Protein 2JLP (pdb70)

InterPro domains:
  IPR001424 Superoxide dismutase, copper/zinc binding domain [PF00080] (78-210)
  IPR001424 Superoxide dismutase, copper/zinc binding domain [PR00068] (112-134)
  IPR001424 Superoxide dismutase, copper/zinc binding domain [PR00068] (142-151)
  IPR001424 Superoxide dismutase, copper/zinc binding domain [PR00068] (160-182)
  IPR001424 Superoxide dismutase, copper/zinc binding domain [PR00068] (185-211)
  IPR001424 Superoxide dismutase, copper/zinc binding domain [cd00305] (69-207)
  IPR018152 Superoxide dismutase, copper/zinc, binding site [PS00087] (112-122)
  IPR018152 Superoxide dismutase, copper/zinc, binding site [PS00332] (199-210)
  IPR024134 Superoxide dismutase (Cu/Zn) / superoxide dismutase copper chaperone [PTHR10003] (59-230)
  IPR036423 Superoxide dismutase-like, copper/zinc binding domain superfamily [G3DSA:2.60.40.200] (57-222)
  IPR036423 Superoxide dismutase-like, copper/zinc binding domain superfamily [SSF49329] (57-235)

GO terms:
  GO:0004784 superoxide dismutase activity (F, IDA)
  GO:0005576 extracellular region (C, IDA)
  GO:0046209 nitric oxide metabolic process (P, IMP)
  GO:0005515 protein binding (F, IPI)
  GO:0004784 superoxide dismutase activity (F, TAS)
  GO:0005576 extracellular region (C, TAS)
  GO:0005796 Golgi lumen (C, TAS)
  GO:0005576 extracellular region (C, HDA)
  GO:0060090 molecular adaptor activity (F, EXP)
  GO:0070062 extracellular exosome (C, HDA)

Structure (mmCIF, N/CA/C/O backbone):
data_2JLP
#
_entry.id   2JLP
#
_cell.length_a   56.738
_cell.length_b   93.588
_cell.length_c   75.600
_cell.angle_alpha   90.00
_cell.angle_beta   106.23
_cell.angle_gamma   90.00
#
_symmetry.space_group_name_H-M   'P 1 21 1'
#
loop_
_entity.id
_entity.type
_entity.pdbx_description
1 polymer 'EXTRACELLULAR SUPEROXIDE DISMUTASE (CU-ZN)'
2 non-polymer 'COPPER (II) ION'
3 non-polymer 'ZINC ION'
4 non-polymer 'THIOCYANATE ION'
5 water water
#
loop_
_atom_site.group_PDB
_atom_site.id
_atom_site.type_symbol
_atom_site.label_atom_id
_atom_site.label_alt_id
_atom_site.label_comp_id
_atom_site.label_asym_id
_atom_site.label_entity_id
_atom_site.label_seq_id
_atom_site.pdbx_PDB_ins_code
_atom_site.Cartn_x
_atom_site.Cartn_y
_atom_site.Cartn_z
_atom_site.occupancy
_atom_site.B_iso_or_equiv
_atom_site.auth_seq_id
_atom_site.auth_comp_id
_atom_site.auth_asym_id
_atom_site.auth_atom_id
_atom_site.pdbx_PDB_model_num
ATOM 1 N N . ASP A 1 38 ? 42.089 6.311 4.941 0.50 38.91 38 ASP A N 1
ATOM 2 C CA . ASP A 1 38 ? 43.217 7.280 5.160 0.50 39.66 38 ASP A CA 1
ATOM 3 C C . ASP A 1 38 ? 42.842 8.103 6.370 0.50 38.90 38 ASP A C 1
ATOM 4 O O . ASP A 1 38 ? 43.326 7.860 7.474 0.50 39.82 38 ASP A O 1
ATOM 9 N N . GLY A 1 39 ? 41.985 9.093 6.156 1.00 37.84 39 GLY A N 1
ATOM 10 C CA . GLY A 1 39 ? 41.228 9.692 7.255 1.00 36.37 39 GLY A CA 1
ATOM 11 C C . GLY A 1 39 ? 39.958 8.886 7.541 1.00 34.03 39 GLY A C 1
ATOM 12 O O . GLY A 1 39 ? 39.136 9.322 8.338 1.00 34.51 39 GLY A O 1
ATOM 13 N N . THR A 1 40 ? 39.774 7.744 6.871 1.00 32.15 40 THR A N 1
ATOM 14 C CA . THR A 1 40 ? 38.522 6.974 7.018 1.00 31.12 40 THR A CA 1
ATOM 15 C C . THR A 1 40 ? 38.575 6.336 8.395 1.00 29.91 40 THR A C 1
ATOM 16 O O . THR A 1 40 ? 39.646 5.939 8.846 1.00 29.62 40 THR A O 1
ATOM 20 N N . LEU A 1 41 ? 37.422 6.311 9.063 1.00 28.25 41 LEU A N 1
ATOM 21 C CA . LEU A 1 41 ? 37.236 5.690 10.378 1.00 28.43 41 LEU A CA 1
ATOM 22 C C . LEU A 1 41 ? 36.358 4.479 10.220 1.00 28.09 41 LEU A C 1
ATOM 23 O O . LEU A 1 41 ? 35.363 4.492 9.467 1.00 27.75 41 LEU A O 1
ATOM 28 N N . HIS A 1 42 ? 36.690 3.431 10.962 1.00 26.35 42 HIS A N 1
ATOM 29 C CA . HIS A 1 42 ? 35.913 2.194 10.986 1.00 26.23 42 HIS A CA 1
ATOM 30 C C . HIS A 1 42 ? 35.668 1.769 12.446 1.00 25.97 42 HIS A C 1
ATOM 31 O O . HIS A 1 42 ? 36.530 1.915 13.308 1.00 25.20 42 HIS A O 1
ATOM 38 N N . ALA A 1 43 ? 34.475 1.248 12.694 1.00 25.79 43 ALA A N 1
ATOM 39 C CA . ALA A 1 43 ? 34.128 0.707 13.993 1.00 24.69 43 ALA A CA 1
ATOM 40 C C . ALA A 1 43 ? 33.289 -0.561 13.808 1.00 25.43 43 ALA A C 1
ATOM 41 O O . ALA A 1 43 ? 32.742 -0.804 12.715 1.00 25.80 43 ALA A O 1
ATOM 43 N N . ALA A 1 44 ? 33.233 -1.339 14.869 1.00 26.10 44 ALA A N 1
ATOM 44 C CA . ALA A 1 44 ? 32.458 -2.598 14.881 1.00 25.92 44 ALA A CA 1
ATOM 45 C C . ALA A 1 44 ? 31.828 -2.833 16.228 1.00 27.05 44 ALA A C 1
ATOM 46 O O . ALA A 1 44 ? 32.312 -2.359 17.252 1.00 27.52 44 ALA A O 1
ATOM 48 N N . CYS A 1 45 ? 30.803 -3.687 16.229 1.00 27.27 45 CYS A N 1
ATOM 49 C CA . CYS A 1 45 ? 29.978 -3.909 17.429 1.00 26.80 45 CYS A CA 1
ATOM 50 C C . CYS A 1 45 ? 29.448 -5.348 17.316 1.00 26.93 45 CYS A C 1
ATOM 51 O O . CYS A 1 45 ? 28.759 -5.651 16.351 1.00 27.07 45 CYS A O 1
ATOM 54 N N . GLN A 1 46 ? 29.866 -6.229 18.241 1.00 25.90 46 GLN A N 1
ATOM 55 C CA . GLN A 1 46 ? 29.465 -7.665 18.222 1.00 27.08 46 GLN A CA 1
ATOM 56 C C . GLN A 1 46 ? 28.219 -7.790 19.090 1.00 25.81 46 GLN A C 1
ATOM 57 O O . GLN A 1 46 ? 28.263 -7.942 20.312 1.00 26.45 46 GLN A O 1
ATOM 63 N N . VAL A 1 47 ? 27.084 -7.707 18.409 1.00 26.59 47 VAL A N 1
ATOM 64 C CA . VAL A 1 47 ? 25.771 -7.770 19.094 1.00 25.01 47 VAL A CA 1
ATOM 65 C C . VAL A 1 47 ? 25.591 -9.144 19.738 1.00 26.41 47 VAL A C 1
ATOM 66 O O . VAL A 1 47 ? 25.737 -10.181 19.078 1.00 27.29 47 VAL A O 1
ATOM 70 N N . GLN A 1 48 ? 25.313 -9.147 21.032 1.00 24.84 48 GLN A N 1
ATOM 71 C CA . GLN A 1 48 ? 25.110 -10.407 21.805 1.00 25.36 48 GLN A CA 1
ATOM 72 C C . GLN A 1 48 ? 23.894 -10.242 22.707 1.00 24.48 48 GLN A C 1
ATOM 73 O O . GLN A 1 48 ? 23.589 -9.111 23.190 1.00 26.23 48 GLN A O 1
ATOM 79 N N . PRO A 1 49 ? 23.212 -11.339 22.978 1.00 24.94 49 PRO A N 1
ATOM 80 C CA . PRO A 1 49 ? 22.007 -11.240 23.846 1.00 25.10 49 PRO A CA 1
ATOM 81 C C . PRO A 1 49 ? 22.290 -10.602 25.230 1.00 25.21 49 PRO A C 1
ATOM 82 O O . PRO A 1 49 ? 23.356 -10.792 25.878 1.00 25.48 49 PRO A O 1
ATOM 86 N N . SER A 1 50 ? 21.341 -9.823 25.711 1.00 25.10 50 SER A N 1
ATOM 87 C CA . SER A 1 50 ? 21.455 -9.225 27.011 1.00 26.40 50 SER A CA 1
ATOM 88 C C . SER A 1 50 ? 21.551 -10.291 28.115 1.00 26.97 50 SER A C 1
ATOM 89 O O . SER A 1 50 ? 20.797 -11.308 28.163 1.00 27.36 50 SER A O 1
ATOM 92 N N . ALA A 1 51 ? 22.425 -10.020 29.080 1.00 26.91 51 ALA A N 1
ATOM 93 C CA . ALA A 1 51 ? 22.559 -10.898 30.236 1.00 28.93 51 ALA A CA 1
ATOM 94 C C . ALA A 1 51 ? 21.285 -11.057 31.058 1.00 29.31 51 ALA A C 1
ATOM 95 O O . ALA A 1 51 ? 21.160 -12.051 31.799 1.00 30.11 51 ALA A O 1
ATOM 97 N N . THR A 1 52 ? 20.383 -10.070 30.970 1.00 30.49 52 THR A N 1
ATOM 98 C CA . THR A 1 52 ? 19.154 -10.044 31.774 1.00 31.38 52 THR A CA 1
ATOM 99 C C . THR A 1 52 ? 17.924 -10.677 31.118 1.00 31.32 52 THR A C 1
ATOM 100 O O . THR A 1 52 ? 16.817 -10.599 31.677 1.00 32.36 52 THR A O 1
ATOM 104 N N . LEU A 1 53 ? 18.068 -11.322 29.962 1.00 30.22 53 LEU A N 1
ATOM 105 C CA . LEU A 1 53 ? 16.875 -11.921 29.280 1.00 29.87 53 LEU A CA 1
ATOM 106 C C . LEU A 1 53 ? 16.252 -13.055 30.007 1.00 30.57 53 LEU A C 1
ATOM 107 O O . LEU A 1 53 ? 16.984 -13.815 30.650 1.00 28.20 53 LEU A O 1
ATOM 112 N N . ASP A 1 54 ? 14.912 -13.183 29.877 1.00 30.35 54 ASP A N 1
ATOM 113 C CA . ASP A 1 54 ? 14.125 -14.375 30.249 1.00 29.96 54 ASP A CA 1
ATOM 114 C C . ASP A 1 54 ? 14.289 -15.459 29.220 1.00 27.56 54 ASP A C 1
ATOM 115 O O . ASP A 1 54 ? 14.544 -15.171 28.086 1.00 26.90 54 ASP A O 1
ATOM 120 N N . ALA A 1 55 ? 14.001 -16.708 29.608 1.00 28.77 55 ALA A N 1
ATOM 121 C CA . ALA A 1 55 ? 14.081 -17.836 28.667 1.00 28.34 55 ALA A CA 1
ATOM 122 C C . ALA A 1 55 ? 13.144 -17.657 27.462 1.00 27.88 55 ALA A C 1
ATOM 123 O O . ALA A 1 55 ? 13.437 -18.135 26.359 1.00 27.81 55 ALA A O 1
ATOM 125 N N . ALA A 1 56 ? 12.037 -16.939 27.657 1.00 26.22 56 ALA A N 1
ATOM 126 C CA . ALA A 1 56 ? 11.038 -16.779 26.623 1.00 26.53 56 ALA A CA 1
ATOM 127 C C . ALA A 1 56 ? 11.476 -15.839 25.512 1.00 26.42 56 ALA A C 1
ATOM 128 O O . ALA A 1 56 ? 10.906 -15.866 24.415 1.00 27.85 56 ALA A O 1
ATOM 130 N N . GLN A 1 57 ? 12.472 -14.975 25.755 1.00 28.17 57 GLN A N 1
ATOM 131 C CA . GLN A 1 57 ? 12.898 -13.950 24.811 1.00 27.02 57 GLN A CA 1
ATOM 132 C C . GLN A 1 57 ? 13.824 -14.524 23.739 1.00 27.25 57 GLN A C 1
ATOM 133 O O . GLN A 1 57 ? 14.549 -15.487 24.037 1.00 25.76 57 GLN A O 1
ATOM 139 N N . PRO A 1 58 ? 13.794 -13.960 22.527 1.00 27.70 58 PRO A N 1
ATOM 140 C CA . PRO A 1 58 ? 14.746 -14.459 21.551 1.00 26.66 58 PRO A CA 1
ATOM 141 C C . PRO A 1 58 ? 16.154 -14.028 21.896 1.00 25.42 58 PRO A C 1
ATOM 142 O O . PRO A 1 58 ? 16.346 -12.985 22.535 1.00 26.23 58 PRO A O 1
ATOM 146 N N . ARG A 1 59 ? 17.115 -14.801 21.399 1.00 24.83 59 ARG A N 1
ATOM 147 C CA . ARG A 1 59 ? 18.543 -14.529 21.618 1.00 24.05 59 ARG A CA 1
ATOM 148 C C . ARG A 1 59 ? 19.209 -14.171 20.288 1.00 24.41 59 ARG A C 1
ATOM 149 O O . ARG A 1 59 ? 19.441 -15.018 19.389 1.00 24.30 59 ARG A O 1
ATOM 157 N N . VAL A 1 60 ? 19.384 -12.887 20.160 1.00 23.85 60 VAL A N 1
ATOM 158 C CA . VAL A 1 60 ? 19.829 -12.229 18.936 1.00 25.01 60 VAL A CA 1
ATOM 159 C C . VAL A 1 60 ? 21.379 -11.985 19.002 1.00 25.14 60 VAL A C 1
ATOM 160 O O . VAL A 1 60 ? 21.905 -11.416 19.949 1.00 25.30 60 VAL A O 1
ATOM 164 N N . THR A 1 61 ? 22.023 -12.366 17.885 1.00 26.44 61 THR A N 1
ATOM 165 C CA . THR A 1 61 ? 23.461 -12.257 17.735 1.00 25.81 61 THR A CA 1
ATOM 166 C C . THR A 1 61 ? 23.755 -11.653 16.367 1.00 27.36 61 THR A C 1
ATOM 167 O O . THR A 1 61 ? 23.012 -11.819 15.393 1.00 27.18 61 THR A O 1
ATOM 171 N N . GLY A 1 62 ? 24.898 -10.989 16.244 1.00 25.70 62 GLY A N 1
ATOM 172 C CA . GLY A 1 62 ? 25.396 -10.623 14.915 1.00 26.81 62 GLY A CA 1
ATOM 173 C C . GLY A 1 62 ? 26.405 -9.492 15.038 1.00 27.18 62 GLY A C 1
ATOM 174 O O . GLY A 1 62 ? 27.062 -9.388 16.075 1.00 27.79 62 GLY A O 1
ATOM 175 N N . VAL A 1 63 ? 26.437 -8.648 14.021 1.00 27.55 63 VAL A N 1
ATOM 176 C CA . VAL A 1 63 ? 27.433 -7.605 13.850 1.00 27.73 63 VAL A CA 1
ATOM 177 C C . VAL A 1 63 ? 26.798 -6.334 13.326 1.00 28.25 63 VAL A C 1
ATOM 178 O O . VAL A 1 63 ? 25.868 -6.379 12.489 1.00 27.81 63 VAL A O 1
ATOM 182 N N . VAL A 1 64 ? 27.307 -5.206 13.810 1.00 27.44 64 VAL A N 1
ATOM 183 C CA . VAL A 1 64 ? 27.068 -3.922 13.219 1.00 26.36 64 VAL A CA 1
ATOM 184 C C . VAL A 1 64 ? 28.466 -3.362 12.888 1.00 25.98 64 VAL A C 1
ATOM 185 O O . VAL A 1 64 ? 29.328 -3.366 13.793 1.00 27.15 64 VAL A O 1
ATOM 189 N N . LEU A 1 65 ? 28.656 -2.927 11.651 1.00 26.38 65 LEU A N 1
ATOM 190 C CA . LEU A 1 65 ? 29.920 -2.311 11.164 1.00 26.41 65 LEU A CA 1
ATOM 191 C C . LEU A 1 65 ? 29.595 -0.851 10.881 1.00 27.30 65 LEU A C 1
ATOM 192 O O . LEU A 1 65 ? 28.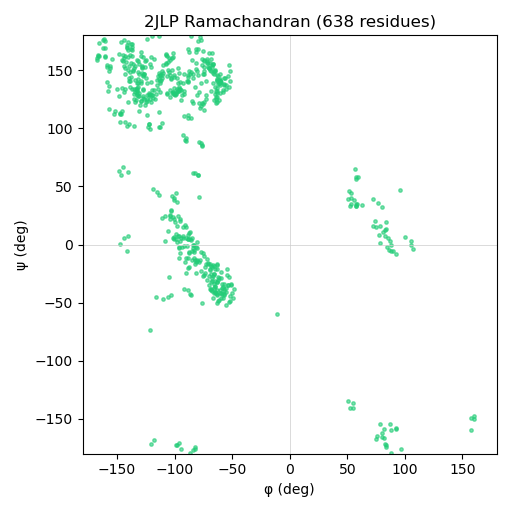480 -0.531 10.440 1.00 28.08 65 LEU A O 1
ATOM 197 N N . PHE A 1 66 ? 30.551 0.028 11.117 1.00 25.55 66 PHE A N 1
ATOM 198 C CA . PHE A 1 66 ? 30.432 1.435 10.810 1.00 25.90 66 PHE A CA 1
ATOM 199 C C . PHE A 1 66 ? 31.617 1.885 9.956 1.00 26.90 66 PHE A C 1
ATOM 200 O O . PHE A 1 66 ? 32.728 1.399 10.174 1.00 26.19 66 PHE A O 1
ATOM 208 N N . ARG A 1 67 ? 31.405 2.828 9.052 1.00 27.23 67 ARG A N 1
ATOM 209 C CA . ARG A 1 67 ? 32.466 3.362 8.217 1.00 27.03 67 ARG A CA 1
ATOM 210 C C . ARG A 1 67 ? 32.103 4.797 7.950 1.00 27.29 67 ARG A C 1
ATOM 211 O O . ARG A 1 67 ? 30.955 5.120 7.588 1.00 27.85 67 ARG A O 1
ATOM 219 N N . GLN A 1 68 ? 33.049 5.670 8.219 1.00 27.28 68 GLN A N 1
ATOM 220 C CA . GLN A 1 68 ? 32.878 7.115 8.023 1.00 27.76 68 GLN A CA 1
ATOM 221 C C . GLN A 1 68 ? 34.090 7.619 7.240 1.00 29.07 68 GLN A C 1
ATOM 222 O O . GLN A 1 68 ? 35.225 7.548 7.703 1.00 28.95 68 GLN A O 1
ATOM 228 N N . LEU A 1 69 ? 33.826 8.075 6.030 1.00 29.06 69 LEU A N 1
ATOM 229 C CA . LEU A 1 69 ? 34.870 8.477 5.107 1.00 30.68 69 LEU A CA 1
ATOM 230 C C . LEU A 1 69 ? 35.708 9.649 5.590 1.00 30.97 69 LEU A C 1
ATOM 231 O O . LEU A 1 69 ? 36.880 9.748 5.239 1.00 32.44 69 LEU A O 1
ATOM 236 N N . ALA A 1 70 ? 35.112 10.534 6.370 1.00 32.02 70 ALA A N 1
ATOM 237 C CA . ALA A 1 70 ? 35.825 11.671 6.982 1.00 33.46 70 ALA A CA 1
ATOM 238 C C . ALA A 1 70 ? 34.990 12.156 8.164 1.00 35.66 70 ALA A C 1
ATOM 239 O O . ALA A 1 70 ? 33.801 11.856 8.241 1.00 34.49 70 ALA A O 1
ATOM 241 N N . PRO A 1 71 ? 35.594 12.913 9.087 1.00 38.93 71 PRO A N 1
ATOM 242 C CA . PRO A 1 71 ? 34.854 13.430 10.257 1.00 40.22 71 PRO A CA 1
ATOM 243 C C . PRO A 1 71 ? 33.546 14.131 9.948 1.00 41.57 71 PRO A C 1
ATOM 244 O O . PRO A 1 71 ? 32.547 13.874 10.626 1.00 42.00 71 PRO A O 1
ATOM 248 N N . ARG A 1 72 ? 33.506 14.953 8.905 1.00 42.04 72 ARG A N 1
ATOM 249 C CA A ARG A 1 72 ? 32.250 15.626 8.572 0.50 42.31 72 ARG A CA 1
ATOM 250 C CA B ARG A 1 72 ? 32.260 15.637 8.522 0.50 42.46 72 ARG A CA 1
ATOM 251 C C . ARG A 1 72 ? 31.272 14.732 7.778 1.00 42.07 72 ARG A C 1
ATOM 252 O O . ARG A 1 72 ? 30.123 15.123 7.551 1.00 42.93 72 ARG A O 1
ATOM 267 N N . ALA A 1 73 ? 31.712 13.534 7.367 1.00 40.31 73 ALA A N 1
ATOM 268 C CA . ALA A 1 73 ? 30.899 12.693 6.470 1.00 38.08 73 ALA A CA 1
ATOM 269 C C . ALA A 1 73 ? 29.770 12.099 7.237 1.00 35.93 73 ALA A C 1
ATOM 270 O O . ALA A 1 73 ? 29.887 11.916 8.447 1.00 35.34 73 ALA A O 1
ATOM 272 N N . LYS A 1 74 ? 28.673 11.795 6.546 1.00 34.16 74 LYS A N 1
ATOM 273 C CA . LYS A 1 74 ? 27.614 11.018 7.177 1.00 33.23 74 LYS A CA 1
ATOM 274 C C . LYS A 1 74 ? 28.126 9.580 7.340 1.00 32.39 74 LYS A C 1
ATOM 275 O O . LYS A 1 74 ? 28.931 9.089 6.544 1.00 32.28 74 LYS A O 1
ATOM 281 N N . LEU A 1 75 ? 27.586 8.894 8.338 1.00 29.80 75 LEU A N 1
ATOM 282 C CA . LEU A 1 75 ? 27.994 7.556 8.680 1.00 29.00 75 LEU A CA 1
ATOM 283 C C . LEU A 1 75 ? 27.308 6.497 7.785 1.00 27.82 75 LEU A C 1
ATOM 284 O O . LEU A 1 75 ? 26.092 6.532 7.553 1.00 30.45 75 LEU A O 1
ATOM 289 N N . ASP A 1 76 ? 28.100 5.535 7.327 1.00 26.53 76 ASP A N 1
ATOM 290 C CA . ASP A 1 76 ? 27.614 4.312 6.701 1.00 25.47 76 ASP A CA 1
ATOM 291 C C . ASP A 1 76 ? 27.657 3.167 7.707 1.00 26.00 76 ASP A C 1
ATOM 292 O O . ASP A 1 76 ? 28.535 3.151 8.579 1.00 25.92 76 ASP A O 1
ATOM 297 N N . ALA A 1 77 ? 26.699 2.239 7.620 1.00 26.05 77 ALA A N 1
ATOM 298 C CA . ALA A 1 77 ? 26.630 1.130 8.535 1.00 26.18 77 ALA A CA 1
ATOM 299 C C . ALA A 1 77 ? 26.131 -0.140 7.836 1.00 26.08 77 ALA A C 1
ATOM 300 O O . ALA A 1 77 ? 25.472 -0.111 6.786 1.00 26.10 77 ALA A O 1
ATOM 302 N N . PHE A 1 78 ? 26.474 -1.253 8.443 1.00 26.54 78 PHE A N 1
ATOM 303 C CA . PHE A 1 78 ? 26.050 -2.543 8.034 1.00 25.78 78 PHE A CA 1
ATOM 304 C C . PHE A 1 78 ? 25.553 -3.314 9.278 1.00 26.98 78 PHE A C 1
ATOM 305 O O . PHE A 1 78 ? 26.195 -3.333 10.317 1.00 26.85 78 PHE A O 1
ATOM 313 N N . PHE A 1 79 ? 24.381 -3.938 9.114 1.00 27.02 79 PHE A N 1
ATOM 314 C CA . PHE A 1 79 ? 23.713 -4.678 10.170 1.00 27.70 79 PHE A CA 1
ATOM 315 C C . PHE A 1 79 ? 23.386 -6.082 9.711 1.00 28.52 79 PHE A C 1
ATOM 316 O O . PHE A 1 79 ? 22.733 -6.257 8.673 1.00 27.63 79 PHE A O 1
ATOM 324 N N . ALA A 1 80 ? 23.817 -7.103 10.443 1.00 28.53 80 ALA A N 1
ATOM 325 C CA . ALA A 1 80 ? 23.524 -8.494 10.061 1.00 28.44 80 ALA A CA 1
ATOM 326 C C . ALA A 1 80 ? 23.287 -9.240 11.357 1.00 28.89 80 ALA A C 1
ATOM 327 O O . ALA A 1 80 ? 24.213 -9.449 12.120 1.00 29.19 80 ALA A O 1
ATOM 329 N N . LEU A 1 81 ? 22.032 -9.549 11.653 1.00 27.29 81 LEU A N 1
ATOM 330 C CA . LEU A 1 81 ? 21.657 -10.215 12.901 1.00 27.61 81 LEU A CA 1
ATOM 331 C C . LEU A 1 81 ? 20.841 -11.478 12.623 1.00 27.21 81 LEU A C 1
ATOM 332 O O . LEU A 1 81 ? 20.182 -11.611 11.614 1.00 27.28 81 LEU A O 1
ATOM 337 N N . GLU A 1 82 ? 20.951 -12.403 13.557 1.00 27.71 82 GLU A N 1
ATOM 338 C CA A GLU A 1 82 ? 20.147 -13.603 13.513 0.50 29.09 82 GLU A CA 1
ATOM 339 C CA B GLU A 1 82 ? 20.278 -13.691 13.540 0.50 28.18 82 GLU A CA 1
ATOM 340 C C . GLU A 1 82 ? 19.618 -13.953 14.908 1.00 27.75 82 GLU A C 1
ATOM 341 O O . GLU A 1 82 ? 19.975 -13.320 15.907 1.00 28.24 82 GLU A O 1
ATOM 352 N N . GLY A 1 83 ? 18.660 -14.878 14.936 1.00 27.32 83 GLY A N 1
ATOM 353 C CA . GLY A 1 83 ? 18.108 -15.347 16.195 1.00 27.80 83 GLY A CA 1
ATOM 354 C C . GLY A 1 83 ? 16.728 -14.824 16.519 1.00 27.32 83 GLY A C 1
ATOM 355 O O . GLY A 1 83 ? 16.165 -15.184 17.526 1.00 28.42 83 GLY A O 1
ATOM 356 N N . PHE A 1 84 ? 16.158 -14.004 15.657 1.00 27.39 84 PHE A N 1
ATOM 357 C CA . PHE A 1 84 ? 14.736 -13.670 15.786 1.00 28.81 84 PHE A CA 1
ATOM 358 C C . PHE A 1 84 ? 13.835 -14.878 15.533 1.00 29.26 84 PHE A C 1
ATOM 359 O O . PHE A 1 84 ? 14.206 -15.818 14.828 1.00 30.12 84 PHE A O 1
ATOM 367 N N . PRO A 1 85 ? 12.614 -14.844 16.101 1.00 32.45 85 PRO A N 1
ATOM 368 C CA . PRO A 1 85 ? 11.615 -15.867 15.806 1.00 34.27 85 PRO A CA 1
ATOM 369 C C . PRO A 1 85 ? 11.394 -15.934 14.293 1.00 36.17 85 PRO A C 1
ATOM 370 O O . PRO A 1 85 ? 11.351 -14.870 13.648 1.00 35.60 85 PRO A O 1
ATOM 374 N N . THR A 1 86 ? 11.308 -17.156 13.740 1.00 38.78 86 THR A N 1
ATOM 375 C CA . THR A 1 86 ? 11.003 -17.393 12.323 1.00 40.80 86 THR A CA 1
ATOM 376 C C . THR A 1 86 ? 9.484 -17.454 12.079 1.00 43.03 86 THR A C 1
ATOM 377 O O . THR A 1 86 ? 9.047 -17.329 10.948 1.00 44.51 86 THR A O 1
ATOM 381 N N . GLU A 1 87 ? 8.698 -17.683 13.134 1.00 44.35 87 GLU A N 1
ATOM 382 C CA . GLU A 1 87 ? 7.242 -17.532 13.123 1.00 45.74 87 GLU A CA 1
ATOM 383 C C . GLU A 1 87 ? 6.865 -16.489 14.185 1.00 46.66 87 GLU A C 1
ATOM 384 O O . GLU A 1 87 ? 7.244 -16.653 15.346 1.00 47.43 87 GLU A O 1
ATOM 390 N N . PRO A 1 88 ? 6.167 -15.393 13.808 1.00 47.40 88 PRO A N 1
ATOM 391 C CA . PRO A 1 88 ? 5.787 -14.923 12.464 1.00 47.64 88 PRO A CA 1
ATOM 392 C C . PRO A 1 88 ? 6.994 -14.834 11.546 1.00 47.63 88 PRO A C 1
ATOM 393 O O . PRO A 1 88 ? 8.112 -14.685 12.035 1.00 47.94 88 PRO A O 1
ATOM 397 N N . ASN A 1 89 ? 6.783 -14.944 10.237 1.00 47.06 89 ASN A N 1
ATOM 398 C CA . ASN A 1 89 ? 7.905 -14.946 9.294 1.00 47.08 89 ASN A CA 1
ATOM 399 C C . ASN A 1 89 ? 8.554 -13.566 9.134 1.00 46.38 89 ASN A C 1
ATOM 400 O O . ASN A 1 89 ? 9.655 -13.471 8.602 1.00 46.51 89 ASN A O 1
ATOM 405 N N . SER A 1 90 ? 7.882 -12.494 9.554 1.00 45.36 90 SER A N 1
ATOM 406 C CA . SER A 1 90 ? 8.565 -11.191 9.514 1.00 44.75 90 SER A CA 1
ATOM 407 C C . SER A 1 90 ? 8.162 -10.199 10.611 1.00 43.41 90 SER A C 1
ATOM 408 O O . SER A 1 90 ? 7.133 -10.324 11.291 1.00 42.83 90 SER A O 1
ATOM 411 N N . SER A 1 91 ? 8.999 -9.185 10.765 1.00 40.86 91 SER A N 1
ATOM 412 C CA . SER A 1 91 ? 8.799 -8.247 11.836 1.00 39.18 91 SER A CA 1
ATOM 413 C C . SER A 1 91 ? 9.601 -6.979 11.519 1.00 38.19 91 SER A C 1
ATOM 414 O O . SER A 1 91 ? 10.410 -6.988 10.583 1.00 38.83 91 SER A O 1
ATOM 417 N N . SER A 1 92 ? 9.357 -5.922 12.279 1.00 35.05 92 SER A N 1
ATOM 418 C CA . SER A 1 92 ? 10.144 -4.706 12.198 1.00 34.09 92 SER A CA 1
ATOM 419 C C . SER A 1 92 ? 10.796 -4.454 13.562 1.00 31.69 92 SER A C 1
ATOM 420 O O . SER A 1 92 ? 10.101 -4.494 14.583 1.00 31.05 92 SER A O 1
ATOM 423 N N . ARG A 1 93 ? 12.114 -4.237 13.614 1.00 28.86 93 ARG A N 1
ATOM 424 C CA . ARG A 1 93 ? 12.789 -4.063 14.906 1.00 28.75 93 ARG A CA 1
ATOM 425 C C . ARG A 1 93 ? 13.672 -2.787 14.902 1.00 28.33 93 ARG A C 1
ATOM 426 O O . ARG A 1 93 ? 14.384 -2.558 13.943 1.00 28.60 93 ARG A O 1
ATOM 434 N N . ALA A 1 94 ? 13.668 -2.079 16.023 1.00 27.09 94 ALA A N 1
ATOM 435 C CA . ALA A 1 94 ? 14.425 -0.832 16.216 1.00 26.30 94 ALA A CA 1
ATOM 436 C C . ALA A 1 94 ? 15.894 -1.120 16.632 1.00 27.33 94 ALA A C 1
ATOM 437 O O . ALA A 1 94 ? 16.139 -1.988 17.459 1.00 26.73 94 ALA A O 1
ATOM 439 N N . ILE A 1 95 ? 16.838 -0.316 16.142 1.00 26.67 95 ILE A N 1
ATOM 440 C CA . ILE A 1 95 ? 18.212 -0.341 16.602 1.00 24.83 95 ILE A CA 1
ATOM 441 C C . ILE A 1 95 ? 18.663 1.095 16.860 1.00 25.09 95 ILE A C 1
ATOM 442 O O . ILE A 1 95 ? 18.426 1.983 16.006 1.00 27.31 95 ILE A O 1
ATOM 447 N N . HIS A 1 96 ? 19.282 1.320 18.016 1.00 26.26 96 HIS A N 1
ATOM 448 C CA . HIS A 1 96 ? 19.739 2.658 18.351 1.00 28.04 96 HIS A CA 1
ATOM 449 C C . HIS A 1 96 ? 21.094 2.639 19.059 1.00 27.84 96 HIS A C 1
ATOM 450 O O . HIS A 1 96 ? 21.438 1.626 19.660 1.00 27.97 96 HIS A O 1
ATOM 457 N N . VAL A 1 97 ? 21.654 3.834 19.233 1.00 27.02 97 VAL A N 1
ATOM 458 C CA . VAL A 1 97 ? 22.816 4.015 20.087 1.00 26.88 97 VAL A CA 1
ATOM 459 C C . VAL A 1 97 ? 22.327 4.537 21.453 1.00 27.47 97 VAL A C 1
ATOM 460 O O . VAL A 1 97 ? 21.600 5.541 21.505 1.00 27.21 97 VAL A O 1
ATOM 464 N N . HIS A 1 98 ? 22.769 3.886 22.518 1.00 25.88 98 HIS A N 1
ATOM 465 C CA . HIS A 1 98 ? 22.517 4.245 23.900 1.00 25.60 98 HIS A CA 1
ATOM 466 C C . HIS A 1 98 ? 23.801 4.805 24.516 1.00 26.74 98 HIS A C 1
ATOM 467 O O . HIS A 1 98 ? 24.959 4.561 24.017 1.00 26.48 98 HIS A O 1
ATOM 474 N N . GLN A 1 99 ? 23.606 5.593 25.552 1.00 25.86 99 GLN A N 1
ATOM 475 C CA . GLN A 1 99 ? 24.643 6.471 26.085 1.00 27.21 99 GLN A CA 1
ATOM 476 C C . GLN A 1 99 ? 25.943 5.777 26.523 1.00 27.11 99 GLN A C 1
ATOM 477 O O . GLN A 1 99 ? 27.059 6.299 26.251 1.00 28.08 99 GLN A O 1
ATOM 483 N N . PHE A 1 100 ? 25.815 4.644 27.209 1.00 26.14 100 PHE A N 1
ATOM 484 C CA . PHE A 1 100 ? 26.964 4.068 27.905 1.00 26.47 100 PHE A CA 1
ATOM 485 C C . PHE A 1 100 ? 27.275 2.708 27.383 1.00 25.40 100 PHE A C 1
ATOM 486 O O . PHE A 1 100 ? 26.356 1.896 27.197 1.00 27.52 100 PHE A O 1
ATOM 494 N N . GLY A 1 101 ? 28.570 2.455 27.099 1.00 26.56 101 GLY A N 1
ATOM 495 C CA . GLY A 1 101 ? 29.043 1.084 26.820 1.00 28.09 101 GLY A CA 1
ATOM 496 C C . GLY A 1 101 ? 29.241 0.314 28.084 1.00 28.29 101 GLY A C 1
ATOM 497 O O . GLY A 1 101 ? 30.366 -0.121 28.373 1.00 28.75 101 GLY A O 1
ATOM 498 N N . ASP A 1 102 ? 28.166 0.152 28.866 1.00 27.61 102 ASP A N 1
ATOM 499 C CA . ASP A 1 102 ? 28.196 -0.419 30.188 1.00 29.01 102 ASP A CA 1
ATOM 500 C C . ASP A 1 102 ? 27.263 -1.607 30.157 1.00 31.18 102 ASP A C 1
ATOM 501 O O . ASP A 1 102 ? 26.052 -1.419 30.115 1.00 29.89 102 ASP A O 1
ATOM 506 N N . LEU A 1 103 ? 27.851 -2.811 30.110 1.00 32.68 103 LEU A N 1
ATOM 507 C CA . LEU A 1 103 ? 27.052 -4.055 29.997 1.00 33.90 103 LEU A CA 1
ATOM 508 C C . LEU A 1 103 ? 26.976 -4.798 31.319 1.00 34.00 103 LEU A C 1
ATOM 509 O O . LEU A 1 103 ? 26.673 -6.000 31.352 1.00 32.97 103 LEU A O 1
ATOM 514 N N . SER A 1 104 ? 27.202 -4.093 32.427 1.00 31.76 104 SER A N 1
ATOM 515 C CA . SER A 1 104 ? 27.196 -4.713 33.765 1.00 34.02 104 SER A CA 1
ATOM 516 C C . SER A 1 104 ? 25.845 -5.302 34.153 1.00 34.00 104 SER A C 1
ATOM 517 O O . SER A 1 104 ? 25.822 -6.352 34.851 1.00 35.99 104 SER A O 1
ATOM 520 N N . GLN A 1 105 ? 24.738 -4.710 33.688 1.00 33.58 105 GLN A N 1
ATOM 521 C CA . GLN A 1 105 ? 23.379 -5.271 33.864 1.00 34.74 105 GLN A CA 1
ATOM 522 C C . GLN A 1 105 ? 22.822 -5.619 32.479 1.00 33.32 105 GLN A C 1
ATOM 523 O O . GLN A 1 105 ? 21.704 -5.227 32.134 1.00 33.94 105 GLN A O 1
ATOM 529 N N . GLY A 1 106 ? 23.634 -6.255 31.647 1.00 32.83 106 GLY A N 1
ATOM 530 C CA . GLY A 1 106 ? 23.270 -6.479 30.233 1.00 32.65 106 GLY A CA 1
ATOM 531 C C . GLY A 1 106 ? 22.915 -5.183 29.536 1.00 31.93 106 GLY A C 1
ATOM 532 O O . GLY A 1 106 ? 23.518 -4.141 29.824 1.00 31.23 106 GLY A O 1
ATOM 533 N N . CYS A 1 107 ? 21.836 -5.170 28.727 1.00 31.28 107 CYS A N 1
ATOM 534 C CA . CYS A 1 107 ? 21.536 -3.985 27.921 1.00 31.10 107 CYS A CA 1
ATOM 535 C C . CYS A 1 107 ? 20.893 -2.884 28.746 1.00 30.06 107 CYS A C 1
ATOM 536 O O . CYS A 1 107 ? 20.808 -1.737 28.305 1.00 30.71 107 CYS A O 1
ATOM 539 N N . GLU A 1 108 ? 20.456 -3.245 29.957 1.00 30.28 108 GLU A N 1
ATOM 540 C CA . GLU A 1 108 ? 19.742 -2.317 30.840 1.00 33.01 108 GLU A CA 1
ATOM 541 C C . GLU A 1 108 ? 20.675 -1.177 31.290 1.00 33.00 108 GLU A C 1
ATOM 542 O O . GLU A 1 108 ? 20.263 -0.027 31.339 1.00 36.03 108 GLU A O 1
ATOM 548 N N . SER A 1 109 ? 21.943 -1.477 31.460 1.00 29.78 109 SER A N 1
ATOM 549 C CA . SER A 1 109 ? 22.909 -0.543 32.045 1.00 29.24 109 SER A CA 1
ATOM 550 C C . SER A 1 109 ? 23.469 0.420 30.987 1.00 28.44 109 SER A C 1
ATOM 551 O O . SER A 1 109 ? 24.302 1.283 31.335 1.00 27.59 109 SER A O 1
ATOM 554 N N . THR A 1 110 ? 23.037 0.287 29.734 1.00 27.87 110 THR A N 1
ATOM 555 C CA . THR A 1 110 ? 23.528 1.177 28.673 1.00 27.07 110 THR A CA 1
ATOM 556 C C . THR A 1 110 ? 22.880 2.551 28.716 1.00 27.41 110 THR A C 1
ATOM 557 O O . THR A 1 110 ? 23.291 3.424 27.983 1.00 27.84 110 THR A O 1
ATOM 561 N N . GLY A 1 111 ? 21.878 2.749 29.580 1.00 25.60 111 GLY A N 1
ATOM 562 C CA . GLY A 1 111 ? 21.323 4.058 29.719 1.00 27.07 111 GLY A CA 1
ATOM 563 C C . GLY A 1 111 ? 20.316 4.413 28.609 1.00 26.89 111 GLY A C 1
ATOM 564 O O . GLY A 1 111 ? 19.845 3.552 27.873 1.00 28.07 111 GLY A O 1
ATOM 565 N N . PRO A 1 112 ? 19.977 5.696 28.501 1.00 28.62 112 PRO A N 1
ATOM 566 C CA . PRO A 1 112 ? 19.012 6.113 27.498 1.00 28.20 112 PRO A CA 1
ATOM 567 C C . PRO A 1 112 ? 19.654 6.338 26.151 1.00 27.96 112 PRO A C 1
ATOM 568 O O . PRO A 1 112 ? 20.881 6.124 26.062 1.00 27.60 112 PRO A O 1
ATOM 572 N N . HIS A 1 113 ? 18.873 6.792 25.147 1.00 26.94 113 HIS A N 1
ATOM 573 C CA . HIS A 1 113 ? 19.440 7.030 23.809 1.00 27.49 113 HIS A CA 1
ATOM 574 C C . HIS A 1 113 ? 20.524 8.096 23.995 1.00 26.29 113 HIS A C 1
ATOM 575 O O . HIS A 1 113 ? 20.334 9.051 24.776 1.00 27.77 113 HIS A O 1
ATOM 582 N N . TYR A 1 114 ? 21.652 7.958 23.297 1.00 27.15 114 TYR A N 1
ATOM 583 C CA . TYR A 1 114 ? 22.710 8.929 23.416 1.00 25.11 114 TYR A CA 1
ATOM 584 C C . TYR A 1 114 ? 22.189 10.261 22.859 1.00 25.44 114 TYR A C 1
ATOM 585 O O . TYR A 1 114 ? 21.711 10.328 21.737 1.00 26.37 114 TYR A O 1
ATOM 594 N N . ASN A 1 115 ? 22.338 11.337 23.614 1.00 25.84 115 ASN A N 1
ATOM 595 C CA . ASN A 1 115 ? 21.600 12.541 23.328 1.00 25.42 115 ASN A CA 1
ATOM 596 C C . ASN A 1 115 ? 22.420 13.801 23.675 1.00 26.19 115 ASN A C 1
ATOM 597 O O . ASN A 1 115 ? 22.037 14.619 24.530 1.00 27.15 115 ASN A O 1
ATOM 602 N N . PRO A 1 116 ? 23.578 13.942 23.034 1.00 27.35 116 PRO A N 1
ATOM 603 C CA . PRO A 1 116 ? 24.493 15.011 23.466 1.00 27.98 116 PRO A CA 1
ATOM 604 C C . PRO A 1 116 ? 23.937 16.420 23.237 1.00 28.44 116 PRO A C 1
ATOM 605 O O . PRO A 1 116 ? 24.400 17.376 23.882 1.00 27.96 116 PRO A O 1
ATOM 609 N N . LEU A 1 117 ? 22.964 16.563 22.338 1.00 29.18 117 LEU A N 1
ATOM 610 C CA . LEU A 1 117 ? 22.357 17.884 22.048 1.00 29.83 117 LEU A CA 1
ATOM 611 C C . LEU A 1 117 ? 21.001 18.126 22.734 1.00 29.97 117 LEU A C 1
ATOM 612 O O . LEU A 1 117 ? 20.383 19.136 22.515 1.00 29.53 117 LEU A O 1
ATOM 617 N N . ALA A 1 118 ? 20.567 17.187 23.571 1.00 29.71 118 ALA A N 1
ATOM 618 C CA . ALA A 1 118 ? 19.381 17.337 24.428 1.00 28.69 118 ALA A CA 1
ATOM 619 C C . ALA A 1 118 ? 18.120 17.630 23.605 1.00 27.78 118 ALA A C 1
ATOM 620 O O . ALA A 1 118 ? 17.421 18.643 23.819 1.00 27.15 118 ALA A O 1
ATOM 622 N N . VAL A 1 119 ? 17.841 16.735 22.665 1.00 27.04 119 VAL A N 1
ATOM 623 C CA . VAL A 1 119 ? 16.691 16.833 21.744 1.00 26.35 119 VAL A CA 1
ATOM 624 C C . VAL A 1 119 ? 15.771 15.596 21.914 1.00 27.19 119 VAL A C 1
ATOM 625 O O . VAL A 1 119 ? 16.226 14.575 22.449 1.00 26.06 119 VAL A O 1
ATOM 629 N N . PRO A 1 120 ? 14.517 15.697 21.455 1.00 26.73 120 PRO A N 1
ATOM 630 C CA . PRO A 1 120 ? 13.646 14.528 21.546 1.00 27.31 120 PRO A CA 1
ATOM 631 C C . PRO A 1 120 ? 13.945 13.472 20.517 1.00 27.57 120 PRO A C 1
ATOM 632 O O . PRO A 1 120 ? 14.524 13.741 19.445 1.00 27.81 120 PRO A O 1
ATOM 636 N N . HIS A 1 121 ? 13.591 12.234 20.852 1.00 26.69 121 HIS A N 1
ATOM 637 C CA . HIS A 1 121 ? 13.507 11.200 19.863 1.00 27.08 121 HIS A CA 1
ATOM 638 C C . HIS A 1 121 ? 12.495 11.573 18.790 1.00 26.51 121 HIS A C 1
ATOM 639 O O . HIS A 1 121 ? 11.394 12.094 19.117 1.00 26.89 121 HIS A O 1
ATOM 646 N N . PRO A 1 122 ? 12.801 11.286 17.493 1.00 27.54 122 PRO A N 1
ATOM 647 C CA . PRO A 1 122 ? 13.916 10.547 16.908 1.00 27.55 122 PRO A CA 1
ATOM 648 C C . PRO A 1 122 ? 15.012 11.410 16.333 1.00 27.61 122 PRO A C 1
ATOM 649 O O . PRO A 1 122 ? 15.538 11.104 15.225 1.00 29.87 122 PRO A O 1
ATOM 653 N N . GLN A 1 123 ? 15.348 12.507 17.033 1.00 27.73 123 GLN A N 1
ATOM 654 C CA . GLN A 1 123 ? 16.431 13.396 16.607 1.00 27.66 123 GLN A CA 1
ATOM 655 C C . GLN A 1 123 ? 17.812 13.042 17.168 1.00 29.03 123 GLN A C 1
ATOM 656 O O . GLN A 1 123 ? 18.777 13.743 16.934 1.00 27.67 123 GLN A O 1
ATOM 662 N N . HIS A 1 124 ? 17.916 11.918 17.880 1.00 27.47 124 HIS A N 1
ATOM 663 C CA . HIS A 1 124 ? 19.177 11.543 18.519 1.00 26.37 124 HIS A CA 1
ATOM 664 C C . HIS A 1 124 ? 20.113 11.039 17.379 1.00 28.12 124 HIS A C 1
ATOM 665 O O . HIS A 1 124 ? 19.635 10.468 16.407 1.00 28.49 124 HIS A O 1
ATOM 672 N N . PRO A 1 125 ? 21.427 11.219 17.530 1.00 28.02 125 PRO A N 1
ATOM 673 C CA . PRO A 1 125 ? 22.295 10.927 16.409 1.00 29.70 125 PRO A CA 1
ATOM 674 C C . PRO A 1 125 ? 22.341 9.456 16.054 1.00 29.45 125 PRO A C 1
ATOM 675 O O . PRO A 1 125 ? 22.517 9.140 14.878 1.00 30.89 125 PRO A O 1
ATOM 679 N N . GLY A 1 126 ? 22.092 8.606 17.049 1.00 29.35 126 GLY A N 1
ATOM 680 C CA . GLY A 1 126 ? 22.087 7.140 16.901 1.00 29.22 126 GLY A CA 1
ATOM 681 C C . GLY A 1 126 ? 20.715 6.533 16.713 1.00 29.00 126 GLY A C 1
ATOM 682 O O . GLY A 1 126 ? 20.547 5.292 16.843 1.00 28.42 126 GLY A O 1
ATOM 683 N N . ASP A 1 127 ? 19.717 7.355 16.376 1.00 28.68 127 ASP A N 1
ATOM 684 C CA . ASP A 1 127 ? 18.397 6.857 16.044 1.00 28.48 127 ASP A CA 1
ATOM 685 C C . ASP A 1 127 ? 18.385 6.251 14.634 1.00 28.93 127 ASP A C 1
ATOM 686 O O . ASP A 1 127 ? 17.999 6.928 13.688 1.00 28.52 127 ASP A O 1
ATOM 691 N N . PHE A 1 128 ? 18.758 4.970 14.528 1.00 28.72 128 PHE A N 1
ATOM 692 C CA . PHE A 1 128 ? 18.911 4.324 13.223 1.00 29.91 128 PHE A CA 1
ATOM 693 C C . PHE A 1 128 ? 17.638 3.848 12.577 1.00 29.91 128 PHE A C 1
ATOM 694 O O . PHE A 1 128 ? 17.655 3.536 11.388 1.00 31.58 128 PHE A O 1
ATOM 702 N N . GLY A 1 129 ? 16.549 3.775 13.340 1.00 30.20 129 GLY A N 1
ATOM 703 C CA . GLY A 1 129 ? 15.251 3.461 12.831 1.00 28.70 129 GLY A CA 1
ATOM 704 C C . GLY A 1 129 ? 14.942 1.964 12.888 1.00 28.60 129 GLY A C 1
ATOM 705 O O . GLY A 1 129 ? 15.511 1.227 13.694 1.00 28.57 129 GLY A O 1
ATOM 706 N N . ASN A 1 130 ? 13.998 1.555 12.044 1.00 27.93 130 ASN A N 1
ATOM 707 C CA . ASN A 1 130 ? 13.539 0.184 11.979 1.00 28.54 130 ASN A CA 1
ATOM 708 C C . ASN A 1 130 ? 14.196 -0.636 10.893 1.00 28.11 130 ASN A C 1
ATOM 709 O O . ASN A 1 130 ? 14.482 -0.110 9.807 1.00 28.41 130 ASN A O 1
ATOM 714 N N . PHE A 1 131 ? 14.275 -1.940 11.136 1.00 27.45 131 PHE A N 1
ATOM 715 C CA . PHE A 1 131 ? 14.903 -2.886 10.251 1.00 28.43 131 PHE A CA 1
ATOM 716 C C . PHE A 1 131 ? 13.982 -4.066 10.051 1.00 28.78 131 PHE A C 1
ATOM 717 O O . PHE A 1 131 ? 13.377 -4.529 11.022 1.00 29.35 131 PHE A O 1
ATOM 725 N N . ALA A 1 132 ? 13.912 -4.540 8.819 1.00 29.21 132 ALA A N 1
ATOM 726 C CA . ALA A 1 132 ? 13.000 -5.609 8.458 1.00 29.47 132 ALA A CA 1
ATOM 727 C C . ALA A 1 132 ? 13.624 -6.943 8.778 1.00 30.65 132 ALA A C 1
ATOM 728 O O . ALA A 1 132 ? 14.741 -7.231 8.374 1.00 33.43 132 ALA A O 1
ATOM 730 N N . VAL A 1 133 ? 12.963 -7.719 9.609 1.00 30.67 133 VAL A N 1
ATOM 731 C CA . VAL A 1 133 ? 13.409 -9.088 9.883 1.00 29.92 133 VAL A CA 1
ATOM 732 C C . VAL A 1 133 ? 12.557 -10.062 9.085 1.00 30.47 133 VAL A C 1
ATOM 733 O O . VAL A 1 133 ? 11.331 -9.941 9.056 1.00 30.87 133 VAL A O 1
ATOM 737 N N . ARG A 1 134 ? 13.211 -10.985 8.390 1.00 29.21 134 ARG A N 1
ATOM 738 C CA . ARG A 1 134 ? 12.556 -11.969 7.555 1.00 29.83 134 ARG A CA 1
ATOM 739 C C . ARG A 1 134 ? 13.184 -13.330 7.852 1.00 29.76 134 ARG A C 1
ATOM 740 O O . ARG A 1 134 ? 14.413 -13.488 7.871 1.00 28.71 134 ARG A O 1
ATOM 748 N N . ASP A 1 135 ? 12.333 -14.275 8.219 1.00 30.81 135 ASP A N 1
ATOM 749 C CA . ASP A 1 135 ? 12.756 -15.633 8.536 1.00 32.33 135 ASP A CA 1
ATOM 750 C C . ASP A 1 135 ? 13.887 -15.667 9.590 1.00 31.27 135 ASP A C 1
ATOM 751 O O . ASP A 1 135 ? 14.876 -16.417 9.471 1.00 29.84 135 ASP A O 1
ATOM 756 N N . GLY A 1 136 ? 13.762 -14.788 10.574 1.00 29.79 136 GLY A N 1
ATOM 757 C CA . GLY A 1 136 ? 14.628 -14.793 11.715 1.00 29.94 136 GLY A CA 1
ATOM 758 C C . GLY A 1 136 ? 15.886 -13.946 11.566 1.00 29.46 136 GLY A C 1
ATOM 759 O O . GLY A 1 136 ? 16.624 -13.807 12.534 1.00 28.19 136 GLY A O 1
ATOM 760 N N . SER A 1 137 ? 16.123 -13.385 10.374 1.00 29.63 137 SER A N 1
ATOM 761 C CA A SER A 1 137 ? 17.362 -12.666 10.073 0.70 30.59 137 SER A CA 1
ATOM 762 C CA B SER A 1 137 ? 17.347 -12.627 10.187 0.30 29.29 137 SER A CA 1
ATOM 763 C C . SER A 1 137 ? 17.133 -11.236 9.608 1.00 29.72 137 SER A C 1
ATOM 764 O O . SER A 1 137 ? 16.087 -10.894 9.036 1.00 27.85 137 SER A O 1
ATOM 769 N N . LEU A 1 138 ? 18.169 -10.438 9.794 1.00 31.36 138 LEU A N 1
ATOM 770 C CA . LEU A 1 138 ? 18.200 -9.028 9.481 1.00 32.58 138 LEU A CA 1
ATOM 771 C C . LEU A 1 138 ? 19.520 -8.820 8.721 1.00 31.86 138 LEU A C 1
ATOM 772 O O . LEU A 1 138 ? 20.592 -9.286 9.144 1.00 30.97 138 LEU A O 1
ATOM 777 N N . TRP A 1 139 ? 19.454 -8.153 7.567 1.00 31.57 139 TRP A N 1
ATOM 778 C CA . TRP A 1 139 ? 20.671 -7.931 6.778 1.00 30.36 139 TRP A CA 1
ATOM 779 C C . TRP A 1 139 ? 20.437 -6.661 5.975 1.00 30.80 139 TRP A C 1
ATOM 780 O O . TRP A 1 139 ? 19.496 -6.598 5.155 1.00 30.34 139 TRP A O 1
ATOM 791 N N . ARG A 1 140 ? 21.190 -5.620 6.314 1.00 29.36 140 ARG A N 1
ATOM 792 C CA . ARG A 1 140 ? 20.921 -4.282 5.766 1.00 28.30 140 ARG A CA 1
ATOM 793 C C . ARG A 1 140 ? 22.170 -3.384 5.843 1.00 26.24 140 ARG A C 1
ATOM 794 O O . ARG A 1 140 ? 22.763 -3.260 6.906 1.00 27.57 140 ARG A O 1
ATOM 802 N N . TYR A 1 141 ? 22.471 -2.714 4.706 1.00 26.60 141 TYR A N 1
ATOM 803 C CA . TYR A 1 141 ? 23.336 -1.547 4.747 1.00 26.92 141 TYR A CA 1
ATOM 804 C C . TYR A 1 141 ? 22.507 -0.305 4.907 1.00 27.28 141 TYR A C 1
ATOM 805 O O . TYR A 1 141 ? 21.359 -0.261 4.362 1.00 27.26 141 TYR A O 1
ATOM 814 N N . ARG A 1 142 ? 23.032 0.704 5.611 1.00 27.98 142 ARG A N 1
ATOM 815 C CA A ARG A 1 142 ? 22.404 2.020 5.701 0.50 27.74 142 ARG A CA 1
ATOM 816 C CA B ARG A 1 142 ? 22.382 2.013 5.714 0.50 28.18 142 ARG A CA 1
ATOM 817 C C . ARG A 1 142 ? 23.435 3.114 5.518 1.00 28.73 142 ARG A C 1
ATOM 818 O O . ARG A 1 142 ? 24.603 2.946 5.886 1.00 30.18 142 ARG A O 1
ATOM 833 N N . ALA A 1 143 ? 23.025 4.223 4.938 1.00 26.82 143 ALA A N 1
ATOM 834 C CA . ALA A 1 143 ? 23.890 5.372 4.675 1.00 27.02 143 ALA A CA 1
ATOM 835 C C . ALA A 1 143 ? 23.208 6.624 5.208 1.00 29.12 143 ALA A C 1
ATOM 836 O O . ALA A 1 143 ? 21.997 6.594 5.513 1.00 30.97 143 ALA A O 1
ATOM 838 N N . GLY A 1 144 ? 23.963 7.713 5.323 1.00 29.19 144 GLY A N 1
ATOM 839 C CA . GLY A 1 144 ? 23.364 9.022 5.650 1.00 30.84 144 GLY A CA 1
ATOM 840 C C . GLY A 1 144 ? 22.966 9.079 7.117 1.00 31.58 144 GLY A C 1
ATOM 841 O O . GLY A 1 144 ? 22.150 9.900 7.519 1.00 32.20 144 GLY A O 1
ATOM 842 N N . LEU A 1 145 ? 23.546 8.210 7.932 1.00 30.87 145 LEU A N 1
ATOM 843 C CA . LEU A 1 145 ? 23.278 8.248 9.376 1.00 30.72 145 LEU A CA 1
ATOM 844 C C . LEU A 1 145 ? 23.880 9.523 10.014 1.00 30.97 145 LEU A C 1
ATOM 845 O O . LEU A 1 145 ? 24.933 10.026 9.625 1.00 31.61 145 LEU A O 1
ATOM 850 N N . ALA A 1 146 ? 23.214 9.982 11.060 1.00 31.59 146 ALA A N 1
ATOM 851 C CA . ALA A 1 146 ? 23.565 11.217 11.732 1.00 31.83 146 ALA A CA 1
ATOM 852 C C . ALA A 1 146 ? 24.711 11.035 12.713 1.00 31.71 146 ALA A C 1
ATOM 853 O O . ALA A 1 146 ? 25.294 12.025 13.122 1.00 33.37 146 ALA A O 1
ATOM 855 N N . ALA A 1 147 ? 25.052 9.801 13.091 1.00 28.56 147 ALA A N 1
ATOM 856 C CA . ALA A 1 147 ? 26.036 9.592 14.165 1.00 27.32 147 ALA A CA 1
ATOM 857 C C . ALA A 1 147 ? 27.459 9.767 13.602 1.00 27.00 147 ALA A C 1
ATOM 858 O O . ALA A 1 147 ? 27.642 9.848 12.369 1.00 28.23 147 ALA A O 1
ATOM 860 N N . SER A 1 148 ? 28.451 9.857 14.497 1.00 27.62 148 SER A N 1
ATOM 861 C CA . SER A 1 148 ? 29.839 10.035 14.105 1.00 28.10 148 SER A CA 1
ATOM 862 C C . SER A 1 148 ? 30.752 9.114 14.893 1.00 28.11 148 SER A C 1
ATOM 863 O O . SER A 1 148 ? 30.444 8.754 16.025 1.00 28.29 148 SER A O 1
ATOM 866 N N . LEU A 1 149 ? 31.884 8.756 14.274 1.00 28.49 149 LEU A N 1
ATOM 867 C CA . LEU A 1 149 ? 32.957 7.990 14.962 1.00 28.36 149 LEU A CA 1
ATOM 868 C C . LEU A 1 149 ? 34.041 8.931 15.489 1.00 30.10 149 LEU A C 1
ATOM 869 O O . LEU A 1 149 ? 35.070 8.510 15.979 1.00 31.56 149 LEU A O 1
ATOM 874 N N . ALA A 1 150 ? 33.893 10.226 15.232 1.00 30.68 150 ALA A N 1
ATOM 875 C CA . ALA A 1 150 ? 34.921 11.198 15.551 1.00 32.08 150 ALA A CA 1
ATOM 876 C C . ALA A 1 150 ? 34.283 12.331 16.323 1.00 31.88 150 ALA A C 1
ATOM 877 O O . ALA A 1 150 ? 33.078 12.502 16.282 1.00 33.05 150 ALA A O 1
ATOM 879 N N . GLY A 1 151 ? 35.109 13.117 17.013 1.00 32.84 151 GLY A N 1
ATOM 880 C CA . GLY A 1 151 ? 34.658 14.399 17.554 1.00 33.06 151 GLY A CA 1
ATOM 881 C C . GLY A 1 151 ? 33.961 14.228 18.895 1.00 32.67 151 GLY A C 1
ATOM 882 O O . GLY A 1 151 ? 33.908 13.134 19.496 1.00 32.80 151 GLY A O 1
ATOM 883 N N . PRO A 1 152 ? 33.419 15.327 19.405 1.00 32.57 152 PRO A N 1
ATOM 884 C CA . PRO A 1 152 ? 32.849 15.309 20.739 1.00 31.81 152 PRO A CA 1
ATOM 885 C C . PRO A 1 152 ? 31.688 14.380 20.889 1.00 31.05 152 PRO A C 1
ATOM 886 O O . PRO A 1 152 ? 31.457 13.913 22.008 1.00 32.15 152 PRO A O 1
ATOM 890 N N . HIS A 1 153 ? 30.953 14.130 19.800 1.00 28.87 153 HIS A N 1
ATOM 891 C CA . HIS A 1 153 ? 29.763 13.286 19.843 1.00 28.72 153 HIS A CA 1
ATOM 892 C C . HIS A 1 153 ? 30.002 11.913 19.296 1.00 27.44 153 HIS A C 1
ATOM 893 O O . HIS A 1 153 ? 29.057 11.231 18.915 1.00 28.03 153 HIS A O 1
ATOM 900 N N . SER A 1 154 ? 31.225 11.441 19.418 1.00 27.85 154 SER A N 1
ATOM 901 C CA . SER A 1 154 ? 31.570 10.112 18.896 1.00 27.23 154 SER A CA 1
ATOM 902 C C . SER A 1 154 ? 30.786 9.061 19.618 1.00 27.04 154 SER A C 1
ATOM 903 O O . SER A 1 154 ? 30.579 9.173 20.825 1.00 28.85 154 SER A O 1
ATOM 906 N N . ILE A 1 155 ? 30.353 8.031 18.887 1.00 27.52 155 ILE A N 1
ATOM 907 C CA . ILE A 1 155 ? 29.644 6.879 19.476 1.00 27.73 155 ILE A CA 1
ATOM 908 C C . ILE A 1 155 ? 30.622 5.758 19.818 1.00 26.69 155 ILE A C 1
ATOM 909 O O . ILE A 1 155 ? 30.224 4.701 20.311 1.00 26.53 155 ILE A O 1
ATOM 914 N N . VAL A 1 156 ? 31.890 5.960 19.507 1.00 26.83 156 VAL A N 1
ATOM 915 C CA . VAL A 1 156 ? 32.899 4.949 19.909 1.00 26.83 156 VAL A CA 1
ATOM 916 C C . VAL A 1 156 ? 32.855 4.783 21.425 1.00 25.55 156 VAL A C 1
ATOM 917 O O . VAL A 1 156 ? 32.889 5.783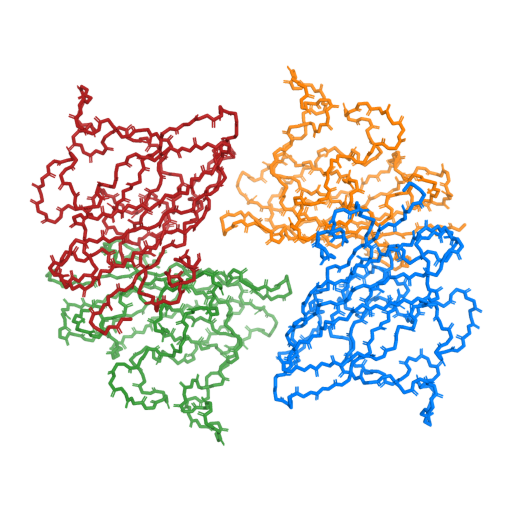 22.187 1.00 25.23 156 VAL A O 1
ATOM 921 N N . GLY A 1 157 ? 32.804 3.531 21.913 1.00 25.68 157 GLY A N 1
ATOM 922 C CA . GLY A 1 157 ? 32.743 3.328 23.339 1.00 25.28 157 GLY A CA 1
ATOM 923 C C . GLY A 1 157 ? 31.329 3.374 23.920 1.00 24.10 157 GLY A C 1
ATOM 924 O O . GLY A 1 157 ? 31.121 3.107 25.118 1.00 26.53 157 GLY A O 1
ATOM 925 N N . ARG A 1 158 ? 30.352 3.697 23.064 1.00 24.11 158 ARG A N 1
ATOM 926 C CA . ARG A 1 158 ? 28.920 3.660 23.464 1.00 25.73 158 ARG A CA 1
ATOM 927 C C . ARG A 1 158 ? 28.291 2.372 23.054 1.00 27.59 158 ARG A C 1
ATOM 928 O O . ARG A 1 158 ? 28.992 1.462 22.641 1.00 28.73 158 ARG A O 1
ATOM 936 N N . ALA A 1 159 ? 26.976 2.243 23.174 1.00 28.60 159 ALA A N 1
ATOM 937 C CA . ALA A 1 159 ? 26.305 0.933 22.981 1.00 25.93 159 ALA A CA 1
ATOM 938 C C . ALA A 1 159 ? 25.384 0.970 21.784 1.00 27.26 159 ALA A C 1
ATOM 939 O O . ALA A 1 159 ? 24.709 1.973 21.544 1.00 27.80 159 ALA A O 1
ATOM 941 N N . VAL A 1 160 ? 25.325 -0.116 21.017 1.00 26.61 160 VAL A N 1
ATOM 942 C CA . VAL A 1 160 ? 24.261 -0.299 20.043 1.00 26.71 160 VAL A CA 1
ATOM 943 C C . VAL A 1 160 ? 23.309 -1.258 20.734 1.00 27.59 160 VAL A C 1
ATOM 944 O O . VAL A 1 160 ? 23.738 -2.271 21.314 1.00 26.92 160 VAL A O 1
ATOM 948 N N . VAL A 1 161 ? 22.032 -0.923 20.721 1.00 25.67 161 VAL A N 1
ATOM 949 C CA . VAL A 1 161 ? 20.991 -1.744 21.304 1.00 26.55 161 VAL A CA 1
ATOM 950 C C . VAL A 1 161 ? 19.918 -2.129 20.275 1.00 24.95 161 VAL A C 1
ATOM 951 O O . VAL A 1 161 ? 19.407 -1.266 19.526 1.00 26.53 161 VAL A O 1
ATOM 955 N N . VAL A 1 162 ? 19.614 -3.427 20.222 1.00 26.47 162 VAL A N 1
ATOM 956 C CA . VAL A 1 162 ? 18.590 -3.978 19.343 1.00 26.83 162 VAL A CA 1
ATOM 957 C C . VAL A 1 162 ? 17.343 -4.290 20.192 1.00 26.78 162 VAL A C 1
ATOM 958 O O . VAL A 1 162 ? 17.442 -4.909 21.269 1.00 26.15 162 VAL A O 1
ATOM 962 N N . HIS A 1 163 ? 16.180 -3.766 19.758 1.00 26.63 163 HIS A N 1
ATOM 963 C CA . HIS A 1 163 ? 14.904 -3.877 20.509 1.00 27.18 163 HIS A CA 1
ATOM 964 C C . HIS A 1 163 ? 13.968 -4.917 19.985 1.00 26.14 163 HIS A C 1
ATOM 965 O O . HIS A 1 163 ? 14.105 -5.403 18.877 1.00 27.76 163 HIS A O 1
ATOM 972 N N . ALA A 1 164 ? 13.029 -5.306 20.835 1.00 26.86 164 ALA A N 1
ATOM 973 C CA . ALA A 1 164 ? 11.992 -6.278 20.502 1.00 26.28 164 ALA A CA 1
ATOM 974 C C . ALA A 1 164 ? 10.920 -5.721 19.589 1.00 27.25 164 ALA A C 1
ATOM 975 O O . ALA A 1 164 ? 10.210 -6.483 18.915 1.00 27.98 164 ALA A O 1
ATOM 977 N N . GLY A 1 165 ? 10.761 -4.420 19.631 1.00 27.05 165 GLY A N 1
ATOM 978 C CA . GLY A 1 165 ? 9.686 -3.758 18.915 1.00 27.60 165 GLY A CA 1
ATOM 979 C C . GLY A 1 165 ? 10.102 -2.739 17.881 1.00 26.90 165 GLY A C 1
ATOM 980 O O . GLY A 1 165 ? 11.299 -2.461 17.670 1.00 27.78 165 GLY A O 1
ATOM 981 N N . GLU A 1 166 ? 9.045 -2.198 17.260 1.00 28.64 166 GLU A N 1
ATOM 982 C CA . GLU A 1 166 ? 9.170 -1.201 16.217 1.00 29.53 166 GLU A CA 1
ATOM 983 C C . GLU A 1 166 ? 9.214 0.204 16.872 1.00 28.23 166 GLU A C 1
ATOM 984 O O . GLU A 1 166 ? 8.479 0.514 17.824 1.00 30.95 166 GLU A O 1
ATOM 990 N N . ASP A 1 167 ? 9.998 1.069 16.270 1.00 28.48 167 ASP A N 1
ATOM 991 C CA . ASP A 1 167 ? 10.189 2.438 16.676 1.00 27.79 167 ASP A CA 1
ATOM 992 C C . ASP A 1 167 ? 9.053 3.254 16.037 1.00 28.01 167 ASP A C 1
ATOM 993 O O . ASP A 1 167 ? 8.858 3.255 14.810 1.00 29.54 167 ASP A O 1
ATOM 998 N N . ASP A 1 168 ? 8.287 3.951 16.853 1.00 27.71 168 ASP A N 1
ATOM 999 C CA . ASP A 1 168 ? 7.172 4.721 16.330 1.00 26.73 168 ASP A CA 1
ATOM 1000 C C . ASP A 1 168 ? 7.609 6.131 15.869 1.00 26.80 168 ASP A C 1
ATOM 1001 O O . ASP A 1 168 ? 6.799 6.946 15.420 1.00 26.51 168 ASP A O 1
ATOM 1006 N N . LEU A 1 169 ? 8.900 6.383 15.949 1.00 26.68 169 LEU A N 1
ATOM 1007 C CA . LEU A 1 169 ? 9.491 7.586 15.407 1.00 27.49 169 LEU A CA 1
ATOM 1008 C C . LEU A 1 169 ? 8.910 8.859 15.963 1.00 27.62 169 LEU A C 1
ATOM 1009 O O . LEU A 1 169 ? 8.839 9.868 15.244 1.00 28.21 169 LEU A O 1
ATOM 1014 N N . GLY A 1 170 ? 8.497 8.832 17.232 1.00 27.29 170 GLY A N 1
ATOM 1015 C CA . GLY A 1 170 ? 7.981 10.019 17.904 1.00 28.60 170 GLY A CA 1
ATOM 1016 C C . GLY A 1 170 ? 6.514 10.308 17.631 1.00 28.69 170 GLY A C 1
ATOM 1017 O O . GLY A 1 170 ? 6.015 11.367 18.010 1.00 29.63 170 GLY A O 1
ATOM 1018 N N . ARG A 1 171 ? 5.788 9.342 17.037 1.00 29.48 171 ARG A N 1
ATOM 1019 C CA A ARG A 1 171 ? 4.382 9.533 16.614 0.50 30.14 171 ARG A CA 1
ATOM 1020 C CA B ARG A 1 171 ? 4.379 9.580 16.637 0.50 30.16 171 ARG A CA 1
ATOM 1021 C C . ARG A 1 171 ? 3.353 8.844 17.513 1.00 30.00 171 ARG A C 1
ATOM 1022 O O . ARG A 1 171 ? 2.151 8.849 17.210 1.00 29.07 171 ARG A O 1
ATOM 1037 N N . GLY A 1 172 ? 3.800 8.258 18.615 1.00 29.71 172 GLY A N 1
ATOM 1038 C CA . GLY A 1 172 ? 2.903 7.558 19.558 1.00 29.39 172 GLY A CA 1
ATOM 1039 C C . GLY A 1 172 ? 2.343 8.533 20.567 1.00 30.37 172 GLY A C 1
ATOM 1040 O O . GLY A 1 172 ? 2.858 9.649 20.704 1.00 32.52 172 GLY A O 1
ATOM 1041 N N . GLY A 1 173 ? 1.308 8.134 21.294 1.00 28.72 173 GLY A N 1
ATOM 1042 C CA . GLY A 1 173 ? 0.610 9.069 22.180 1.00 28.79 173 GLY A CA 1
ATOM 1043 C C . GLY A 1 173 ? 1.041 8.993 23.629 1.00 29.41 173 GLY A C 1
ATOM 1044 O O . GLY A 1 173 ? 0.222 9.170 24.522 1.00 31.92 173 GLY A O 1
ATOM 1045 N N . ASN A 1 174 ? 2.320 8.770 23.880 1.00 28.02 174 ASN A N 1
ATOM 1046 C CA . ASN A 1 174 ? 2.837 8.815 25.244 1.00 27.52 174 ASN A CA 1
ATOM 1047 C C . ASN A 1 174 ? 4.199 9.445 25.254 1.00 27.16 174 ASN A C 1
ATOM 1048 O O . ASN A 1 174 ? 4.795 9.653 24.198 1.00 25.85 174 ASN A O 1
ATOM 1053 N N . GLN A 1 175 ? 4.689 9.729 26.455 1.00 27.40 175 GLN A N 1
ATOM 1054 C CA . GLN A 1 175 ? 6.047 10.297 26.602 1.00 28.52 175 GLN A CA 1
ATOM 1055 C C . GLN A 1 175 ? 7.146 9.392 26.052 1.00 27.77 175 GLN A C 1
ATOM 1056 O O . GLN A 1 175 ? 8.094 9.840 25.430 1.00 28.38 175 GLN A O 1
ATOM 1062 N N . ALA A 1 176 ? 7.034 8.082 26.258 1.00 26.89 176 ALA A N 1
ATOM 1063 C CA . ALA A 1 176 ? 8.030 7.205 25.727 1.00 26.19 176 ALA A CA 1
ATOM 1064 C C . ALA A 1 176 ? 8.270 7.378 24.223 1.00 25.58 176 ALA A C 1
ATOM 1065 O O . ALA A 1 176 ? 9.367 7.200 23.740 1.00 26.22 176 ALA A O 1
ATOM 1067 N N . SER A 1 177 ? 7.224 7.682 23.468 1.00 25.15 177 SER A N 1
ATOM 1068 C CA . SER A 1 177 ? 7.388 7.853 22.039 1.00 25.31 177 SER A CA 1
ATOM 1069 C C . SER A 1 177 ? 8.534 8.852 21.716 1.00 26.08 177 SER A C 1
ATOM 1070 O O . SER A 1 177 ? 9.337 8.593 20.787 1.00 26.08 177 SER A O 1
ATOM 1073 N N . VAL A 1 178 ? 8.547 9.970 22.463 1.00 26.43 178 VAL A N 1
ATOM 1074 C CA . VAL A 1 178 ? 9.548 11.022 22.287 1.00 27.11 178 VAL A CA 1
ATOM 1075 C C . VAL A 1 178 ? 10.866 10.857 23.103 1.00 28.50 178 VAL A C 1
ATOM 1076 O O . VAL A 1 178 ? 11.754 11.773 23.121 1.00 27.77 178 VAL A O 1
ATOM 1080 N N . GLU A 1 179 ? 11.007 9.679 23.746 1.00 27.28 179 GLU A N 1
ATOM 1081 C CA . GLU A 1 179 ? 12.251 9.283 24.419 1.00 28.36 179 GLU A CA 1
ATOM 1082 C C . GLU A 1 179 ? 12.919 8.152 23.663 1.00 27.95 179 GLU A C 1
ATOM 1083 O O . GLU A 1 179 ? 14.115 8.192 23.450 1.00 28.71 179 GLU A O 1
ATOM 1089 N N . ASN A 1 180 ? 12.143 7.120 23.290 1.00 29.25 180 ASN A N 1
ATOM 1090 C CA . ASN A 1 180 ? 12.686 5.901 22.700 1.00 30.21 180 ASN A CA 1
ATOM 1091 C C . ASN A 1 180 ? 11.819 5.274 21.638 1.00 29.98 180 ASN A C 1
ATOM 1092 O O . ASN A 1 180 ? 12.119 4.189 21.185 1.00 30.95 180 ASN A O 1
ATOM 1097 N N . GLY A 1 181 ? 10.719 5.931 21.252 1.00 26.83 181 GLY A N 1
ATOM 1098 C CA . GLY A 1 181 ? 9.923 5.461 20.139 1.00 26.19 181 GLY A CA 1
ATOM 1099 C C . GLY A 1 181 ? 9.085 4.250 20.467 1.00 25.69 181 GLY A C 1
ATOM 1100 O O . GLY A 1 181 ? 8.544 3.619 19.534 1.00 27.12 181 GLY A O 1
ATOM 1101 N N . ASN A 1 182 ? 8.900 3.925 21.754 1.00 24.96 182 ASN A N 1
ATOM 1102 C CA . ASN A 1 182 ? 8.132 2.733 22.148 1.00 25.54 182 ASN A CA 1
ATOM 1103 C C . ASN A 1 182 ? 8.669 1.463 21.578 1.00 26.40 182 ASN A C 1
ATOM 1104 O O . ASN A 1 182 ? 7.903 0.523 21.320 1.00 28.59 182 ASN A O 1
ATOM 1109 N N . ALA A 1 183 ? 9.997 1.418 21.430 1.00 26.37 183 ALA A N 1
ATOM 1110 C CA . ALA A 1 183 ? 10.650 0.307 20.776 1.00 27.42 183 ALA A CA 1
ATOM 1111 C C . ALA A 1 183 ? 10.683 -0.942 21.645 1.00 28.05 183 ALA A C 1
ATOM 1112 O O . ALA A 1 183 ? 11.017 -2.025 21.161 1.00 29.03 183 ALA A O 1
ATOM 1114 N N . GLY A 1 184 ? 10.314 -0.815 22.907 1.00 27.51 184 GLY A N 1
ATOM 1115 C CA . GLY A 1 184 ? 10.190 -1.985 23.788 1.00 28.87 184 GLY A CA 1
ATOM 1116 C C . GLY A 1 184 ? 11.507 -2.534 24.331 1.00 27.85 184 GLY A C 1
ATOM 1117 O O . GLY A 1 184 ? 12.509 -1.832 24.479 1.00 27.08 184 GLY A O 1
ATOM 1118 N N . ARG A 1 185 ? 11.460 -3.818 24.648 1.00 27.54 185 ARG A N 1
ATOM 1119 C CA . ARG A 1 185 ? 12.481 -4.431 25.463 1.00 26.71 185 ARG A CA 1
ATOM 1120 C C . ARG A 1 185 ? 13.814 -4.513 24.704 1.00 26.15 185 ARG A C 1
ATOM 1121 O O . ARG A 1 185 ? 13.833 -4.526 23.488 1.00 27.46 185 ARG A O 1
ATOM 1129 N N . ARG A 1 186 ? 14.918 -4.461 25.447 1.00 26.10 186 ARG A N 1
ATOM 1130 C CA . ARG A 1 186 ? 16.293 -4.437 24.909 1.00 25.62 186 ARG A CA 1
ATOM 1131 C C . ARG A 1 186 ? 16.747 -5.918 24.838 1.00 25.82 186 ARG A C 1
ATOM 1132 O O . ARG A 1 186 ? 16.813 -6.590 25.852 1.00 28.44 186 ARG A O 1
ATOM 1140 N N . LEU A 1 187 ? 16.869 -6.403 23.606 1.00 25.46 187 LEU A N 1
ATOM 1141 C CA . LEU A 1 187 ? 17.158 -7.801 23.348 1.00 24.78 187 LEU A CA 1
ATOM 1142 C C . LEU A 1 187 ? 18.654 -8.077 23.374 1.00 25.25 187 LEU A C 1
ATOM 1143 O O . LEU A 1 187 ? 19.087 -9.057 23.943 1.00 25.46 187 LEU A O 1
ATOM 1148 N N . ALA A 1 188 ? 19.427 -7.182 22.748 1.00 26.54 188 ALA A N 1
ATOM 1149 C CA . ALA A 1 188 ? 20.850 -7.522 22.502 1.00 25.07 188 ALA A CA 1
ATOM 1150 C C . ALA A 1 188 ? 21.607 -6.249 22.286 1.00 27.10 188 ALA A C 1
ATOM 1151 O O . ALA A 1 188 ? 21.010 -5.200 21.970 1.00 26.08 188 ALA A O 1
ATOM 1153 N N . CYS A 1 189 ? 22.894 -6.270 22.601 1.00 25.72 189 CYS A N 1
ATOM 1154 C CA . CYS A 1 189 ? 23.661 -5.029 22.536 1.00 26.64 189 CYS A CA 1
ATOM 1155 C C . CYS A 1 189 ? 25.159 -5.369 22.481 1.00 26.90 189 CYS A C 1
ATOM 1156 O O . CYS A 1 189 ? 25.566 -6.521 22.577 1.00 26.92 189 CYS A O 1
ATOM 1159 N N . CYS A 1 190 ? 25.918 -4.321 22.351 1.00 26.11 190 CYS A N 1
ATOM 1160 C CA . CYS A 1 190 ? 27.385 -4.382 22.245 1.00 26.81 190 CYS A CA 1
ATOM 1161 C C . CYS A 1 190 ? 27.955 -3.010 22.444 1.00 26.45 190 CYS A C 1
ATOM 1162 O O . CYS A 1 190 ? 27.264 -1.988 22.246 1.00 28.51 190 CYS A O 1
ATOM 1165 N N . VAL A 1 191 ? 29.264 -2.998 22.724 1.00 25.84 191 VAL A N 1
ATOM 1166 C CA . VAL A 1 191 ? 30.053 -1.746 22.810 1.00 25.89 191 VAL A CA 1
ATOM 1167 C C . VAL A 1 191 ? 30.750 -1.472 21.486 1.00 25.81 191 VAL A C 1
ATOM 1168 O O . VAL A 1 191 ? 31.370 -2.346 20.914 1.00 26.12 191 VAL A O 1
ATOM 1172 N N . VAL A 1 192 ? 30.633 -0.238 20.997 1.00 25.54 192 VAL A N 1
ATOM 1173 C CA . VAL A 1 192 ? 31.180 0.130 19.694 1.00 24.78 192 VAL A CA 1
ATOM 1174 C C . VAL A 1 192 ? 32.701 0.298 19.880 1.00 24.82 192 VAL A C 1
ATOM 1175 O O . VAL A 1 192 ? 33.207 1.159 20.680 1.00 25.25 192 VAL A O 1
ATOM 1179 N N . GLY A 1 193 ? 33.387 -0.543 19.136 1.00 24.87 193 GLY A N 1
ATOM 1180 C CA . GLY A 1 193 ? 34.842 -0.625 19.111 1.00 25.38 193 GLY A CA 1
ATOM 1181 C C . GLY A 1 193 ? 35.525 -0.068 17.869 1.00 25.02 193 GLY A C 1
ATOM 1182 O O . GLY A 1 193 ? 35.019 -0.170 16.776 1.00 26.26 193 GLY A O 1
ATOM 1183 N N . VAL A 1 194 ? 36.707 0.534 18.044 1.00 25.01 194 VAL A N 1
ATOM 1184 C CA . VAL A 1 194 ? 37.598 0.932 16.938 1.00 26.23 194 VAL A CA 1
ATOM 1185 C C . VAL A 1 194 ? 38.038 -0.320 16.209 1.00 27.10 194 VAL A C 1
ATOM 1186 O O . VAL A 1 194 ? 38.392 -1.327 16.856 1.00 27.37 194 VAL A O 1
ATOM 1190 N N . CYS A 1 195 ? 37.997 -0.299 14.877 1.00 26.75 195 CYS A N 1
ATOM 1191 C CA . CYS A 1 195 ? 38.500 -1.438 14.133 1.00 27.95 195 CYS A CA 1
ATOM 1192 C C . CYS A 1 195 ? 39.242 -0.996 12.880 1.00 27.81 195 CYS A C 1
ATOM 1193 O O . CYS A 1 195 ? 39.272 0.168 12.533 1.00 26.99 195 CYS A O 1
ATOM 1196 N N . GLY A 1 196 ? 39.919 -1.966 12.263 1.00 29.34 196 GLY A N 1
ATOM 1197 C CA . GLY A 1 196 ? 40.582 -1.750 10.976 1.00 29.33 196 GLY A CA 1
ATOM 1198 C C . GLY A 1 196 ? 39.587 -1.751 9.818 1.00 29.40 196 GLY A C 1
ATOM 1199 O O . GLY A 1 196 ? 38.390 -2.027 10.023 1.00 27.82 196 GLY A O 1
ATOM 1200 N N . PRO A 1 197 ? 40.076 -1.482 8.591 1.00 30.72 197 PRO A N 1
ATOM 1201 C CA . PRO A 1 197 ? 39.236 -1.531 7.382 1.00 30.25 197 PRO A CA 1
ATOM 1202 C C . PRO A 1 197 ? 38.804 -2.911 6.928 1.00 30.79 197 PRO A C 1
ATOM 1203 O O . PRO A 1 197 ? 37.854 -3.027 6.112 1.00 30.20 197 PRO A O 1
ATOM 1207 N N . GLY A 1 198 ? 39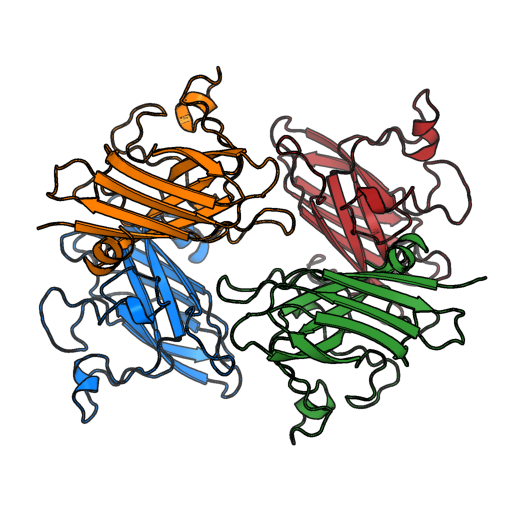.479 -3.952 7.422 1.00 29.84 198 GLY A N 1
ATOM 1208 C CA . GLY A 1 198 ? 39.223 -5.346 6.978 1.00 30.55 198 GLY A CA 1
ATOM 1209 C C . GLY A 1 198 ? 37.790 -5.852 7.001 1.00 29.59 198 GLY A C 1
ATOM 1210 O O . GLY A 1 198 ? 37.320 -6.460 6.015 1.00 31.16 198 GLY A O 1
ATOM 1211 N N . LEU A 1 199 ? 37.104 -5.636 8.111 1.00 29.16 199 LEU A N 1
ATOM 1212 C CA . LEU A 1 199 ? 35.766 -6.179 8.313 1.00 29.22 199 LEU A CA 1
ATOM 1213 C C . LEU A 1 199 ? 34.852 -5.615 7.246 1.00 28.79 199 LEU A C 1
ATOM 1214 O O . LEU A 1 199 ? 34.112 -6.367 6.623 1.00 28.61 199 LEU A O 1
ATOM 1219 N N . TRP A 1 200 ? 34.915 -4.297 7.047 1.00 27.49 200 TRP A N 1
ATOM 1220 C CA . TRP A 1 200 ? 34.031 -3.657 6.059 1.00 28.20 200 TRP A CA 1
ATOM 1221 C C . TRP A 1 200 ? 34.372 -4.110 4.659 1.00 28.84 200 TRP A C 1
ATOM 1222 O O . TRP A 1 200 ? 33.478 -4.412 3.856 1.00 28.14 200 TRP A O 1
ATOM 1233 N N . GLU A 1 201 ? 35.683 -4.128 4.327 1.00 28.72 201 GLU A N 1
ATOM 1234 C CA . GLU A 1 201 ? 36.140 -4.573 3.000 1.00 30.90 201 GLU A CA 1
ATOM 1235 C C . GLU A 1 201 ? 35.693 -5.997 2.720 1.00 30.96 201 GLU A C 1
ATOM 1236 O O . GLU A 1 201 ? 35.205 -6.267 1.611 1.00 32.08 201 GLU A O 1
ATOM 1242 N N . ARG A 1 202 ? 35.862 -6.906 3.693 1.00 31.30 202 ARG A N 1
ATOM 1243 C CA . ARG A 1 202 ? 35.554 -8.321 3.471 1.00 32.54 202 ARG A CA 1
ATOM 1244 C C . ARG A 1 202 ? 34.040 -8.528 3.291 1.00 32.80 202 ARG A C 1
ATOM 1245 O O . ARG A 1 202 ? 33.585 -9.284 2.405 1.00 32.96 202 ARG A O 1
ATOM 1253 N N . GLN A 1 203 ? 33.284 -7.805 4.083 1.00 31.64 203 GLN A N 1
ATOM 1254 C CA . GLN A 1 203 ? 31.814 -7.908 4.008 1.00 32.21 203 GLN A CA 1
ATOM 1255 C C . GLN A 1 203 ? 31.332 -7.413 2.660 1.00 33.11 203 GLN A C 1
ATOM 1256 O O . GLN A 1 203 ? 30.434 -8.027 2.090 1.00 34.10 203 GLN A O 1
ATOM 1262 N N . ALA A 1 204 ? 31.909 -6.316 2.156 1.00 34.09 204 ALA A N 1
ATOM 1263 C CA . ALA A 1 204 ? 31.503 -5.714 0.859 1.00 35.80 204 ALA A CA 1
ATOM 1264 C C . ALA A 1 204 ? 31.920 -6.601 -0.323 1.00 38.02 204 ALA A C 1
ATOM 1265 O O . ALA A 1 204 ? 31.234 -6.674 -1.340 1.00 38.69 204 ALA A O 1
ATOM 1267 N N . ARG A 1 205 ? 33.071 -7.252 -0.159 1.00 40.32 205 ARG A N 1
ATOM 1268 C CA . ARG A 1 205 ? 33.597 -8.424 -0.930 1.00 43.22 205 ARG A CA 1
ATOM 1269 C C . ARG A 1 205 ? 34.745 -8.012 -1.792 1.00 43.87 205 ARG A C 1
ATOM 1270 O O . ARG A 1 205 ? 35.896 -8.113 -1.366 1.00 46.34 205 ARG A O 1
ATOM 1278 N N . GLY B 1 39 ? 36.072 17.562 33.986 1.00 37.54 39 GLY B N 1
ATOM 1279 C CA . GLY B 1 39 ? 35.106 16.519 34.422 1.00 36.45 39 GLY B CA 1
ATOM 1280 C C . GLY B 1 39 ? 35.767 15.139 34.382 1.00 36.03 39 GLY B C 1
ATOM 1281 O O . GLY B 1 39 ? 36.464 14.804 33.414 1.00 36.78 39 GLY B O 1
ATOM 1282 N N . THR B 1 40 ? 35.540 14.342 35.427 1.00 34.30 40 THR B N 1
ATOM 1283 C CA . THR B 1 40 ? 36.068 12.982 35.494 1.00 32.94 40 THR B CA 1
ATOM 1284 C C . THR B 1 40 ? 35.497 12.106 34.394 1.00 31.90 40 THR B C 1
ATOM 1285 O O . THR B 1 40 ? 34.312 12.224 34.037 1.00 31.50 40 THR B O 1
ATOM 1289 N N . LEU B 1 41 ? 36.345 11.239 33.846 1.00 28.89 41 LEU B N 1
ATOM 1290 C CA . LEU B 1 41 ? 35.886 10.285 32.845 1.00 29.33 41 LEU B CA 1
ATOM 1291 C C . LEU B 1 41 ? 35.954 8.927 33.515 1.00 26.47 41 LEU B C 1
ATOM 1292 O O . LEU B 1 41 ? 36.851 8.660 34.305 1.00 25.75 41 LEU B O 1
ATOM 1297 N N . HIS B 1 42 ? 34.978 8.087 33.189 1.00 25.79 42 HIS B N 1
ATOM 1298 C CA . HIS B 1 42 ? 34.954 6.715 33.652 1.00 24.95 42 HIS B CA 1
ATOM 1299 C C . HIS B 1 42 ? 34.765 5.804 32.449 1.00 25.08 42 HIS B C 1
ATOM 1300 O O . HIS B 1 42 ? 34.119 6.179 31.490 1.00 23.21 42 HIS B O 1
ATOM 1307 N N . ALA B 1 43 ? 35.271 4.577 32.524 1.00 24.13 43 ALA B N 1
ATOM 1308 C CA . ALA B 1 43 ? 35.063 3.612 31.475 1.00 23.97 43 ALA B CA 1
ATOM 1309 C C . ALA B 1 43 ? 34.966 2.234 32.149 1.00 23.67 43 ALA B C 1
ATOM 1310 O O . ALA B 1 43 ? 35.393 2.076 33.296 1.00 24.99 43 ALA B O 1
ATOM 1312 N N . ALA B 1 44 ? 34.364 1.305 31.442 1.00 24.65 44 ALA B N 1
ATOM 1313 C CA . ALA B 1 44 ? 34.198 -0.065 31.933 1.00 25.68 44 ALA B CA 1
ATOM 1314 C C . ALA B 1 44 ? 34.437 -1.044 30.833 1.00 25.87 44 ALA B C 1
ATOM 1315 O O . ALA B 1 44 ? 34.323 -0.751 29.652 1.00 26.48 44 ALA B O 1
ATOM 1317 N N . CYS B 1 45 ? 34.848 -2.255 31.219 1.00 26.65 45 CYS B N 1
ATOM 1318 C CA . CYS B 1 45 ? 35.176 -3.270 30.199 1.00 27.01 45 CYS B CA 1
ATOM 1319 C C . CYS B 1 45 ? 34.758 -4.602 30.824 1.00 27.01 45 CYS B C 1
ATOM 1320 O O . CYS B 1 45 ? 35.224 -4.984 31.916 1.00 27.22 45 CYS B O 1
ATOM 1323 N N . GLN B 1 46 ? 33.749 -5.231 30.212 1.00 27.08 46 GLN B N 1
ATOM 1324 C CA . GLN B 1 46 ? 33.099 -6.401 30.773 1.00 27.07 46 GLN B CA 1
ATOM 1325 C C . GLN B 1 46 ? 33.833 -7.636 30.230 1.00 26.89 46 GLN B C 1
ATOM 1326 O O . GLN B 1 46 ? 33.524 -8.146 29.165 1.00 26.88 46 GLN B O 1
ATOM 1332 N N . VAL B 1 47 ? 34.862 -8.058 30.962 1.00 26.96 47 VAL B N 1
ATOM 1333 C CA . VAL B 1 47 ? 35.718 -9.146 30.503 1.00 26.09 47 VAL B CA 1
ATOM 1334 C C . VAL B 1 47 ? 34.899 -10.432 30.385 1.00 26.32 47 VAL B C 1
ATOM 1335 O O . VAL B 1 47 ? 34.216 -10.862 31.335 1.00 27.04 47 VAL B O 1
ATOM 1339 N N . GLN B 1 48 ? 34.992 -11.017 29.208 1.00 26.15 48 GLN B N 1
ATOM 1340 C CA A GLN B 1 48 ? 34.346 -12.297 28.898 0.50 26.17 48 GLN B CA 1
ATOM 1341 C CA B GLN B 1 48 ? 34.366 -12.312 28.943 0.50 25.70 48 GLN B CA 1
ATOM 1342 C C . GLN B 1 48 ? 35.274 -13.237 28.146 1.00 25.80 48 GLN B C 1
ATOM 1343 O O . GLN B 1 48 ? 36.166 -12.785 27.418 1.00 25.38 48 GLN B O 1
ATOM 1354 N N . PRO B 1 49 ? 35.092 -14.563 28.313 1.00 25.83 49 PRO B N 1
ATOM 1355 C CA . PRO B 1 49 ? 35.929 -15.443 27.522 1.00 26.38 49 PRO B CA 1
ATOM 1356 C C . PRO B 1 49 ? 35.920 -15.153 26.029 1.00 25.66 49 PRO B C 1
ATOM 1357 O O . PRO B 1 49 ? 34.886 -14.776 25.439 1.00 27.30 49 PRO B O 1
ATOM 1361 N N . SER B 1 50 ? 37.022 -15.430 25.373 1.00 25.51 50 SER B N 1
ATOM 1362 C CA . SER B 1 50 ? 37.096 -15.228 23.932 1.00 25.67 50 SER B CA 1
ATOM 1363 C C . SER B 1 50 ? 36.062 -16.091 23.237 1.00 25.92 50 SER B C 1
ATOM 1364 O O . SER B 1 50 ? 35.929 -17.309 23.547 1.00 25.52 50 SER B O 1
ATOM 1367 N N . ALA B 1 51 ? 35.419 -15.518 22.233 1.00 26.14 51 ALA B N 1
ATOM 1368 C CA . ALA B 1 51 ? 34.505 -16.264 21.393 1.00 28.47 51 ALA B CA 1
ATOM 1369 C C . ALA B 1 51 ? 35.123 -17.509 20.763 1.00 28.93 51 ALA B C 1
ATOM 1370 O O . ALA B 1 51 ? 34.392 -18.448 20.446 1.00 29.53 51 ALA B O 1
ATOM 1372 N N . THR B 1 52 ? 36.440 -17.514 20.580 1.00 28.23 52 THR B N 1
ATOM 1373 C CA . THR B 1 52 ? 37.112 -18.518 19.774 1.00 30.17 52 THR B CA 1
ATOM 1374 C C . THR B 1 52 ? 37.860 -19.530 20.656 1.00 28.98 52 THR B C 1
ATOM 1375 O O . THR B 1 52 ? 38.670 -20.291 20.144 1.00 30.85 52 THR B O 1
ATOM 1379 N N . LEU B 1 53 ? 37.629 -19.534 21.973 1.00 27.04 53 LEU B N 1
ATOM 1380 C CA . LEU B 1 53 ? 38.259 -20.576 22.833 1.00 26.30 53 LEU B CA 1
ATOM 1381 C C . LEU B 1 53 ? 37.834 -21.960 22.443 1.00 26.00 53 LEU B C 1
ATOM 1382 O O . LEU B 1 53 ? 36.647 -22.199 21.991 1.00 25.61 53 LEU B O 1
ATOM 1387 N N . ASP B 1 54 ? 38.743 -22.932 22.606 1.00 25.91 54 ASP B N 1
ATOM 1388 C CA . ASP B 1 54 ? 38.333 -24.323 22.611 1.00 26.01 54 ASP B CA 1
ATOM 1389 C C . ASP B 1 54 ? 37.782 -24.759 23.953 1.00 25.47 54 ASP B C 1
ATOM 1390 O O . ASP B 1 54 ? 37.858 -24.046 24.945 1.00 28.33 54 ASP B O 1
ATOM 1395 N N . ALA B 1 55 ? 37.157 -25.948 23.968 1.00 29.14 55 ALA B N 1
ATOM 1396 C CA . ALA B 1 55 ? 36.457 -26.434 25.158 1.00 29.60 55 ALA B CA 1
ATOM 1397 C C . ALA B 1 55 ? 37.310 -26.689 26.395 1.00 31.02 55 ALA B C 1
ATOM 1398 O O . ALA B 1 55 ? 36.770 -26.744 27.511 1.00 32.06 55 ALA B O 1
ATOM 1400 N N . ALA B 1 56 ? 38.641 -26.810 26.212 1.00 28.51 56 ALA B N 1
ATOM 1401 C CA . ALA B 1 56 ? 39.527 -27.148 27.316 1.00 28.07 56 ALA B CA 1
ATOM 1402 C C . ALA B 1 56 ? 40.175 -25.926 27.976 1.00 26.99 56 ALA B C 1
ATOM 1403 O O . ALA B 1 56 ? 40.867 -26.068 28.966 1.00 29.11 56 ALA B O 1
ATOM 1405 N N . GLN B 1 57 ? 39.927 -24.728 27.463 1.00 25.88 57 GLN B N 1
ATOM 1406 C CA . GLN B 1 57 ? 40.508 -23.531 28.002 1.00 25.44 57 GLN B CA 1
ATOM 1407 C C . GLN B 1 57 ? 39.641 -22.964 29.136 1.00 27.15 57 GLN B C 1
ATOM 1408 O O . GLN B 1 57 ? 38.373 -23.176 29.120 1.00 27.54 57 GLN B O 1
ATOM 1414 N N . PRO B 1 58 ? 40.289 -22.302 30.118 1.00 28.49 58 PRO B N 1
ATOM 1415 C CA . PRO B 1 58 ? 39.515 -21.703 31.220 1.00 29.44 58 PRO B CA 1
ATOM 1416 C C . PRO B 1 58 ? 38.698 -20.534 30.765 1.00 30.60 58 PRO B C 1
ATOM 1417 O O . PRO B 1 58 ? 39.038 -19.879 29.763 1.00 31.42 58 PRO B O 1
ATOM 1421 N N . ARG B 1 59 ? 37.635 -20.288 31.542 1.00 29.78 59 ARG B N 1
ATOM 1422 C CA A ARG B 1 59 ? 36.627 -19.298 31.217 0.50 29.95 59 ARG B CA 1
ATOM 1423 C CA B ARG B 1 59 ? 36.641 -19.302 31.226 0.50 29.45 59 ARG B CA 1
ATOM 1424 C C . ARG B 1 59 ? 36.738 -18.170 32.240 1.00 29.17 59 ARG B C 1
ATOM 1425 O O . ARG B 1 59 ? 36.220 -18.296 33.359 1.00 28.82 59 ARG B O 1
ATOM 1440 N N . VAL B 1 60 ? 37.398 -17.093 31.849 1.00 28.07 60 VAL B N 1
ATOM 1441 C CA . VAL B 1 60 ? 37.701 -15.948 32.720 1.00 26.96 60 VAL B CA 1
ATOM 1442 C C . VAL B 1 60 ? 36.670 -14.845 32.421 1.00 26.52 60 VAL B C 1
ATOM 1443 O O . VAL B 1 60 ? 36.410 -14.495 31.251 1.00 26.93 60 VAL B O 1
ATOM 1447 N N . THR B 1 61 ? 36.055 -14.370 33.491 1.00 27.90 61 THR B N 1
ATOM 1448 C CA A THR B 1 61 ? 35.036 -13.311 33.396 0.70 27.86 61 THR B CA 1
ATOM 1449 C CA B THR B 1 61 ? 35.018 -13.341 33.416 0.30 27.52 61 THR B CA 1
ATOM 1450 C C . THR B 1 61 ? 35.276 -12.287 34.517 1.00 28.18 61 THR B C 1
ATOM 1451 O O . THR B 1 61 ? 35.847 -12.578 35.523 1.00 28.01 61 THR B O 1
ATOM 1458 N N . GLY B 1 62 ? 34.839 -11.054 34.317 1.00 25.80 62 GLY B N 1
ATOM 1459 C CA . GLY B 1 62 ? 34.874 -10.069 35.381 1.00 26.20 62 GLY B CA 1
ATOM 1460 C C . GLY B 1 62 ? 34.802 -8.680 34.790 1.00 26.65 62 GLY B C 1
ATOM 1461 O O . GLY B 1 62 ? 34.201 -8.485 33.743 1.00 26.41 62 GLY B O 1
ATOM 1462 N N . VAL B 1 63 ? 35.416 -7.720 35.475 1.00 27.78 63 VAL B N 1
ATOM 1463 C CA . VAL B 1 63 ? 35.292 -6.305 35.130 1.00 28.95 63 VAL B CA 1
ATOM 1464 C C . VAL B 1 63 ? 36.660 -5.621 35.267 1.00 28.45 63 VAL B C 1
ATOM 1465 O O . VAL B 1 63 ? 37.444 -5.942 36.167 1.00 28.48 63 VAL B O 1
ATOM 1469 N N . VAL B 1 64 ? 36.940 -4.727 34.334 1.00 27.14 64 VAL B N 1
ATOM 1470 C CA . VAL B 1 64 ? 37.983 -3.739 34.515 1.00 27.12 64 VAL B CA 1
ATOM 1471 C C . VAL B 1 64 ? 37.288 -2.379 34.430 1.00 26.73 64 VAL B C 1
ATOM 1472 O O . VAL B 1 64 ? 36.551 -2.119 33.452 1.00 28.10 64 VAL B O 1
ATOM 1476 N N . LEU B 1 65 ? 37.534 -1.557 35.427 1.00 27.23 65 LEU B N 1
ATOM 1477 C CA . LEU B 1 65 ? 37.009 -0.208 35.500 1.00 27.56 65 LEU B CA 1
ATOM 1478 C C . LEU B 1 65 ? 38.163 0.764 35.405 1.00 27.37 65 LEU B C 1
ATOM 1479 O O . LEU B 1 65 ? 39.261 0.488 35.938 1.00 27.14 65 LEU B O 1
ATOM 1484 N N . PHE B 1 66 ? 37.890 1.927 34.807 1.00 25.87 66 PHE B N 1
ATOM 1485 C CA . PHE B 1 66 ? 38.860 2.985 34.638 1.00 25.34 66 PHE B CA 1
ATOM 1486 C C . PHE B 1 66 ? 38.303 4.276 35.143 1.00 25.81 66 PHE B C 1
ATOM 1487 O O . PHE B 1 66 ? 37.129 4.548 34.957 1.00 25.35 66 PHE B O 1
ATOM 1495 N N . ARG B 1 67 ? 39.172 5.125 35.663 1.00 24.99 67 ARG B N 1
ATOM 1496 C CA . ARG B 1 67 ? 38.741 6.461 36.089 1.00 24.98 67 ARG B CA 1
ATOM 1497 C C . ARG B 1 67 ? 39.880 7.416 35.780 1.00 26.52 67 ARG B C 1
ATOM 1498 O O . ARG B 1 67 ? 41.011 7.152 36.190 1.00 27.65 67 ARG B O 1
ATOM 1506 N N . GLN B 1 68 ? 39.581 8.544 35.126 1.00 27.30 68 GLN B N 1
ATOM 1507 C CA . GLN B 1 68 ? 40.573 9.559 34.856 1.00 27.00 68 GLN B CA 1
ATOM 1508 C C . GLN B 1 68 ? 40.064 10.910 35.396 1.00 28.75 68 GLN B C 1
ATOM 1509 O O . GLN B 1 68 ? 39.017 11.346 34.996 1.00 28.01 68 GLN B O 1
ATOM 1515 N N . LEU B 1 69 ? 40.797 11.536 36.325 1.00 29.32 69 LEU B N 1
ATOM 1516 C CA . LEU B 1 69 ? 40.261 12.722 37.018 1.00 31.04 69 LEU B CA 1
ATOM 1517 C C . LEU B 1 69 ? 40.197 13.964 36.106 1.00 31.68 69 LEU B C 1
ATOM 1518 O O . LEU B 1 69 ? 39.326 14.825 36.275 1.00 32.64 69 LEU B O 1
ATOM 1523 N N . ALA B 1 70 ? 41.109 14.053 35.143 1.00 32.44 70 ALA B N 1
ATOM 1524 C CA . ALA B 1 70 ? 41.120 15.141 34.166 1.00 33.83 70 ALA B CA 1
ATOM 1525 C C . ALA B 1 70 ? 41.811 14.638 32.912 1.00 35.61 70 ALA B C 1
ATOM 1526 O O . ALA B 1 70 ? 42.503 13.628 32.974 1.00 35.67 70 ALA B O 1
ATOM 1528 N N . PRO B 1 71 ? 41.580 15.289 31.751 1.00 37.83 71 PRO B N 1
ATOM 1529 C CA . PRO B 1 71 ? 42.001 14.680 30.462 1.00 39.38 71 PRO B CA 1
ATOM 1530 C C . PRO B 1 71 ? 43.462 14.241 30.355 1.00 40.26 71 PRO B C 1
ATOM 1531 O O . PRO B 1 71 ? 43.777 13.273 29.624 1.00 42.53 71 PRO B O 1
ATOM 1535 N N . ARG B 1 72 ? 44.305 14.924 31.115 1.00 40.52 72 ARG B N 1
ATOM 1536 C CA A ARG B 1 72 ? 45.742 14.650 31.091 0.50 40.47 72 ARG B CA 1
ATOM 1537 C CA B ARG B 1 72 ? 45.755 14.747 31.149 0.50 40.57 72 ARG B CA 1
ATOM 1538 C C . ARG B 1 72 ? 46.266 14.047 32.412 1.00 40.22 72 ARG B C 1
ATOM 1539 O O . ARG B 1 72 ? 47.489 13.916 32.606 1.00 40.67 72 ARG B O 1
ATOM 1554 N N . ALA B 1 73 ? 45.356 13.662 33.309 1.00 38.35 73 ALA B N 1
ATOM 1555 C CA . ALA B 1 73 ? 45.756 12.930 34.503 1.00 36.46 73 ALA B CA 1
ATOM 1556 C C . ALA B 1 73 ? 46.158 11.518 34.087 1.00 35.41 73 ALA B C 1
ATOM 1557 O O . ALA B 1 73 ? 45.790 11.057 33.008 1.00 35.52 73 ALA B O 1
ATOM 1559 N N . LYS B 1 74 ? 46.928 10.838 34.928 1.00 34.06 74 LYS B N 1
ATOM 1560 C CA . LYS B 1 74 ? 47.179 9.409 34.761 1.00 33.48 74 LYS B CA 1
ATOM 1561 C C . LYS B 1 74 ? 45.897 8.655 35.115 1.00 32.84 74 LYS B C 1
ATOM 1562 O O . LYS B 1 74 ? 45.017 9.146 35.840 1.00 32.92 74 LYS B O 1
ATOM 1568 N N . LEU B 1 75 ? 45.799 7.461 34.570 1.00 31.81 75 LEU B N 1
ATOM 1569 C CA . LEU B 1 75 ? 44.613 6.688 34.647 1.00 31.25 75 LEU B CA 1
ATOM 1570 C C . LEU B 1 75 ? 44.654 5.760 35.861 1.00 30.61 75 LEU B C 1
ATOM 1571 O O . LEU B 1 75 ? 45.715 5.244 36.222 1.00 31.18 75 LEU B O 1
ATOM 1576 N N . ASP B 1 76 ? 43.525 5.642 36.557 1.00 28.82 76 ASP B N 1
ATOM 1577 C CA . ASP B 1 76 ? 43.367 4.691 37.638 1.00 28.15 76 ASP B CA 1
ATOM 1578 C C . ASP B 1 76 ? 42.527 3.525 37.116 1.00 27.64 76 ASP B C 1
ATOM 1579 O O . ASP B 1 76 ? 41.621 3.723 36.323 1.00 26.76 76 ASP B O 1
ATOM 1584 N N . ALA B 1 77 ? 42.814 2.328 37.594 1.00 27.80 77 ALA B N 1
ATOM 1585 C CA . ALA B 1 77 ? 42.132 1.124 37.089 1.00 26.84 77 ALA B CA 1
ATOM 1586 C C . ALA B 1 77 ? 41.881 0.114 38.203 1.00 27.18 77 ALA B C 1
ATOM 1587 O O . ALA B 1 77 ? 42.631 0.008 39.215 1.00 26.79 77 ALA B O 1
ATOM 1589 N N . PHE B 1 78 ? 40.761 -0.592 38.064 1.00 26.43 78 PHE B N 1
ATOM 1590 C CA . PHE B 1 78 ? 40.391 -1.636 39.014 1.00 26.10 78 PHE B CA 1
ATOM 1591 C C . PHE B 1 78 ? 40.119 -2.884 38.211 1.00 26.28 78 PHE B C 1
ATOM 1592 O O . PHE B 1 78 ? 39.389 -2.836 37.224 1.00 27.25 78 PHE B O 1
ATOM 1600 N N . PHE B 1 79 ? 40.690 -4.000 38.672 1.00 26.01 79 PHE B N 1
ATOM 1601 C CA . PHE B 1 79 ? 40.588 -5.277 38.003 1.00 26.86 79 PHE B CA 1
ATOM 1602 C C . PHE B 1 79 ? 40.025 -6.286 38.931 1.00 27.24 79 PHE B C 1
ATOM 1603 O O . PHE B 1 79 ? 40.509 -6.425 40.057 1.00 27.90 79 PHE B O 1
ATOM 1611 N N . ALA B 1 80 ? 38.945 -6.937 38.514 1.00 28.29 80 ALA B N 1
ATOM 1612 C CA . ALA B 1 80 ? 38.298 -7.966 39.323 1.00 28.69 80 ALA B CA 1
ATOM 1613 C C . ALA B 1 80 ? 37.831 -9.096 38.415 1.00 28.39 80 ALA B C 1
ATOM 1614 O O . ALA B 1 80 ? 36.775 -9.000 37.811 1.00 28.24 80 ALA B O 1
ATOM 1616 N N . LEU B 1 81 ? 38.579 -10.189 38.401 1.00 27.45 81 LEU B N 1
ATOM 1617 C CA . LEU B 1 81 ? 38.304 -11.335 37.518 1.00 27.35 81 LEU B CA 1
ATOM 1618 C C . LEU B 1 81 ? 38.244 -12.677 38.291 1.00 28.07 81 LEU B C 1
ATOM 1619 O O . LEU B 1 81 ? 38.848 -12.831 39.340 1.00 28.74 81 LEU B O 1
ATOM 1624 N N . GLU B 1 82 ? 37.484 -13.618 37.758 1.00 28.20 82 GLU B N 1
ATOM 1625 C CA . GLU B 1 82 ? 37.412 -14.969 38.270 1.00 29.21 82 GLU B CA 1
ATOM 1626 C C . GLU B 1 82 ? 37.406 -15.984 37.122 1.00 27.98 82 GLU B C 1
ATOM 1627 O O . GLU B 1 82 ? 37.257 -15.641 35.972 1.00 28.17 82 GLU B O 1
ATOM 1633 N N . GLY B 1 83 ? 37.590 -17.258 37.430 1.00 27.75 83 GLY B N 1
ATOM 1634 C CA . GLY B 1 83 ? 37.521 -18.270 36.403 1.00 28.08 83 GLY B CA 1
ATOM 1635 C C . GLY B 1 83 ? 38.893 -18.843 36.028 1.00 30.11 83 GLY B C 1
ATOM 1636 O O . GLY B 1 83 ? 38.965 -19.719 35.195 1.00 31.07 83 GLY B O 1
ATOM 1637 N N . PHE B 1 84 ? 39.988 -18.333 36.596 1.00 31.04 84 PHE B N 1
ATOM 1638 C CA . PHE B 1 84 ? 41.299 -18.889 36.279 1.00 30.66 84 PHE B CA 1
ATOM 1639 C C . PHE B 1 84 ? 41.394 -20.300 36.831 1.00 32.64 84 PHE B C 1
ATOM 1640 O O . PHE B 1 84 ? 40.687 -20.621 37.778 1.00 29.75 84 PHE B O 1
ATOM 1648 N N . PRO B 1 85 ? 42.254 -21.139 36.224 1.00 34.82 85 PRO B N 1
ATOM 1649 C CA . PRO B 1 85 ? 42.519 -22.452 36.825 1.00 36.56 85 PRO B CA 1
ATOM 1650 C C . PRO B 1 85 ? 42.925 -22.307 38.309 1.00 38.33 85 PRO B C 1
ATOM 1651 O O . PRO B 1 85 ? 43.698 -21.422 38.681 1.00 37.56 85 PRO B O 1
ATOM 1655 N N . THR B 1 86 ? 42.362 -23.141 39.158 1.00 40.94 86 THR B N 1
ATOM 1656 C CA . THR B 1 86 ? 42.600 -23.043 40.614 1.00 43.31 86 THR B CA 1
ATOM 1657 C C . THR B 1 86 ? 43.842 -23.824 41.100 1.00 44.68 86 THR B C 1
ATOM 1658 O O . THR B 1 86 ? 44.210 -23.749 42.280 1.00 44.66 86 THR B O 1
ATOM 1662 N N . GLU B 1 87 ? 44.448 -24.584 40.184 1.00 46.10 87 GLU B N 1
ATOM 1663 C CA . GLU B 1 87 ? 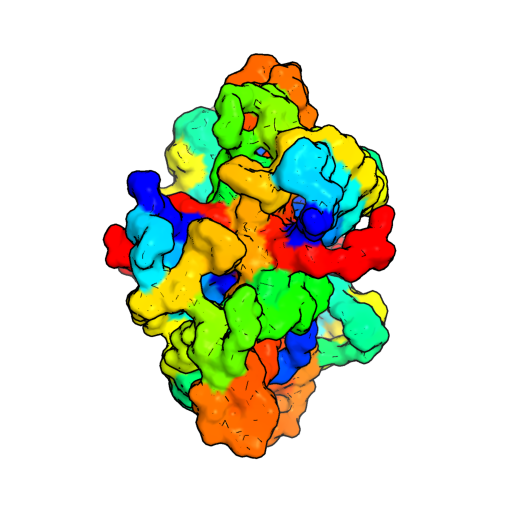45.759 -25.186 40.367 1.00 47.12 87 GLU B CA 1
ATOM 1664 C C . GLU B 1 87 ? 46.542 -24.889 39.083 1.00 47.19 87 GLU B C 1
ATOM 1665 O O . GLU B 1 87 ? 46.037 -25.112 37.987 1.00 47.96 87 GLU B O 1
ATOM 1671 N N . PRO B 1 88 ? 47.755 -24.335 39.198 1.00 47.59 88 PRO B N 1
ATOM 1672 C CA . PRO B 1 88 ? 48.462 -24.007 40.438 1.00 47.62 88 PRO B CA 1
ATOM 1673 C C . PRO B 1 88 ? 47.697 -22.912 41.184 1.00 47.69 88 PRO B C 1
ATOM 1674 O O . PRO B 1 88 ? 47.231 -21.950 40.551 1.00 47.39 88 PRO B O 1
ATOM 1678 N N . ASN B 1 89 ? 47.548 -23.078 42.497 1.00 47.35 89 ASN B N 1
ATOM 1679 C CA . ASN B 1 89 ? 46.800 -22.122 43.318 1.00 47.35 89 ASN B CA 1
ATOM 1680 C C . ASN B 1 89 ? 47.241 -20.680 43.058 1.00 45.82 89 ASN B C 1
ATOM 1681 O O . ASN B 1 89 ? 46.395 -19.806 42.858 1.00 46.82 89 ASN B O 1
ATOM 1686 N N . SER B 1 90 ? 48.557 -20.448 43.016 1.00 44.05 90 SER B N 1
ATOM 1687 C CA . SER B 1 90 ? 49.091 -19.125 42.665 1.00 43.15 90 SER B CA 1
ATOM 1688 C C . SER B 1 90 ? 49.624 -19.082 41.232 1.00 41.59 90 SER B C 1
ATOM 1689 O O . SER B 1 90 ? 50.202 -20.047 40.735 1.00 41.76 90 SER B O 1
ATOM 1692 N N . SER B 1 91 ? 49.404 -17.958 40.561 1.00 38.74 91 SER B N 1
ATOM 1693 C CA . SER B 1 91 ? 49.977 -17.757 39.266 1.00 37.11 91 SER B CA 1
ATOM 1694 C C . SER B 1 91 ? 49.966 -16.232 38.999 1.00 35.41 91 SER B C 1
ATOM 1695 O O . SER B 1 91 ? 49.404 -15.460 39.786 1.00 33.23 91 SER B O 1
ATOM 1698 N N . SER B 1 92 ? 50.670 -15.853 37.950 1.00 32.98 92 SER B N 1
ATOM 1699 C CA . SER B 1 92 ? 50.807 -14.444 37.521 1.00 32.39 92 SER B CA 1
ATOM 1700 C C . SER B 1 92 ? 50.353 -14.370 36.074 1.00 31.84 92 SER B C 1
ATOM 1701 O O . SER B 1 92 ? 50.752 -15.189 35.243 1.00 30.77 92 SER B O 1
ATOM 1704 N N . ARG B 1 93 ? 49.439 -13.438 35.774 1.00 28.40 93 ARG B N 1
ATOM 1705 C CA . ARG B 1 93 ? 48.805 -13.359 34.442 1.00 29.44 93 ARG B CA 1
ATOM 1706 C C . ARG B 1 93 ? 48.827 -11.909 33.931 1.00 28.10 93 ARG B C 1
ATOM 1707 O O . ARG B 1 93 ? 48.574 -10.951 34.677 1.00 29.09 93 ARG B O 1
ATOM 1715 N N . ALA B 1 94 ? 49.108 -11.774 32.650 1.00 26.19 94 ALA B N 1
ATOM 1716 C CA . ALA B 1 94 ? 49.249 -10.481 31.970 1.00 25.61 94 ALA B CA 1
ATOM 1717 C C . ALA B 1 94 ? 47.871 -9.929 31.520 1.00 25.93 94 ALA B C 1
ATOM 1718 O O . ALA B 1 94 ? 46.977 -10.664 31.071 1.00 25.97 94 ALA B O 1
ATOM 1720 N N . ILE B 1 95 ? 47.734 -8.613 31.533 1.00 26.19 95 ILE B N 1
ATOM 1721 C CA . ILE B 1 95 ? 46.589 -7.942 30.980 1.00 25.12 95 ILE B CA 1
ATOM 1722 C C . ILE B 1 95 ? 47.131 -6.719 30.185 1.00 25.63 95 ILE B C 1
ATOM 1723 O O . ILE B 1 95 ? 48.003 -5.990 30.684 1.00 26.26 95 ILE B O 1
ATOM 1728 N N . HIS B 1 96 ? 46.632 -6.535 28.973 1.00 26.63 96 HIS B N 1
ATOM 1729 C CA . HIS B 1 96 ? 47.071 -5.434 28.112 1.00 27.11 96 HIS B CA 1
ATOM 1730 C C . HIS B 1 96 ? 45.898 -4.813 27.391 1.00 28.84 96 HIS B C 1
ATOM 1731 O O . HIS B 1 96 ? 44.853 -5.426 27.274 1.00 28.45 96 HIS B O 1
ATOM 1738 N N . VAL B 1 97 ? 46.103 -3.608 26.870 1.00 27.73 97 VAL B N 1
ATOM 1739 C CA . VAL B 1 97 ? 45.189 -3.007 25.907 1.00 26.31 97 VAL B CA 1
ATOM 1740 C C . VAL B 1 97 ? 45.667 -3.302 24.493 1.00 26.38 97 VAL B C 1
ATOM 1741 O O . VAL B 1 97 ? 46.847 -2.975 24.145 1.00 26.98 97 VAL B O 1
ATOM 1745 N N . HIS B 1 98 ? 44.825 -3.894 23.657 1.00 25.35 98 HIS B N 1
ATOM 1746 C CA . HIS B 1 98 ? 45.144 -4.162 22.262 1.00 26.98 98 HIS B CA 1
ATOM 1747 C C . HIS B 1 98 ? 44.479 -3.118 21.372 1.00 26.79 98 HIS B C 1
ATOM 1748 O O . HIS B 1 98 ? 43.492 -2.464 21.804 1.00 25.67 98 HIS B O 1
ATOM 1755 N N . GLN B 1 99 ? 44.923 -3.041 20.128 1.00 27.04 99 GLN B N 1
ATOM 1756 C CA . GLN B 1 99 ? 44.617 -1.878 19.289 1.00 26.41 99 GLN B CA 1
ATOM 1757 C C . GLN B 1 99 ? 43.112 -1.730 18.968 1.00 27.31 99 GLN B C 1
ATOM 1758 O O . GLN B 1 99 ? 42.590 -0.597 18.943 1.00 27.71 99 GLN B O 1
ATOM 1764 N N . PHE B 1 100 ? 42.470 -2.859 18.690 1.00 24.97 100 PHE B N 1
ATOM 1765 C CA . PHE B 1 100 ? 41.098 -2.828 18.110 1.00 25.99 100 PHE B CA 1
ATOM 1766 C C . PHE B 1 100 ? 40.044 -3.432 19.024 1.00 26.48 100 PHE B C 1
ATOM 1767 O O . PHE B 1 100 ? 40.230 -4.518 19.555 1.00 24.69 100 PHE B O 1
ATOM 1775 N N . GLY B 1 101 ? 38.957 -2.700 19.246 1.00 26.71 101 GLY B N 1
ATOM 1776 C CA . GLY B 1 101 ? 37.798 -3.217 19.963 1.00 27.41 101 GLY B CA 1
ATOM 1777 C C . GLY B 1 101 ? 36.984 -4.070 18.980 1.00 27.70 101 GLY B C 1
ATOM 1778 O O . GLY B 1 101 ? 35.784 -3.769 18.761 1.00 27.96 101 GLY B O 1
ATOM 1779 N N . ASP B 1 102 ? 37.615 -5.133 18.436 1.00 27.75 102 ASP B N 1
ATOM 1780 C CA . ASP B 1 102 ? 37.038 -5.957 17.391 1.00 27.51 102 ASP B CA 1
ATOM 1781 C C . ASP B 1 102 ? 37.019 -7.391 17.940 1.00 27.59 102 ASP B C 1
ATOM 1782 O O . ASP B 1 102 ? 38.054 -8.047 17.960 1.00 27.01 102 ASP B O 1
ATOM 1787 N N . LEU B 1 103 ? 35.836 -7.839 18.349 1.00 26.17 103 LEU B N 1
ATOM 1788 C CA . LEU B 1 103 ? 35.665 -9.215 18.866 1.00 26.52 103 LEU B CA 1
ATOM 1789 C C . LEU B 1 103 ? 35.081 -10.179 17.869 1.00 26.57 103 LEU B C 1
ATOM 1790 O O . LEU B 1 103 ? 34.558 -11.268 18.240 1.00 25.07 103 LEU B O 1
ATOM 1795 N N . SER B 1 104 ? 35.200 -9.877 16.565 1.00 26.68 104 SER B N 1
ATOM 1796 C CA . SER B 1 104 ? 34.639 -10.726 15.523 1.00 27.27 104 SER B CA 1
ATOM 1797 C C . SER B 1 104 ? 35.215 -12.163 15.576 1.00 27.42 104 SER B C 1
ATOM 1798 O O . SER B 1 104 ? 34.515 -13.148 15.256 1.00 26.13 104 SER B O 1
ATOM 1801 N N . GLN B 1 105 ? 36.487 -12.234 15.894 1.00 27.50 105 GLN B N 1
ATOM 1802 C CA . GLN B 1 105 ? 37.181 -13.496 16.120 1.00 29.08 105 GLN B CA 1
ATOM 1803 C C . GLN B 1 105 ? 37.596 -13.583 17.596 1.00 27.79 105 GLN B C 1
ATOM 1804 O O . GLN B 1 105 ? 38.733 -13.990 17.911 1.00 27.87 105 GLN B O 1
ATOM 1810 N N . GLY B 1 106 ? 36.702 -13.197 18.504 1.00 27.45 106 GLY B N 1
ATOM 1811 C CA . GLY B 1 106 ? 37.018 -13.112 19.928 1.00 27.64 106 GLY B CA 1
ATOM 1812 C C . GLY B 1 106 ? 38.233 -12.223 20.155 1.00 28.73 106 GLY B C 1
ATOM 1813 O O . GLY B 1 106 ? 38.413 -11.230 19.488 1.00 27.70 106 GLY B O 1
ATOM 1814 N N . CYS B 1 107 ? 39.109 -12.608 21.085 1.00 28.03 107 CYS B N 1
ATOM 1815 C CA . CYS B 1 107 ? 40.311 -11.834 21.392 1.00 28.87 107 CYS B CA 1
ATOM 1816 C C . CYS B 1 107 ? 41.328 -11.809 20.246 1.00 28.01 107 CYS B C 1
ATOM 1817 O O . CYS B 1 107 ? 42.211 -10.944 20.218 1.00 27.77 107 CYS B O 1
ATOM 1820 N N . GLU B 1 108 ? 41.211 -12.724 19.286 1.00 26.63 108 GLU B N 1
ATOM 1821 C CA . GLU B 1 108 ? 42.181 -12.828 18.201 1.00 28.10 108 GLU B CA 1
ATOM 1822 C C . GLU B 1 108 ? 42.185 -11.666 17.260 1.00 27.68 108 GLU B C 1
ATOM 1823 O O . GLU B 1 108 ? 43.224 -11.361 16.710 1.00 30.67 108 GLU B O 1
ATOM 1829 N N . SER B 1 109 ? 41.026 -11.031 17.066 1.00 25.95 109 SER B N 1
ATOM 1830 C CA . SER B 1 109 ? 40.848 -9.929 16.132 1.00 25.40 109 SER B CA 1
ATOM 1831 C C . SER B 1 109 ? 41.139 -8.546 16.743 1.00 25.49 109 SER B C 1
ATOM 1832 O O . SER B 1 109 ? 40.977 -7.535 16.035 1.00 26.26 109 SER B O 1
ATOM 1835 N N . THR B 1 110 ? 41.609 -8.489 17.981 1.00 26.61 110 THR B N 1
ATOM 1836 C CA . THR B 1 110 ? 41.855 -7.216 18.678 1.00 26.22 110 THR B CA 1
ATOM 1837 C C . THR B 1 110 ? 43.204 -6.605 18.281 1.00 27.36 110 THR B C 1
ATOM 1838 O O . THR B 1 110 ? 43.530 -5.492 18.676 1.00 27.76 110 THR B O 1
ATOM 1842 N N . GLY B 1 111 ? 43.956 -7.296 17.437 1.00 26.68 111 GLY B N 1
ATOM 1843 C CA . GLY B 1 111 ? 45.224 -6.747 16.938 1.00 26.47 111 GLY B CA 1
ATOM 1844 C C . GLY B 1 111 ? 46.363 -6.792 17.935 1.00 26.82 111 GLY B C 1
ATOM 1845 O O . GLY B 1 111 ? 46.292 -7.504 18.953 1.00 26.59 111 GLY B O 1
ATOM 1846 N N . PRO B 1 112 ? 47.431 -6.028 17.634 1.00 27.51 112 PRO B N 1
ATOM 1847 C CA . PRO B 1 112 ? 48.594 -6.014 18.501 1.00 27.61 112 PRO B CA 1
ATOM 1848 C C . PRO B 1 112 ? 48.364 -5.057 19.671 1.00 27.43 112 PRO B C 1
ATOM 1849 O O . PRO B 1 112 ? 47.247 -4.502 19.827 1.00 27.47 112 PRO B O 1
ATOM 1853 N N . HIS B 1 113 ? 49.374 -4.881 20.513 1.00 25.71 113 HIS B N 1
ATOM 1854 C CA . HIS B 1 113 ? 49.257 -3.906 21.605 1.00 25.60 113 HIS B CA 1
ATOM 1855 C C . HIS B 1 113 ? 49.023 -2.491 21.034 1.00 26.35 113 HIS B C 1
ATOM 1856 O O . HIS B 1 113 ? 49.660 -2.069 20.054 1.00 26.45 113 HIS B O 1
ATOM 1863 N N . TYR B 1 114 ? 48.153 -1.757 21.715 1.00 25.95 114 TYR B N 1
ATOM 1864 C CA . TYR B 1 114 ? 47.946 -0.355 21.322 1.00 25.68 114 TYR B CA 1
ATOM 1865 C C . TYR B 1 114 ? 49.232 0.448 21.576 1.00 26.05 114 TYR B C 1
ATOM 1866 O O . TYR B 1 114 ? 49.752 0.462 22.693 1.00 26.93 114 TYR B O 1
ATOM 1875 N N . ASN B 1 115 ? 49.737 1.095 20.538 1.00 27.09 115 ASN B N 1
ATOM 1876 C CA . ASN B 1 115 ? 51.037 1.780 20.646 1.00 27.79 115 ASN B CA 1
ATOM 1877 C C . ASN B 1 115 ? 51.057 3.148 19.908 1.00 27.95 115 ASN B C 1
ATOM 1878 O O . ASN B 1 115 ? 51.851 3.366 19.010 1.00 28.24 115 ASN B O 1
ATOM 1883 N N . PRO B 1 116 ? 50.202 4.091 20.362 1.00 28.16 116 PRO B N 1
ATOM 1884 C CA . PRO B 1 116 ? 50.050 5.387 19.698 1.00 29.52 116 PRO B CA 1
ATOM 1885 C C . PRO B 1 116 ? 51.298 6.245 19.759 1.00 31.01 116 PRO B C 1
ATOM 1886 O O . PRO B 1 116 ? 51.452 7.093 18.906 1.00 31.63 116 PRO B O 1
ATOM 1890 N N . LEU B 1 117 ? 52.169 6.046 20.762 1.00 31.92 117 LEU B N 1
ATOM 1891 C CA . LEU B 1 117 ? 53.340 6.947 20.942 1.00 32.44 117 LEU B CA 1
ATOM 1892 C C . LEU B 1 117 ? 54.616 6.300 20.411 1.00 31.13 117 LEU B C 1
ATOM 1893 O O . LEU B 1 117 ? 55.697 6.883 20.518 1.00 32.65 117 LEU B O 1
ATOM 1898 N N . ALA B 1 118 ? 54.483 5.132 19.779 1.00 30.71 118 ALA B N 1
ATOM 1899 C CA . ALA B 1 118 ? 55.606 4.440 19.119 1.00 30.68 118 ALA B CA 1
ATOM 1900 C C . ALA B 1 118 ? 56.769 4.164 20.093 1.00 30.19 118 ALA B C 1
ATOM 1901 O O . ALA B 1 118 ? 57.866 4.692 19.910 1.00 32.23 118 ALA B O 1
ATOM 1903 N N . VAL B 1 119 ? 56.517 3.326 21.099 1.00 29.69 119 VAL B N 1
ATOM 1904 C CA . VAL B 1 119 ? 57.535 2.915 22.089 1.00 28.70 119 VAL B CA 1
ATOM 1905 C C . VAL B 1 119 ? 57.498 1.352 22.217 1.00 29.03 119 VAL B C 1
ATOM 1906 O O . VAL B 1 119 ? 56.475 0.714 21.901 1.00 27.55 119 VAL B O 1
ATOM 1910 N N . PRO B 1 120 ? 58.614 0.712 22.648 1.00 28.27 120 PRO B N 1
ATOM 1911 C CA . PRO B 1 120 ? 58.598 -0.768 22.756 1.00 28.67 120 PRO B CA 1
ATOM 1912 C C . PRO B 1 120 ? 57.797 -1.277 23.941 1.00 27.34 120 PRO B C 1
ATOM 1913 O O . PRO B 1 120 ? 57.635 -0.564 24.939 1.00 27.98 120 PRO B O 1
ATOM 1917 N N . HIS B 1 121 ? 57.371 -2.519 23.843 1.00 27.15 121 HIS B N 1
ATOM 1918 C CA . HIS B 1 121 ? 56.851 -3.229 25.023 1.00 26.53 121 HIS B CA 1
ATOM 1919 C C . HIS B 1 121 ? 57.981 -3.299 26.068 1.00 26.53 121 HIS B C 1
ATOM 1920 O O . HIS B 1 121 ? 59.125 -3.598 25.730 1.00 28.49 121 HIS B O 1
ATOM 1927 N N . PRO B 1 122 ? 57.678 -3.064 27.362 1.00 26.76 122 PRO B N 1
ATOM 1928 C CA . PRO B 1 122 ? 56.403 -2.837 28.044 1.00 26.18 122 PRO B CA 1
ATOM 1929 C C . PRO B 1 122 ? 56.037 -1.390 28.376 1.00 27.03 122 PRO B C 1
ATOM 1930 O O . PRO B 1 122 ? 55.454 -1.126 29.431 1.00 28.49 122 PRO B O 1
ATOM 1934 N N . GLN B 1 123 ? 56.345 -0.480 27.474 1.00 27.31 123 GLN B N 1
ATOM 1935 C CA . GLN B 1 123 ? 56.005 0.937 27.663 1.00 28.72 123 GLN B CA 1
ATOM 1936 C C . GLN B 1 123 ? 54.770 1.377 26.944 1.00 28.30 123 GLN B C 1
ATOM 1937 O O . GLN B 1 123 ? 54.461 2.597 26.892 1.00 27.97 123 GLN B O 1
ATOM 1943 N N . HIS B 1 124 ? 54.027 0.422 26.389 1.00 26.38 124 HIS B N 1
ATOM 1944 C CA . HIS B 1 124 ? 52.746 0.785 25.766 1.00 26.68 124 HIS B CA 1
ATOM 1945 C C . HIS B 1 124 ? 51.803 1.284 26.849 1.00 28.42 124 HIS B C 1
ATOM 1946 O O . HIS B 1 124 ? 51.887 0.883 28.018 1.00 28.93 124 HIS B O 1
ATOM 1953 N N . PRO B 1 125 ? 50.907 2.207 26.491 1.00 30.76 125 PRO B N 1
ATOM 1954 C CA . PRO B 1 125 ? 50.028 2.790 27.521 1.00 32.04 125 PRO B CA 1
ATOM 1955 C C . PRO B 1 125 ? 49.167 1.815 28.327 1.00 32.92 125 PRO B C 1
ATOM 1956 O O . PRO B 1 125 ? 49.022 1.983 29.563 1.00 33.78 125 PRO B O 1
ATOM 1960 N N . GLY B 1 126 ? 48.652 0.791 27.653 1.00 31.08 126 GLY B N 1
ATOM 1961 C CA . GLY B 1 126 ? 47.886 -0.273 28.257 1.00 31.18 126 GLY B CA 1
ATOM 1962 C C . GLY B 1 126 ? 48.668 -1.513 28.614 1.00 31.28 126 GLY B C 1
ATOM 1963 O O . GLY B 1 126 ? 48.104 -2.566 28.847 1.00 31.76 126 GLY B O 1
ATOM 1964 N N . ASP B 1 127 ? 49.989 -1.383 28.771 1.00 30.01 127 ASP B N 1
ATOM 1965 C CA . ASP B 1 127 ? 50.818 -2.483 29.272 1.00 28.82 127 ASP B CA 1
ATOM 1966 C C . ASP B 1 127 ? 50.627 -2.501 30.800 1.00 29.96 127 ASP B C 1
ATOM 1967 O O . ASP B 1 127 ? 51.363 -1.865 31.528 1.00 30.70 127 ASP B O 1
ATOM 1972 N N . PHE B 1 128 ? 49.616 -3.222 31.271 1.00 30.00 128 PHE B N 1
ATOM 1973 C CA . PHE B 1 128 ? 49.266 -3.188 32.707 1.00 30.41 128 PHE B CA 1
ATOM 1974 C C . PHE B 1 128 ? 50.055 -4.097 33.623 1.00 30.74 128 PHE B C 1
ATOM 1975 O O . PHE B 1 128 ? 49.901 -4.009 34.847 1.00 30.54 128 PHE B O 1
ATOM 1983 N N . GLY B 1 129 ? 50.821 -5.002 33.034 1.00 29.65 129 GLY B N 1
ATOM 1984 C CA . GLY B 1 129 ? 51.754 -5.827 33.745 1.00 29.84 129 GLY B CA 1
ATOM 1985 C C . GLY B 1 129 ? 51.106 -7.133 34.148 1.00 28.53 129 GLY B C 1
ATOM 1986 O O . GLY B 1 129 ? 50.119 -7.573 33.555 1.00 28.44 129 GLY B O 1
ATOM 1987 N N . ASN B 1 130 ? 51.708 -7.746 35.148 1.00 28.83 130 ASN B N 1
ATOM 1988 C CA . ASN B 1 130 ? 51.280 -9.050 35.651 1.00 27.62 130 ASN B CA 1
ATOM 1989 C C . ASN B 1 130 ? 50.467 -8.872 36.916 1.00 28.45 130 ASN B C 1
ATOM 1990 O O . ASN B 1 130 ? 50.759 -7.978 37.737 1.00 29.79 130 ASN B O 1
ATOM 1995 N N . PHE B 1 131 ? 49.464 -9.727 37.070 1.00 26.34 131 PHE B N 1
ATOM 1996 C CA . PHE B 1 131 ? 48.570 -9.711 38.229 1.00 27.21 131 PHE B CA 1
ATOM 1997 C C . PHE B 1 131 ? 48.574 -11.064 38.920 1.00 28.53 131 PHE B C 1
ATOM 1998 O O . PHE B 1 131 ? 48.554 -12.069 38.250 1.00 28.74 131 PHE B O 1
ATOM 2006 N N . ALA B 1 132 ? 48.577 -11.041 40.248 1.00 28.57 132 ALA B N 1
ATOM 2007 C CA . ALA B 1 132 ? 48.570 -12.263 41.082 1.00 29.40 132 ALA B CA 1
ATOM 2008 C C . ALA B 1 132 ? 47.178 -12.850 41.054 1.00 30.37 132 ALA B C 1
ATOM 2009 O O . ALA B 1 132 ? 46.177 -12.175 41.339 1.00 32.54 132 ALA B O 1
ATOM 2011 N N . VAL B 1 133 ? 47.103 -14.075 40.599 1.00 30.49 133 VAL B N 1
ATOM 2012 C CA . VAL B 1 133 ? 45.900 -14.844 40.663 1.00 30.70 133 VAL B CA 1
ATOM 2013 C C . VAL B 1 133 ? 46.033 -15.824 41.826 1.00 31.52 133 VAL B C 1
ATOM 2014 O O . VAL B 1 133 ? 47.047 -16.526 41.951 1.00 30.74 133 VAL B O 1
ATOM 2018 N N . ARG B 1 134 ? 45.024 -15.860 42.687 1.00 31.84 134 ARG B N 1
ATOM 2019 C CA . ARG B 1 134 ? 45.037 -16.758 43.846 1.00 32.83 134 ARG B CA 1
ATOM 2020 C C . ARG B 1 134 ? 43.694 -17.436 43.929 1.00 32.59 134 ARG B C 1
ATOM 2021 O O . ARG B 1 134 ? 42.675 -16.764 43.955 1.00 32.86 134 ARG B O 1
ATOM 2029 N N . ASP B 1 135 ? 43.697 -18.765 43.908 1.00 33.08 135 ASP B N 1
ATOM 2030 C CA . ASP B 1 135 ? 42.478 -19.559 44.001 1.00 33.73 135 ASP B CA 1
ATOM 2031 C C . ASP B 1 135 ? 41.434 -19.219 42.919 1.00 32.68 135 ASP B C 1
ATOM 2032 O O . ASP B 1 135 ? 40.230 -19.186 43.183 1.00 32.98 135 ASP B O 1
ATOM 2037 N N . GLY B 1 136 ? 41.911 -18.944 41.714 1.00 32.77 136 GLY B N 1
ATOM 2038 C CA . GLY B 1 136 ? 41.060 -18.702 40.564 1.00 32.34 136 GLY B CA 1
ATOM 2039 C C . GLY B 1 136 ? 40.722 -17.244 40.335 1.00 31.97 136 GLY B C 1
ATOM 2040 O O . GLY B 1 136 ? 40.161 -16.927 39.298 1.00 31.64 136 GLY B O 1
ATOM 2041 N N . SER B 1 137 ? 41.078 -16.374 41.282 1.00 32.01 137 SER B N 1
ATOM 2042 C CA . SER B 1 137 ? 40.642 -14.986 41.265 1.00 33.08 137 SER B CA 1
ATOM 2043 C C . SER B 1 137 ? 41.753 -13.979 41.247 1.00 32.83 137 SER B C 1
ATOM 2044 O O . SER B 1 137 ? 42.826 -14.203 41.779 1.00 30.49 137 SER B O 1
ATOM 2047 N N . LEU B 1 138 ? 41.411 -12.814 40.722 1.00 32.01 138 LEU B N 1
ATOM 2048 C CA . LEU B 1 138 ? 42.338 -11.706 40.517 1.00 34.39 138 LEU B CA 1
ATOM 2049 C C . LEU B 1 138 ? 41.605 -10.428 40.999 1.00 34.60 138 LEU B C 1
ATOM 2050 O O . LEU B 1 138 ? 40.424 -10.234 40.694 1.00 34.73 138 LEU B O 1
ATOM 2055 N N . TRP B 1 139 ? 42.277 -9.583 41.774 1.00 33.26 139 TRP B N 1
ATOM 2056 C CA . TRP B 1 139 ? 41.625 -8.381 42.340 1.00 32.91 139 TRP B CA 1
ATOM 2057 C C . TRP B 1 139 ? 42.718 -7.390 42.650 1.00 32.29 139 TRP B C 1
ATOM 2058 O O . TRP B 1 139 ? 43.614 -7.663 43.473 1.00 31.66 139 TRP B O 1
ATOM 2069 N N . ARG B 1 140 ? 42.687 -6.255 41.971 1.00 29.85 140 ARG B N 1
ATOM 2070 C CA . ARG B 1 140 ? 43.765 -5.327 42.083 1.00 30.88 140 ARG B CA 1
ATOM 2071 C C . ARG B 1 140 ? 43.352 -3.925 41.681 1.00 28.36 140 ARG B C 1
ATOM 2072 O O . ARG B 1 140 ? 42.632 -3.762 40.725 1.00 29.15 140 ARG B O 1
ATOM 2080 N N . TYR B 1 141 ? 43.839 -2.943 42.423 1.00 28.39 141 TYR B N 1
ATOM 2081 C CA . TYR B 1 141 ? 43.736 -1.558 42.047 1.00 28.29 141 TYR B CA 1
ATOM 2082 C C . TYR B 1 141 ? 45.097 -1.045 41.598 1.00 28.71 141 TYR B C 1
ATOM 2083 O O . TYR B 1 141 ? 46.108 -1.242 42.330 1.00 28.51 141 TYR B O 1
ATOM 2092 N N . ARG B 1 142 ? 45.152 -0.405 40.441 1.00 28.83 142 ARG B N 1
ATOM 2093 C CA . ARG B 1 142 ? 46.375 0.251 39.963 1.00 30.79 142 ARG B CA 1
ATOM 2094 C C . ARG B 1 142 ? 46.175 1.726 39.724 1.00 30.99 142 ARG B C 1
ATOM 2095 O O . ARG B 1 142 ? 45.257 2.120 39.005 1.00 31.89 142 ARG B O 1
ATOM 2103 N N . ALA B 1 143 ? 47.055 2.536 40.299 1.00 29.58 143 ALA B N 1
ATOM 2104 C CA . ALA B 1 143 ? 46.980 3.982 40.157 1.00 30.56 143 ALA B CA 1
ATOM 2105 C C . ALA B 1 143 ? 48.072 4.459 39.186 1.00 31.49 143 ALA B C 1
ATOM 2106 O O . ALA B 1 143 ? 49.140 3.853 39.086 1.00 33.03 143 ALA B O 1
ATOM 2108 N N . GLY B 1 144 ? 47.794 5.527 38.459 1.00 32.43 144 GLY B N 1
ATOM 2109 C CA . GLY B 1 144 ? 48.857 6.240 37.775 1.00 32.97 144 GLY B CA 1
ATOM 2110 C C . GLY B 1 144 ? 49.367 5.566 36.523 1.00 32.84 144 GLY B C 1
ATOM 2111 O O . GLY B 1 144 ? 50.558 5.649 36.233 1.00 33.59 144 GLY B O 1
ATOM 2112 N N . LEU B 1 145 ? 48.457 4.923 35.785 1.00 32.38 145 LEU B N 1
ATOM 2113 C CA . LEU B 1 145 ? 48.756 4.250 34.510 1.00 32.19 145 LEU B CA 1
ATOM 2114 C C . LEU B 1 145 ? 48.913 5.291 33.422 1.00 32.26 145 LEU B C 1
ATOM 2115 O O . LEU B 1 145 ? 48.263 6.351 33.456 1.00 31.54 145 LEU B O 1
ATOM 2120 N N A ALA B 1 146 ? 49.802 5.024 32.471 0.70 33.41 146 ALA B N 1
ATOM 2121 N N B ALA B 1 146 ? 49.738 4.947 32.433 0.30 32.50 146 ALA B N 1
ATOM 2122 C CA A ALA B 1 146 ? 50.040 5.958 31.373 0.70 34.16 146 ALA B CA 1
ATOM 2123 C CA B ALA B 1 146 ? 50.088 5.825 31.312 0.30 32.73 146 ALA B CA 1
ATOM 2124 C C A ALA B 1 146 ? 49.182 5.617 30.160 0.70 35.05 146 ALA B C 1
ATOM 2125 C C B ALA B 1 146 ? 48.937 6.061 30.328 0.30 32.94 146 ALA B C 1
ATOM 2126 O O A ALA B 1 146 ? 49.725 5.577 29.066 0.70 37.07 146 ALA B O 1
ATOM 2127 O O B ALA B 1 146 ? 48.970 7.021 29.551 0.30 32.10 146 ALA B O 1
ATOM 2130 N N . ALA B 1 147 ? 47.924 5.193 30.369 1.00 34.50 147 ALA B N 1
ATOM 2131 C CA . ALA B 1 147 ? 46.850 5.196 29.352 1.00 32.71 147 ALA B CA 1
ATOM 2132 C C . ALA B 1 147 ? 45.904 6.387 29.596 1.00 31.90 147 ALA B C 1
ATOM 2133 O O . ALA B 1 147 ? 45.976 7.032 30.650 1.00 32.01 147 ALA B O 1
ATOM 2135 N N . SER B 1 148 ? 45.040 6.718 28.618 1.00 29.92 148 SER B N 1
ATOM 2136 C CA . SER B 1 148 ? 44.120 7.845 28.739 1.00 28.83 148 SER B CA 1
ATOM 2137 C C . SER B 1 148 ? 42.748 7.426 28.243 1.00 28.09 148 SER B C 1
ATOM 2138 O O . SER B 1 148 ? 42.673 6.583 27.391 1.00 27.98 148 SER B O 1
ATOM 2141 N N . LEU B 1 149 ? 41.688 8.009 28.806 1.00 27.47 149 LEU B N 1
ATOM 2142 C CA . LEU B 1 149 ? 40.340 7.904 28.254 1.00 28.95 149 LEU B CA 1
ATOM 2143 C C . LEU B 1 149 ? 39.981 9.104 27.380 1.00 30.67 149 LEU B C 1
ATOM 2144 O O . LEU B 1 149 ? 38.931 9.149 26.770 1.00 31.36 149 LEU B O 1
ATOM 2149 N N . ALA B 1 150 ? 40.800 10.143 27.429 1.00 32.94 150 ALA B N 1
ATOM 2150 C CA . ALA B 1 150 ? 40.594 11.340 26.643 1.00 32.48 150 ALA B CA 1
ATOM 2151 C C . ALA B 1 150 ? 41.664 11.446 25.546 1.00 33.79 150 ALA B C 1
ATOM 2152 O O . ALA B 1 150 ? 42.781 10.941 25.684 1.00 33.77 150 ALA B O 1
ATOM 2154 N N . GLY B 1 151 ? 41.334 12.139 24.463 1.00 33.80 151 GLY B N 1
ATOM 2155 C CA . GLY B 1 151 ? 42.391 12.700 23.608 1.00 34.52 151 GLY B CA 1
ATOM 2156 C C . GLY B 1 151 ? 42.653 11.766 22.452 1.00 35.23 151 GLY B C 1
ATOM 2157 O O . GLY B 1 151 ? 42.014 10.696 22.325 1.00 35.59 151 GLY B O 1
ATOM 2158 N N . PRO B 1 152 ? 43.647 12.114 21.631 1.00 35.46 152 PRO B N 1
ATOM 2159 C CA . PRO B 1 152 ? 43.848 11.305 20.434 1.00 35.51 152 PRO B CA 1
ATOM 2160 C C . PRO B 1 152 ? 44.321 9.910 20.729 1.00 34.23 152 PRO B C 1
ATOM 2161 O O . PRO B 1 152 ? 44.213 9.016 19.873 1.00 35.01 152 PRO B O 1
ATOM 2165 N N . HIS B 1 153 ? 44.865 9.702 21.925 1.00 32.50 153 HIS B N 1
ATOM 2166 C CA . HIS B 1 153 ? 45.402 8.400 22.244 1.00 30.82 153 HIS B CA 1
ATOM 2167 C C . HIS B 1 153 ? 44.506 7.578 23.175 1.00 30.39 153 HIS B C 1
ATOM 2168 O O . HIS B 1 153 ? 44.971 6.642 23.785 1.00 30.37 153 HIS B O 1
ATOM 2175 N N . SER B 1 154 ? 43.221 7.861 23.185 1.00 29.01 154 SER B N 1
ATOM 2176 C CA . SER B 1 154 ? 42.265 7.225 24.098 1.00 27.95 154 SER B CA 1
ATOM 2177 C C . SER B 1 154 ? 42.187 5.745 23.887 1.00 27.24 154 SER B C 1
ATOM 2178 O O . SER B 1 154 ? 42.249 5.285 22.752 1.00 28.61 154 SER B O 1
ATOM 2181 N N . ILE B 1 155 ? 42.068 5.014 24.982 1.00 24.60 155 ILE B N 1
ATOM 2182 C CA . ILE B 1 155 ? 41.793 3.559 24.929 1.00 25.63 155 ILE B CA 1
ATOM 2183 C C . ILE B 1 155 ? 40.289 3.191 24.806 1.00 25.49 155 ILE B C 1
ATOM 2184 O O . ILE B 1 155 ? 39.934 1.982 24.721 1.00 25.76 155 ILE B O 1
ATOM 2189 N N . VAL B 1 156 ? 39.427 4.210 24.877 1.00 24.88 156 VAL B N 1
ATOM 2190 C CA . VAL B 1 156 ? 37.972 3.993 24.682 1.00 25.01 156 VAL B CA 1
ATOM 2191 C C . VAL B 1 156 ? 37.764 3.373 23.305 1.00 24.00 156 VAL B C 1
ATOM 2192 O O . VAL B 1 156 ? 38.295 3.840 22.279 1.00 25.07 156 VAL B O 1
ATOM 2196 N N . GLY B 1 157 ? 36.949 2.312 23.270 1.00 26.13 157 GLY B N 1
ATOM 2197 C CA . GLY B 1 157 ? 36.719 1.566 22.043 1.00 26.30 157 GLY B CA 1
ATOM 2198 C C . GLY B 1 157 ? 37.790 0.592 21.634 1.00 26.79 157 GLY B C 1
ATOM 2199 O O . GLY B 1 157 ? 37.684 -0.009 20.580 1.00 27.57 157 GLY B O 1
ATOM 2200 N N . ARG B 1 158 ? 38.849 0.471 22.446 1.00 26.81 158 ARG B N 1
ATOM 2201 C CA . ARG B 1 158 ? 39.903 -0.531 22.200 1.00 26.04 158 ARG B CA 1
ATOM 2202 C C . ARG B 1 158 ? 39.617 -1.749 23.088 1.00 28.48 158 ARG B C 1
ATOM 2203 O O . ARG B 1 158 ? 38.571 -1.809 23.770 1.00 27.98 158 ARG B O 1
ATOM 2211 N N . ALA B 1 159 ? 40.537 -2.703 23.132 1.00 27.37 159 ALA B N 1
ATOM 2212 C CA . ALA B 1 159 ? 40.263 -3.986 23.790 1.00 27.37 159 ALA B CA 1
ATOM 2213 C C . ALA B 1 159 ? 41.173 -4.158 25.008 1.00 28.19 159 ALA B C 1
ATOM 2214 O O . ALA B 1 159 ? 42.403 -3.882 24.914 1.00 28.34 159 ALA B O 1
ATOM 2216 N N . VAL B 1 160 ? 40.641 -4.639 26.121 1.00 26.22 160 VAL B N 1
ATOM 2217 C CA . VAL B 1 160 ? 41.463 -5.171 27.201 1.00 25.88 160 VAL B CA 1
ATOM 2218 C C . VAL B 1 160 ? 41.510 -6.688 26.946 1.00 26.37 160 VAL B C 1
ATOM 2219 O O . VAL B 1 160 ? 40.485 -7.274 26.683 1.00 27.25 160 VAL B O 1
ATOM 2223 N N . VAL B 1 161 ? 42.698 -7.265 27.031 1.00 26.45 161 VAL B N 1
ATOM 2224 C CA . VAL B 1 161 ? 42.910 -8.703 26.776 1.00 26.65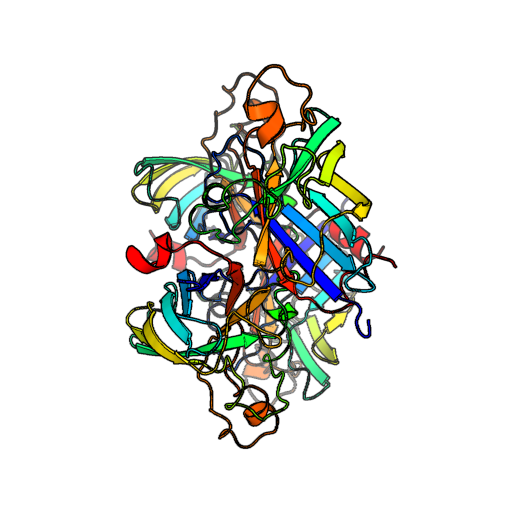 161 VAL B CA 1
ATOM 2225 C C . VAL B 1 161 ? 43.638 -9.311 27.961 1.00 26.49 161 VAL B C 1
ATOM 2226 O O . VAL B 1 161 ? 44.668 -8.772 28.414 1.00 26.57 161 VAL B O 1
ATOM 2230 N N . VAL B 1 162 ? 43.102 -10.383 28.509 1.00 25.47 162 VAL B N 1
ATOM 2231 C CA . VAL B 1 162 ? 43.687 -11.098 29.587 1.00 24.80 162 VAL B CA 1
ATOM 2232 C C . VAL B 1 162 ? 44.313 -12.390 29.024 1.00 26.52 162 VAL B C 1
ATOM 2233 O O . VAL B 1 162 ? 43.682 -13.092 28.208 1.00 26.92 162 VAL B O 1
ATOM 2237 N N . HIS B 1 163 ? 45.551 -12.662 29.442 1.00 24.69 163 HIS B N 1
ATOM 2238 C CA . HIS B 1 163 ? 46.314 -13.768 28.861 1.00 25.22 163 HIS B CA 1
ATOM 2239 C C . HIS B 1 163 ? 46.449 -14.943 29.809 1.00 25.95 163 HIS B C 1
ATOM 2240 O O . HIS B 1 163 ? 46.273 -14.817 31.047 1.00 26.99 163 HIS B O 1
ATOM 2247 N N . ALA B 1 164 ? 46.820 -16.105 29.263 1.00 26.04 164 ALA B N 1
ATOM 2248 C CA . ALA B 1 164 ? 47.054 -17.299 30.044 1.00 26.46 164 ALA B CA 1
ATOM 2249 C C . ALA B 1 164 ? 48.372 -17.304 30.775 1.00 26.39 164 ALA B C 1
ATOM 2250 O O . ALA B 1 164 ? 48.564 -18.092 31.690 1.00 28.16 164 ALA B O 1
ATOM 2252 N N . GLY B 1 165 ? 49.329 -16.513 30.291 1.00 25.55 165 GLY B N 1
ATOM 2253 C CA . GLY B 1 165 ? 50.644 -16.528 30.888 1.00 26.20 165 GLY B CA 1
ATOM 2254 C C . GLY B 1 165 ? 51.092 -15.191 31.442 1.00 25.42 165 GLY B C 1
ATOM 2255 O O . GLY B 1 165 ? 50.319 -14.253 31.516 1.00 27.04 165 GLY B O 1
ATOM 2256 N N . GLU B 1 166 ? 52.374 -15.191 31.820 1.00 26.07 166 GLU B N 1
ATOM 2257 C CA . GLU B 1 166 ? 53.012 -14.056 32.461 1.00 26.22 166 GLU B CA 1
ATOM 2258 C C . GLU B 1 166 ? 53.734 -13.226 31.391 1.00 26.58 166 GLU B C 1
ATOM 2259 O O . GLU B 1 166 ? 54.360 -13.758 30.484 1.00 28.79 166 GLU B O 1
ATOM 2265 N N . ASP B 1 167 ? 53.645 -11.916 31.518 1.00 26.16 167 ASP B N 1
ATOM 2266 C CA . ASP B 1 167 ? 54.342 -10.966 30.651 1.00 26.64 167 ASP B CA 1
ATOM 2267 C C . ASP B 1 167 ? 55.850 -10.979 31.014 1.00 27.16 167 ASP B C 1
ATOM 2268 O O . ASP B 1 167 ? 56.210 -10.763 32.169 1.00 29.04 167 ASP B O 1
ATOM 2273 N N . ASP B 1 168 ? 56.730 -11.209 30.033 1.00 27.76 168 ASP B N 1
ATOM 2274 C CA . ASP B 1 168 ? 58.184 -11.230 30.295 1.00 26.40 168 ASP B CA 1
ATOM 2275 C C . ASP B 1 168 ? 58.790 -9.804 30.355 1.00 26.72 168 ASP B C 1
ATOM 2276 O O . ASP B 1 168 ? 60.009 -9.603 30.561 1.00 25.96 168 ASP B O 1
ATOM 2281 N N . LEU B 1 169 ? 57.922 -8.820 30.203 1.00 25.84 169 LEU B N 1
ATOM 2282 C CA . LEU B 1 169 ? 58.253 -7.375 30.382 1.00 26.89 169 LEU B CA 1
ATOM 2283 C C . LEU B 1 169 ? 59.451 -6.916 29.568 1.00 26.90 169 LEU B C 1
ATOM 2284 O O . LEU B 1 169 ? 60.207 -6.026 29.982 1.00 28.76 169 LEU B O 1
ATOM 2289 N N . GLY B 1 170 ? 59.587 -7.483 28.386 1.00 26.14 170 GLY B N 1
ATOM 2290 C CA . GLY B 1 170 ? 60.625 -7.086 27.492 1.00 26.84 170 GLY B CA 1
ATOM 2291 C C . GLY B 1 170 ? 61.937 -7.747 27.804 1.00 26.79 170 GLY B C 1
ATOM 2292 O O . GLY B 1 170 ? 62.950 -7.403 27.196 1.00 27.44 170 GLY B O 1
ATOM 2293 N N . ARG B 1 171 ? 61.947 -8.706 28.739 1.00 26.87 171 ARG B N 1
ATOM 2294 C CA . ARG B 1 171 ? 63.192 -9.387 29.161 1.00 27.53 171 ARG B CA 1
ATOM 2295 C C . ARG B 1 171 ? 63.286 -10.858 28.750 1.00 26.77 171 ARG B C 1
ATOM 2296 O O . ARG B 1 171 ? 64.137 -11.593 29.293 1.00 28.30 171 ARG B O 1
ATOM 2304 N N . GLY B 1 172 ? 62.553 -11.249 27.711 1.00 26.97 172 GLY B N 1
ATOM 2305 C CA . GLY B 1 172 ? 62.534 -12.627 27.205 1.00 28.69 172 GLY B CA 1
ATOM 2306 C C . GLY B 1 172 ? 63.613 -13.031 26.237 1.00 28.13 172 GLY B C 1
ATOM 2307 O O . GLY B 1 172 ? 63.817 -14.235 25.978 1.00 29.31 172 GLY B O 1
ATOM 2308 N N . GLY B 1 173 ? 64.349 -12.051 25.701 1.00 28.26 173 GLY B N 1
ATOM 2309 C CA . GLY B 1 173 ? 65.510 -12.335 24.860 1.00 28.50 173 GLY B CA 1
ATOM 2310 C C . GLY B 1 173 ? 65.193 -12.610 23.403 1.00 28.77 173 GLY B C 1
ATOM 2311 O O . GLY B 1 173 ? 66.011 -13.207 22.700 1.00 29.66 173 GLY B O 1
ATOM 2312 N N . ASN B 1 174 ? 64.030 -12.192 22.941 1.00 29.46 174 ASN B N 1
ATOM 2313 C CA . ASN B 1 174 ? 63.628 -12.340 21.542 1.00 29.82 174 ASN B CA 1
ATOM 2314 C C . ASN B 1 174 ? 62.769 -11.186 21.067 1.00 31.37 174 ASN B C 1
ATOM 2315 O O . ASN B 1 174 ? 62.393 -10.302 21.843 1.00 30.12 174 ASN B O 1
ATOM 2320 N N . GLN B 1 175 ? 62.465 -11.191 19.781 1.00 33.13 175 GLN B N 1
ATOM 2321 C CA . GLN B 1 175 ? 61.790 -10.031 19.201 1.00 35.07 175 GLN B CA 1
ATOM 2322 C C . GLN B 1 175 ? 60.422 -9.797 19.787 1.00 35.16 175 GLN B C 1
ATOM 2323 O O . GLN B 1 175 ? 60.029 -8.630 20.026 1.00 36.90 175 GLN B O 1
ATOM 2329 N N . ALA B 1 176 ? 59.671 -10.887 19.975 1.00 33.49 176 ALA B N 1
ATOM 2330 C CA . ALA B 1 176 ? 58.311 -10.851 20.519 1.00 33.68 176 ALA B CA 1
ATOM 2331 C C . ALA B 1 176 ? 58.261 -10.193 21.884 1.00 32.61 176 ALA B C 1
ATOM 2332 O O . ALA B 1 176 ? 57.308 -9.473 22.214 1.00 32.00 176 ALA B O 1
ATOM 2334 N N . SER B 1 177 ? 59.321 -10.384 22.655 1.00 30.55 177 SER B N 1
ATOM 2335 C CA . SER B 1 177 ? 59.379 -9.879 24.011 1.00 29.38 177 SER B CA 1
ATOM 2336 C C . SER B 1 177 ? 59.165 -8.356 24.046 1.00 28.83 177 SER B C 1
ATOM 2337 O O . SER B 1 177 ? 58.433 -7.870 24.900 1.00 28.09 177 SER B O 1
ATOM 2340 N N . VAL B 1 178 ? 59.743 -7.628 23.088 1.00 28.06 178 VAL B N 1
ATOM 2341 C CA . VAL B 1 178 ? 59.638 -6.150 23.050 1.00 29.30 178 VAL B CA 1
ATOM 2342 C C . VAL B 1 178 ? 58.448 -5.650 22.170 1.00 30.16 178 VAL B C 1
ATOM 2343 O O . VAL B 1 178 ? 58.273 -4.434 21.946 1.00 30.33 178 VAL B O 1
ATOM 2347 N N . GLU B 1 179 ? 57.658 -6.596 21.688 1.00 30.13 179 GLU B N 1
ATOM 2348 C CA . GLU B 1 179 ? 56.398 -6.297 20.996 1.00 31.73 179 GLU B CA 1
ATOM 2349 C C . GLU B 1 179 ? 55.203 -6.612 21.893 1.00 31.37 179 GLU B C 1
ATOM 2350 O O . GLU B 1 179 ? 54.273 -5.803 21.982 1.00 30.31 179 GLU B O 1
ATOM 2356 N N . ASN B 1 180 ? 55.240 -7.777 22.553 1.00 30.09 180 ASN B N 1
ATOM 2357 C CA . ASN B 1 180 ? 54.106 -8.213 23.365 1.00 31.26 180 ASN B CA 1
ATOM 2358 C C . ASN B 1 180 ? 54.349 -8.910 24.666 1.00 29.68 180 ASN B C 1
ATOM 2359 O O . ASN B 1 180 ? 53.377 -9.237 25.367 1.00 31.10 180 ASN B O 1
ATOM 2364 N N . GLY B 1 181 ? 55.617 -9.221 24.988 1.00 26.69 181 GLY B N 1
ATOM 2365 C CA . GLY B 1 181 ? 55.972 -9.793 26.270 1.00 25.93 181 GLY B CA 1
ATOM 2366 C C . GLY B 1 181 ? 55.736 -11.310 26.384 1.00 25.93 181 GLY B C 1
ATOM 2367 O O . GLY B 1 181 ? 55.950 -11.870 27.445 1.00 28.14 181 GLY B O 1
ATOM 2368 N N . ASN B 1 182 ? 55.444 -11.991 25.282 1.00 26.61 182 ASN B N 1
ATOM 2369 C CA . ASN B 1 182 ? 55.376 -13.458 25.304 1.00 27.09 182 ASN B CA 1
ATOM 2370 C C . ASN B 1 182 ? 54.421 -13.977 26.403 1.00 26.91 182 ASN B C 1
ATOM 2371 O O . ASN B 1 182 ? 54.709 -14.963 27.098 1.00 26.72 182 ASN B O 1
ATOM 2376 N N . ALA B 1 183 ? 53.253 -13.331 26.498 1.00 27.27 183 ALA B N 1
ATOM 2377 C CA . ALA B 1 183 ? 52.301 -13.612 27.601 1.00 27.57 183 ALA B CA 1
ATOM 2378 C C . ALA B 1 183 ? 51.348 -14.770 27.298 1.00 27.32 183 ALA B C 1
ATOM 2379 O O . ALA B 1 183 ? 50.456 -15.023 28.062 1.00 26.45 183 ALA B O 1
ATOM 2381 N N . GLY B 1 184 ? 51.605 -15.523 26.237 1.00 27.54 184 GLY B N 1
ATOM 2382 C CA . GLY B 1 184 ? 50.753 -16.672 25.963 1.00 26.78 184 GLY B CA 1
ATOM 2383 C C . GLY B 1 184 ? 49.391 -16.302 25.386 1.00 26.25 184 GLY B C 1
ATOM 2384 O O . GLY B 1 184 ? 49.130 -15.214 24.888 1.00 25.26 184 GLY B O 1
ATOM 2385 N N . ARG B 1 185 ? 48.531 -17.311 25.383 1.00 24.91 185 ARG B N 1
ATOM 2386 C CA A ARG B 1 185 ? 47.286 -17.179 24.643 0.50 25.59 185 ARG B CA 1
ATOM 2387 C CA B ARG B 1 185 ? 47.244 -17.214 24.694 0.50 26.09 185 ARG B CA 1
ATOM 2388 C C . ARG B 1 185 ? 46.329 -16.128 25.224 1.00 25.53 185 ARG B C 1
ATOM 2389 O O . ARG B 1 185 ? 46.332 -15.785 26.423 1.00 26.30 185 ARG B O 1
ATOM 2404 N N . ARG B 1 186 ? 45.494 -15.630 24.351 1.00 25.41 186 ARG B N 1
ATOM 2405 C CA . ARG B 1 186 ? 44.493 -14.602 24.722 1.00 25.08 186 ARG B CA 1
ATOM 2406 C C . ARG B 1 186 ? 43.216 -15.364 25.211 1.00 27.50 186 ARG B C 1
ATOM 2407 O O . ARG B 1 186 ? 42.540 -16.019 24.407 1.00 30.05 186 ARG B O 1
ATOM 2415 N N . LEU B 1 187 ? 42.911 -15.271 26.502 1.00 25.83 187 LEU B N 1
ATOM 2416 C CA . LEU B 1 187 ? 41.806 -16.012 27.133 1.00 24.76 187 LEU B CA 1
ATOM 2417 C C . LEU B 1 187 ? 40.481 -15.243 27.165 1.00 25.41 187 LEU B C 1
ATOM 2418 O O . LEU B 1 187 ? 39.442 -15.827 27.007 1.00 23.86 187 LEU B O 1
ATOM 2423 N N . ALA B 1 188 ? 40.532 -13.919 27.410 1.00 25.84 188 ALA B N 1
ATOM 2424 C CA . ALA B 1 188 ? 39.317 -13.166 27.699 1.00 25.47 188 ALA B CA 1
ATOM 2425 C C . ALA B 1 188 ? 39.559 -11.712 27.341 1.00 26.94 188 ALA B C 1
ATOM 2426 O O . ALA B 1 188 ? 40.717 -11.216 27.355 1.00 26.06 188 ALA B O 1
ATOM 2428 N N . CYS B 1 189 ? 38.490 -11.021 26.985 1.00 26.84 189 CYS B N 1
ATOM 2429 C CA . CYS B 1 189 ? 38.662 -9.662 26.496 1.00 26.25 189 CYS B CA 1
ATOM 2430 C C . CYS B 1 189 ? 37.306 -8.952 26.491 1.00 27.97 189 CYS B C 1
ATOM 2431 O O . CYS B 1 189 ? 36.262 -9.533 26.773 1.00 26.58 189 CYS B O 1
ATOM 2434 N N . CYS B 1 190 ? 37.385 -7.674 26.199 1.00 26.97 190 CYS B N 1
ATOM 2435 C CA . CYS B 1 190 ? 36.200 -6.814 26.149 1.00 26.89 190 CYS B CA 1
ATOM 2436 C C . CYS B 1 190 ? 36.581 -5.522 25.450 1.00 27.02 190 CYS B C 1
ATOM 2437 O O . CYS B 1 190 ? 37.774 -5.203 25.333 1.00 27.61 190 CYS B O 1
ATOM 2440 N N . VAL B 1 191 ? 35.565 -4.790 24.985 1.00 25.90 191 VAL B N 1
ATOM 2441 C CA . VAL B 1 191 ? 35.756 -3.476 24.393 1.00 26.36 191 VAL B CA 1
ATOM 2442 C C . VAL B 1 191 ? 35.558 -2.412 25.484 1.00 26.97 191 VAL B C 1
ATOM 2443 O O . VAL B 1 191 ? 34.584 -2.446 26.230 1.00 26.96 191 VAL B O 1
ATOM 2447 N N . VAL B 1 192 ? 36.465 -1.455 25.568 1.00 26.42 192 VAL B N 1
ATOM 2448 C CA . VAL B 1 192 ? 36.391 -0.443 26.636 1.00 26.17 192 VAL B CA 1
ATOM 2449 C C . VAL B 1 192 ? 35.258 0.519 26.293 1.00 26.12 192 VAL B C 1
ATOM 2450 O O . VAL B 1 192 ? 35.287 1.175 25.246 1.00 24.70 192 VAL B O 1
ATOM 2454 N N . GLY B 1 193 ? 34.304 0.624 27.217 1.00 26.00 193 GLY B N 1
ATOM 2455 C CA . GLY B 1 193 ? 33.124 1.453 27.072 1.00 26.86 193 GLY B CA 1
ATOM 2456 C C . GLY B 1 193 ? 33.056 2.664 27.988 1.00 25.23 193 GLY B C 1
ATOM 2457 O O . GLY B 1 193 ? 33.514 2.612 29.110 1.00 26.44 193 GLY B O 1
ATOM 2458 N N . VAL B 1 194 ? 32.485 3.731 27.487 1.00 26.00 194 VAL B N 1
ATOM 2459 C CA . VAL B 1 194 ? 32.219 4.931 28.278 1.00 25.78 194 VAL B CA 1
ATOM 2460 C C . VAL B 1 194 ? 31.128 4.569 29.297 1.00 24.72 194 VAL B C 1
ATOM 2461 O O . VAL B 1 194 ? 30.125 3.907 28.958 1.00 26.63 194 VAL B O 1
ATOM 2465 N N . CYS B 1 195 ? 31.316 4.913 30.555 1.00 25.31 195 CYS B N 1
ATOM 2466 C CA . CYS B 1 195 ? 30.277 4.599 31.545 1.00 26.44 195 CYS B CA 1
ATOM 2467 C C . CYS B 1 195 ? 30.108 5.718 32.519 1.00 26.48 195 CYS B C 1
ATOM 2468 O O . CYS B 1 195 ? 30.806 6.739 32.453 1.00 27.39 195 CYS B O 1
ATOM 2471 N N . GLY B 1 196 ? 29.104 5.600 33.396 1.00 27.60 196 GLY B N 1
ATOM 2472 C CA . GLY B 1 196 ? 28.853 6.628 34.394 1.00 29.45 196 GLY B CA 1
ATOM 2473 C C . GLY B 1 196 ? 29.708 6.364 35.640 1.00 30.84 196 GLY B C 1
ATOM 2474 O O . GLY B 1 196 ? 30.470 5.408 35.647 1.00 29.94 196 GLY B O 1
ATOM 2475 N N . PRO B 1 197 ? 29.596 7.220 36.677 1.00 32.37 197 PRO B N 1
ATOM 2476 C CA . PRO B 1 197 ? 30.381 7.106 37.939 1.00 33.09 197 PRO B CA 1
ATOM 2477 C C . PRO B 1 197 ? 29.994 5.915 38.814 1.00 34.46 197 PRO B C 1
ATOM 2478 O O . PRO B 1 197 ? 30.755 5.513 39.694 1.00 34.62 197 PRO B O 1
ATOM 2482 N N . GLY B 1 198 ? 28.823 5.333 38.571 1.00 35.63 198 GLY B N 1
ATOM 2483 C CA . GLY B 1 198 ? 28.251 4.345 39.499 1.00 36.06 198 GLY B CA 1
ATOM 2484 C C . GLY B 1 198 ? 29.067 3.100 39.762 1.00 36.26 198 GLY B C 1
ATOM 2485 O O . GLY B 1 198 ? 29.212 2.705 40.920 1.00 36.89 198 GLY B O 1
ATOM 2486 N N . LEU B 1 199 ? 29.602 2.476 38.707 1.00 36.64 199 LEU B N 1
ATOM 2487 C CA . LEU B 1 199 ? 30.384 1.237 38.848 1.00 37.16 199 LEU B CA 1
ATOM 2488 C C . LEU B 1 199 ? 31.616 1.419 39.735 1.00 37.98 199 LEU B C 1
ATOM 2489 O O . LEU B 1 199 ? 31.941 0.536 40.585 1.00 37.26 199 LEU B O 1
ATOM 2494 N N . TRP B 1 200 ? 32.289 2.558 39.535 1.00 37.71 200 TRP B N 1
ATOM 2495 C CA . TRP B 1 200 ? 33.527 2.844 40.240 1.00 38.22 200 TRP B CA 1
ATOM 2496 C C . TRP B 1 200 ? 33.243 3.067 41.705 1.00 40.37 200 TRP B C 1
ATOM 2497 O O . TRP B 1 200 ? 34.021 2.667 42.565 1.00 40.76 200 TRP B O 1
ATOM 2508 N N . GLU B 1 201 ? 32.137 3.737 41.989 1.00 42.46 201 GLU B N 1
ATOM 2509 C CA . GLU B 1 201 ? 31.742 3.994 43.374 1.00 44.53 201 GLU B CA 1
ATOM 2510 C C . GLU B 1 201 ? 31.388 2.682 44.101 1.00 45.99 201 GLU B C 1
ATOM 2511 O O . GLU B 1 201 ? 31.763 2.505 45.261 1.00 46.94 201 GLU B O 1
ATOM 2517 N N . ARG B 1 202 ? 30.759 1.738 43.405 0.70 47.50 202 ARG B N 1
ATOM 2518 C CA . ARG B 1 202 ? 30.269 0.510 44.034 0.70 49.02 202 ARG B CA 1
ATOM 2519 C C . ARG B 1 202 ? 31.286 -0.646 44.047 0.70 49.66 202 ARG B C 1
ATOM 2520 O O . ARG B 1 202 ? 31.356 -1.395 45.030 0.70 50.09 202 ARG B O 1
ATOM 2528 N N . GLN B 1 203 ? 32.183 -0.676 43.196 1.00 30.14 203 GLN B N 1
ATOM 2529 C CA . GLN B 1 203 ? 33.089 -1.831 42.929 1.00 35.53 203 GLN B CA 1
ATOM 2530 C C . GLN B 1 203 ? 34.522 -1.571 43.500 1.00 54.74 203 GLN B C 1
ATOM 2531 O O . GLN B 1 203 ? 35.241 -2.501 43.888 0.50 28.34 203 GLN B O 1
ATOM 2537 N N . ALA B 1 204 ? 34.910 -0.295 43.576 1.00 60.56 204 ALA B N 1
ATOM 2538 C CA . ALA B 1 204 ? 35.929 0.193 44.571 1.00 32.31 204 ALA B CA 1
ATOM 2539 C C . ALA B 1 204 ? 37.353 -0.328 44.291 1.00 39.49 204 ALA B C 1
ATOM 2540 O O . ALA B 1 204 ? 38.019 -0.853 45.203 1.00 46.52 204 ALA B O 1
ATOM 2542 N N . ASP C 1 38 ? 31.171 -60.587 31.414 0.50 37.50 38 ASP C N 1
ATOM 2543 C CA . ASP C 1 38 ? 30.458 -61.084 30.201 0.50 37.40 38 ASP C CA 1
ATOM 2544 C C . ASP C 1 38 ? 30.636 -60.083 29.066 0.50 37.44 38 ASP C C 1
ATOM 2545 O O . ASP C 1 38 ? 31.571 -59.271 29.066 0.50 37.25 38 ASP C O 1
ATOM 2550 N N . GLY C 1 39 ? 29.711 -60.132 28.108 1.00 37.40 39 GLY C N 1
ATOM 2551 C CA . GLY C 1 39 ? 29.622 -59.137 27.059 1.00 36.77 39 GLY C CA 1
ATOM 2552 C C . GLY C 1 39 ? 28.944 -57.860 27.529 1.00 36.01 39 GLY C C 1
ATOM 2553 O O . GLY C 1 39 ? 28.144 -57.283 26.789 1.00 37.27 39 GLY C O 1
ATOM 2554 N N . THR C 1 40 ? 29.251 -57.417 28.753 1.00 34.53 40 THR C N 1
ATOM 2555 C CA . THR C 1 40 ? 28.707 -56.162 29.286 1.00 33.56 40 THR C CA 1
ATOM 2556 C C . THR C 1 40 ? 29.224 -55.056 28.420 1.00 32.46 40 THR C C 1
ATOM 2557 O O . THR C 1 40 ? 30.345 -55.141 27.925 1.00 33.68 40 THR C O 1
ATOM 2561 N N . LEU C 1 41 ? 28.419 -54.017 28.232 1.00 30.77 41 LEU C N 1
ATOM 2562 C CA . LEU C 1 41 ? 28.786 -52.918 27.358 1.00 29.67 41 LEU C CA 1
ATOM 2563 C C . LEU C 1 41 ? 28.797 -51.661 28.215 1.00 28.23 41 LEU C C 1
ATOM 2564 O O . LEU C 1 41 ? 27.944 -51.506 29.070 1.00 26.82 41 LEU C O 1
ATOM 2569 N N . HIS C 1 42 ? 29.782 -50.804 27.987 1.00 26.86 42 HIS C N 1
ATOM 2570 C CA . HIS C 1 42 ? 29.866 -49.526 28.653 1.00 25.93 42 HIS C CA 1
ATOM 2571 C C . HIS C 1 42 ? 30.026 -48.401 27.633 1.00 25.01 42 HIS C C 1
ATOM 2572 O O . HIS C 1 42 ? 30.626 -48.559 26.556 1.00 25.00 42 HIS C O 1
ATOM 2579 N N . ALA C 1 43 ? 29.437 -47.263 27.941 1.00 24.55 43 ALA C N 1
ATOM 2580 C CA . ALA C 1 43 ? 29.651 -46.079 27.107 1.00 23.84 43 ALA C CA 1
ATOM 2581 C C . ALA C 1 43 ? 29.718 -44.842 27.976 1.00 23.64 43 ALA C C 1
ATOM 2582 O O . ALA C 1 43 ? 29.291 -44.830 29.149 1.00 25.02 43 ALA C O 1
ATOM 2584 N N . ALA C 1 44 ? 30.275 -43.779 27.399 1.00 24.98 44 ALA C N 1
ATOM 2585 C CA . ALA C 1 44 ? 30.463 -42.543 28.179 1.00 25.25 44 ALA C CA 1
ATOM 2586 C C . ALA C 1 44 ? 30.192 -41.376 27.267 1.00 26.07 44 ALA C C 1
ATOM 2587 O O . ALA C 1 44 ? 30.393 -41.472 26.071 1.00 26.42 44 ALA C O 1
ATOM 2589 N N . CYS C 1 45 ? 29.853 -40.241 27.872 1.00 26.20 45 CYS C N 1
ATOM 2590 C CA . CYS C 1 45 ? 29.490 -39.052 27.118 1.00 27.02 45 CYS C CA 1
ATOM 2591 C C . CYS C 1 45 ? 29.957 -37.847 27.950 1.00 27.15 45 CYS C C 1
ATOM 2592 O O . CYS C 1 45 ? 29.496 -37.676 29.032 1.00 27.90 45 CYS C O 1
ATOM 2595 N N . GLN C 1 46 ? 30.953 -37.091 27.454 1.00 27.25 46 GLN C N 1
ATOM 2596 C CA . GLN C 1 46 ? 31.558 -35.991 28.181 1.00 27.56 46 GLN C CA 1
ATOM 2597 C C . GLN C 1 46 ? 30.797 -34.733 27.844 1.00 27.04 46 GLN C C 1
ATOM 2598 O O . GLN C 1 46 ? 31.114 -34.017 26.880 1.00 27.63 46 GLN C O 1
ATOM 2604 N N . VAL C 1 47 ? 29.764 -34.468 28.632 1.00 26.72 47 VAL C N 1
ATOM 2605 C CA . VAL C 1 47 ? 28.876 -33.315 28.413 1.00 26.02 47 VAL C CA 1
ATOM 2606 C C . VAL C 1 47 ? 29.659 -32.023 28.517 1.00 26.25 47 VAL C C 1
ATOM 2607 O O . VAL C 1 47 ? 30.284 -31.752 29.550 1.00 25.52 47 VAL C O 1
ATOM 2611 N N . GLN C 1 48 ? 29.575 -31.222 27.471 1.00 26.18 48 GLN C N 1
ATOM 2612 C CA A GLN C 1 48 ? 30.247 -29.928 27.436 0.50 25.56 48 GLN C CA 1
ATOM 2613 C CA B GLN C 1 48 ? 30.229 -29.906 27.488 0.50 25.53 48 GLN C CA 1
ATOM 2614 C C . GLN C 1 48 ? 29.308 -28.856 26.856 1.00 25.29 48 GLN C C 1
ATOM 2615 O O . GLN C 1 48 ? 28.438 -29.186 26.036 1.00 25.88 48 GLN C O 1
ATOM 2626 N N . PRO C 1 49 ? 29.483 -27.608 27.251 1.00 25.95 49 PRO C N 1
ATOM 2627 C CA . PRO C 1 49 ? 28.642 -26.567 26.635 1.00 26.57 49 PRO C CA 1
ATOM 2628 C C . PRO C 1 49 ? 28.695 -26.560 25.114 1.00 26.07 49 PRO C C 1
ATOM 2629 O O . PRO C 1 49 ? 29.729 -26.808 24.484 1.00 27.16 49 PRO C O 1
ATOM 2633 N N . SER C 1 50 ? 27.561 -26.233 24.519 1.00 27.04 50 SER C N 1
ATOM 2634 C CA . SER C 1 50 ? 27.448 -26.133 23.100 1.00 26.75 50 SER C CA 1
ATOM 2635 C C . SER C 1 50 ? 28.480 -25.177 22.588 1.00 26.74 50 SER C C 1
ATOM 2636 O O . SER C 1 50 ? 28.570 -24.016 23.127 1.00 25.98 50 SER C O 1
ATOM 2639 N N . ALA C 1 51 ? 29.177 -25.573 21.515 1.00 27.18 51 ALA C N 1
ATOM 2640 C CA . ALA C 1 51 ? 30.025 -24.625 20.808 1.00 28.85 51 ALA C CA 1
ATOM 2641 C C . ALA C 1 51 ? 29.332 -23.292 20.405 1.00 28.93 51 ALA C C 1
ATOM 2642 O O . ALA C 1 51 ? 30.021 -22.240 20.249 1.00 30.90 51 ALA C O 1
ATOM 2644 N N A THR C 1 52 ? 28.018 -23.298 20.247 0.50 28.48 52 THR C N 1
ATOM 2645 N N B THR C 1 52 ? 28.002 -23.334 20.224 0.50 28.77 52 THR C N 1
ATOM 2646 C CA A THR C 1 52 ? 27.365 -22.124 19.698 0.50 27.36 52 THR C CA 1
ATOM 2647 C CA B THR C 1 52 ? 27.223 -22.178 19.725 0.50 28.10 52 THR C CA 1
ATOM 2648 C C A THR C 1 52 ? 26.531 -21.323 20.753 0.50 26.72 52 THR C C 1
ATOM 2649 C C B THR C 1 52 ? 26.668 -21.205 20.771 0.50 27.03 52 THR C C 1
ATOM 2650 O O A THR C 1 52 ? 25.643 -20.537 20.374 0.50 27.02 52 THR C O 1
ATOM 2651 O O B THR C 1 52 ? 26.074 -20.181 20.394 0.50 27.32 52 THR C O 1
ATOM 2658 N N . LEU C 1 53 ? 26.818 -21.524 22.064 1.00 26.24 53 LEU C N 1
ATOM 2659 C CA . LEU C 1 53 ? 26.250 -20.667 23.127 1.00 24.52 53 LEU C CA 1
ATOM 2660 C C . LEU C 1 53 ? 26.724 -19.251 23.038 1.00 25.15 53 LEU C C 1
ATOM 2661 O O . LEU C 1 53 ? 27.873 -18.969 22.616 1.00 24.88 53 LEU C O 1
ATOM 2666 N N . ASP C 1 54 ? 25.890 -18.321 23.472 1.00 24.40 54 ASP C N 1
ATOM 2667 C CA . ASP C 1 54 ? 26.370 -16.946 23.726 1.00 23.58 54 ASP C CA 1
ATOM 2668 C C . ASP C 1 54 ? 26.892 -16.824 25.178 1.00 24.95 54 ASP C C 1
ATOM 2669 O O . ASP C 1 54 ? 26.672 -17.734 25.949 1.00 25.10 54 ASP C O 1
ATOM 2674 N N . ALA C 1 55 ? 27.591 -15.704 25.527 1.00 25.97 55 ALA C N 1
ATOM 2675 C CA . ALA C 1 55 ? 28.278 -15.575 26.858 1.00 27.51 55 ALA C CA 1
ATOM 2676 C C . ALA C 1 55 ? 27.366 -15.531 28.072 1.00 29.06 55 ALA C C 1
ATOM 2677 O O . ALA C 1 55 ? 27.804 -15.818 29.219 1.00 29.69 55 ALA C O 1
ATOM 2679 N N . ALA C 1 56 ? 26.066 -15.222 27.830 1.00 26.89 56 ALA C N 1
ATOM 2680 C CA . ALA C 1 56 ? 25.129 -15.115 28.892 1.00 26.60 56 ALA C CA 1
ATOM 2681 C C . ALA C 1 56 ? 24.467 -16.443 29.229 1.00 25.77 56 ALA C C 1
ATOM 2682 O O . ALA C 1 56 ? 23.726 -16.505 30.223 1.00 28.01 56 ALA C O 1
ATOM 2684 N N . GLN C 1 57 ? 24.629 -17.478 28.396 1.00 24.31 57 GLN C N 1
ATOM 2685 C CA . GLN C 1 57 ? 24.060 -18.773 28.687 1.00 24.08 57 GLN C CA 1
ATOM 2686 C C . GLN C 1 57 ? 24.906 -19.577 29.702 1.00 26.12 57 GLN C C 1
ATOM 2687 O O . GLN C 1 57 ? 26.133 -19.424 29.704 1.00 26.70 57 GLN C O 1
ATOM 2693 N N . PRO C 1 58 ? 24.255 -20.391 30.563 1.00 27.48 58 PRO C N 1
ATOM 2694 C CA . PRO C 1 58 ? 25.010 -21.204 31.527 1.00 27.53 58 PRO C CA 1
ATOM 2695 C C . PRO C 1 58 ? 25.850 -22.214 30.823 1.00 28.68 58 PRO C C 1
ATOM 2696 O O . PRO C 1 58 ? 25.481 -22.660 29.736 1.00 28.62 58 PRO C O 1
ATOM 2700 N N . ARG C 1 59 ? 26.973 -22.557 31.448 1.00 28.49 59 ARG C N 1
ATOM 2701 C CA . ARG C 1 59 ? 27.884 -23.533 30.903 1.00 29.27 59 ARG C CA 1
ATOM 2702 C C . ARG C 1 59 ? 27.871 -24.822 31.747 1.00 26.58 59 ARG C C 1
ATOM 2703 O O . ARG C 1 59 ? 28.390 -24.840 32.877 1.00 26.30 59 ARG C O 1
ATOM 2711 N N . VAL C 1 60 ? 27.218 -25.824 31.204 1.00 25.86 60 VAL C N 1
ATOM 2712 C CA . VAL C 1 60 ? 26.928 -27.060 31.867 1.00 25.84 60 VAL C CA 1
ATOM 2713 C C . VAL C 1 60 ? 27.951 -28.128 31.382 1.00 25.49 60 VAL C C 1
ATOM 2714 O O . VAL C 1 60 ? 28.120 -28.336 30.184 1.00 27.48 60 VAL C O 1
ATOM 2718 N N . THR C 1 61 ? 28.565 -28.795 32.355 1.00 26.82 61 THR C N 1
ATOM 2719 C CA . THR C 1 61 ? 29.632 -29.788 32.057 1.00 26.99 61 THR C CA 1
ATOM 2720 C C . THR C 1 61 ? 29.361 -30.986 32.921 1.00 27.17 61 THR C C 1
ATOM 2721 O O . THR C 1 61 ? 28.878 -30.850 34.062 1.00 27.30 61 THR C O 1
ATOM 2725 N N . GLY C 1 62 ? 29.853 -32.132 32.476 1.00 25.22 62 GLY C N 1
ATOM 2726 C CA . GLY C 1 62 ? 29.859 -33.315 33.335 1.00 25.50 62 GLY C CA 1
ATOM 2727 C C . GLY C 1 62 ? 29.929 -34.557 32.483 1.00 26.07 62 GLY C C 1
ATOM 2728 O O . GLY C 1 62 ? 30.507 -34.555 31.405 1.00 26.43 62 GLY C O 1
ATOM 2729 N N . VAL C 1 63 ? 29.340 -35.611 32.992 1.00 26.80 63 VAL C N 1
ATOM 2730 C CA . VAL C 1 63 ? 29.469 -36.920 32.380 1.00 27.74 63 VAL C CA 1
ATOM 2731 C C . VAL C 1 63 ? 28.103 -37.610 32.455 1.00 28.12 63 VAL C C 1
ATOM 2732 O O . VAL C 1 63 ? 27.333 -37.436 33.404 1.00 29.44 63 VAL C O 1
ATOM 2736 N N . VAL C 1 64 ? 27.789 -38.308 31.367 1.00 27.10 64 VAL C N 1
ATOM 2737 C CA . VAL C 1 64 ? 26.704 -39.338 31.371 1.00 26.98 64 VAL C CA 1
ATOM 2738 C C . VAL C 1 64 ? 27.375 -40.697 31.058 1.00 27.36 64 VAL C C 1
ATOM 2739 O O . VAL C 1 64 ? 28.115 -40.784 30.061 1.00 28.15 64 VAL C O 1
ATOM 2743 N N . LEU C 1 65 ? 27.180 -41.705 31.920 1.00 26.18 65 LEU C N 1
ATOM 2744 C CA . LEU C 1 65 ? 27.775 -43.018 31.750 1.00 28.03 65 LEU C CA 1
ATOM 2745 C C . LEU C 1 65 ? 26.647 -44.011 31.516 1.00 26.71 65 LEU C C 1
ATOM 2746 O O . LEU C 1 65 ? 25.526 -43.842 32.056 1.00 25.51 65 LEU C O 1
ATOM 2751 N N . PHE C 1 66 ? 26.931 -45.006 30.681 1.00 27.23 66 PHE C N 1
ATOM 2752 C CA . PHE C 1 66 ? 25.953 -46.013 30.373 1.00 26.97 66 PHE C CA 1
ATOM 2753 C C . PHE C 1 66 ? 26.559 -47.400 30.616 1.00 26.64 66 PHE C C 1
ATOM 2754 O O . PHE C 1 66 ? 27.770 -47.617 30.432 1.00 27.30 66 PHE C O 1
ATOM 2762 N N . ARG C 1 67 ? 25.727 -48.335 31.068 1.00 26.64 67 ARG C N 1
ATOM 2763 C CA . ARG C 1 67 ? 26.162 -49.746 31.254 1.00 27.26 67 ARG C CA 1
ATOM 2764 C C . ARG C 1 67 ? 24.990 -50.613 30.866 1.00 27.60 67 ARG C C 1
ATOM 2765 O O . ARG C 1 67 ? 23.864 -50.378 31.291 1.00 27.66 67 ARG C O 1
ATOM 2773 N N . GLN C 1 68 ? 25.272 -51.645 30.074 1.00 29.19 68 GLN C N 1
ATOM 2774 C CA . GLN C 1 68 ? 24.266 -52.620 29.678 1.00 29.29 68 GLN C CA 1
ATOM 2775 C C . GLN C 1 68 ? 24.870 -54.017 29.810 1.00 30.62 68 GLN C C 1
ATOM 2776 O O . GLN C 1 68 ? 25.942 -54.289 29.251 1.00 30.47 68 GLN C O 1
ATOM 2782 N N . LEU C 1 69 ? 24.188 -54.871 30.567 1.00 31.86 69 LEU C N 1
ATOM 2783 C CA . LEU C 1 69 ? 24.740 -56.196 30.915 1.00 33.48 69 LEU C CA 1
ATOM 2784 C C . LEU C 1 69 ? 24.918 -57.118 29.713 1.00 34.47 69 LEU C C 1
ATOM 2785 O O . LEU C 1 69 ? 25.895 -57.875 29.644 1.00 35.18 69 LEU C O 1
ATOM 2790 N N . ALA C 1 70 ? 23.993 -57.029 28.765 1.00 35.70 70 ALA C N 1
ATOM 2791 C CA . ALA C 1 70 ? 24.072 -57.765 27.497 1.00 36.70 70 ALA C CA 1
ATOM 2792 C C . ALA C 1 70 ? 23.148 -57.056 26.521 1.00 37.80 70 ALA C C 1
ATOM 2793 O O . ALA C 1 70 ? 22.303 -56.268 26.952 1.00 37.09 70 ALA C O 1
ATOM 2795 N N . PRO C 1 71 ? 23.302 -57.305 25.203 1.00 39.54 71 PRO C N 1
ATOM 2796 C CA . PRO C 1 71 ? 22.420 -56.651 24.211 1.00 40.46 71 PRO C CA 1
ATOM 2797 C C . PRO C 1 71 ? 20.928 -56.735 24.549 1.00 40.47 71 PRO C C 1
ATOM 2798 O O . PRO C 1 71 ? 20.188 -55.782 24.371 1.00 42.00 71 PRO C O 1
ATOM 2802 N N . ARG C 1 72 ? 20.504 -57.863 25.075 1.00 40.19 72 ARG C N 1
ATOM 2803 C CA . ARG C 1 72 ? 19.106 -58.040 25.422 1.00 40.03 72 ARG C CA 1
ATOM 2804 C C . ARG C 1 72 ? 18.677 -57.174 26.621 1.00 39.61 72 ARG C C 1
ATOM 2805 O O . ARG C 1 72 ? 17.490 -56.884 26.771 1.00 41.33 72 ARG C O 1
ATOM 2813 N N . ALA C 1 73 ? 19.628 -56.731 27.450 1.00 38.16 73 ALA C N 1
ATOM 2814 C CA . ALA C 1 73 ? 19.293 -56.185 28.770 1.00 36.26 73 ALA C CA 1
ATOM 2815 C C . ALA C 1 73 ? 18.929 -54.725 28.674 1.00 35.12 73 ALA C C 1
ATOM 2816 O O . ALA C 1 73 ? 19.279 -54.042 27.702 1.00 33.07 73 ALA C O 1
ATOM 2818 N N . LYS C 1 74 ? 18.210 -54.243 29.685 1.00 33.83 74 LYS C N 1
ATOM 2819 C CA . LYS C 1 74 ? 17.880 -52.836 29.738 1.00 34.58 74 LYS C CA 1
ATOM 2820 C C . LYS C 1 74 ? 19.167 -52.054 30.033 1.00 33.58 74 LYS C C 1
ATOM 2821 O O . LYS C 1 74 ? 20.171 -52.625 30.454 1.00 34.06 74 LYS C O 1
ATOM 2827 N N . LEU C 1 75 ? 19.112 -50.757 29.803 1.00 32.79 75 LEU C N 1
ATOM 2828 C CA . LEU C 1 75 ? 20.270 -49.868 29.929 1.00 31.51 75 LEU C CA 1
ATOM 2829 C C . LEU C 1 75 ? 20.202 -49.132 31.262 1.00 30.98 75 LEU C C 1
ATOM 2830 O O . LEU C 1 75 ? 19.147 -48.640 31.648 1.00 31.41 75 LEU C O 1
ATOM 2835 N N . ASP C 1 76 ? 21.321 -49.069 31.980 1.00 29.58 76 ASP C N 1
ATOM 2836 C CA . ASP C 1 76 ? 21.429 -48.207 33.140 1.00 28.98 76 ASP C CA 1
ATOM 2837 C C . ASP C 1 76 ? 22.283 -47.016 32.798 1.00 28.67 76 ASP C C 1
ATOM 2838 O O . ASP C 1 76 ? 23.178 -47.121 31.966 1.00 27.82 76 ASP C O 1
ATOM 2843 N N . ALA C 1 77 ? 22.007 -45.896 33.451 1.00 27.74 77 ALA C N 1
ATOM 2844 C CA . ALA C 1 77 ? 22.723 -44.656 33.123 1.00 27.51 77 ALA C CA 1
ATOM 2845 C C . ALA C 1 77 ? 22.985 -43.839 34.399 1.00 28.72 77 ALA C C 1
ATOM 2846 O O . ALA C 1 77 ? 22.270 -43.956 35.394 1.00 27.93 77 ALA C O 1
ATOM 2848 N N . PHE C 1 78 ? 24.054 -43.049 34.383 1.00 28.00 78 PHE C N 1
ATOM 2849 C CA . PHE C 1 78 ? 24.406 -42.226 35.540 1.00 28.07 78 PHE C CA 1
ATOM 2850 C C . PHE C 1 78 ? 24.710 -40.833 34.962 1.00 27.90 78 PHE C C 1
ATOM 2851 O O . PHE C 1 78 ? 25.427 -40.764 34.000 1.00 28.23 78 PHE C O 1
ATOM 2859 N N . PHE C 1 79 ? 24.161 -39.795 35.583 1.00 25.88 79 PHE C N 1
ATOM 2860 C CA . PHE C 1 79 ? 24.211 -38.419 35.107 1.00 27.21 79 PHE C CA 1
ATOM 2861 C C . PHE C 1 79 ? 24.805 -37.596 36.215 1.00 26.27 79 PHE C C 1
ATOM 2862 O O . PHE C 1 79 ? 24.342 -37.636 37.338 1.00 26.52 79 PHE C O 1
ATOM 2870 N N . ALA C 1 80 ? 25.890 -36.901 35.915 1.00 26.60 80 ALA C N 1
ATOM 2871 C CA . ALA C 1 80 ? 26.508 -36.057 36.901 1.00 26.88 80 ALA C CA 1
ATOM 2872 C C . ALA C 1 80 ? 26.928 -34.790 36.172 1.00 27.41 80 ALA C C 1
ATOM 2873 O O . ALA C 1 80 ? 27.934 -34.765 35.470 1.00 27.27 80 ALA C O 1
ATOM 2875 N N . LEU C 1 81 ? 26.161 -33.725 36.383 1.00 27.08 81 LEU C N 1
ATOM 2876 C CA . LEU C 1 81 ? 26.412 -32.441 35.726 1.00 26.49 81 LEU C CA 1
ATOM 2877 C C . LEU C 1 81 ? 26.473 -31.277 36.711 1.00 26.73 81 LEU C C 1
ATOM 2878 O O . LEU C 1 81 ? 25.897 -31.324 37.798 1.00 26.36 81 LEU C O 1
ATOM 2883 N N . GLU C 1 82 ? 27.206 -30.224 36.309 1.00 26.77 82 GLU C N 1
ATOM 2884 C CA A GLU C 1 82 ? 27.218 -28.984 37.071 0.70 28.11 82 GLU C CA 1
ATOM 2885 C CA B GLU C 1 82 ? 27.313 -28.982 37.081 0.30 26.65 82 GLU C CA 1
ATOM 2886 C C . GLU C 1 82 ? 27.210 -27.776 36.114 1.00 26.58 82 GLU C C 1
ATOM 2887 O O . GLU C 1 82 ? 27.341 -27.963 34.917 1.00 27.54 82 GLU C O 1
ATOM 2898 N N . GLY C 1 83 ? 26.969 -26.578 36.676 1.00 27.79 83 GLY C N 1
ATOM 2899 C CA . GLY C 1 83 ? 27.027 -25.347 35.893 1.00 28.65 83 GLY C CA 1
ATOM 2900 C C . GLY C 1 83 ? 25.676 -24.734 35.558 1.00 31.59 83 GLY C C 1
ATOM 2901 O O . GLY C 1 83 ? 25.619 -23.676 34.912 1.00 31.98 83 GLY C O 1
ATOM 2902 N N . PHE C 1 84 ? 24.586 -25.329 36.045 1.00 31.38 84 PHE C N 1
ATOM 2903 C CA . PHE C 1 84 ? 23.272 -24.700 35.938 1.00 31.56 84 PHE C CA 1
ATOM 2904 C C . PHE C 1 84 ? 23.217 -23.472 36.791 1.00 32.56 84 PHE C C 1
ATOM 2905 O O . PH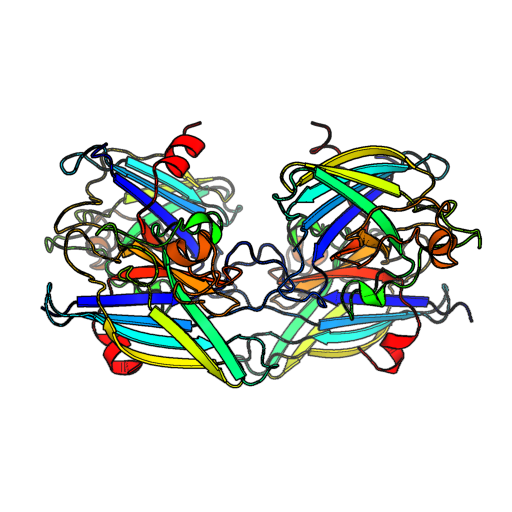E C 1 84 ? 23.923 -23.366 37.794 1.00 31.29 84 PHE C O 1
ATOM 2913 N N . PRO C 1 85 ? 22.362 -22.514 36.408 1.00 35.02 85 PRO C N 1
ATOM 2914 C CA . PRO C 1 85 ? 22.146 -21.396 37.299 1.00 37.94 85 PRO C CA 1
ATOM 2915 C C . PRO C 1 85 ? 21.781 -21.873 38.730 1.00 39.94 85 PRO C C 1
ATOM 2916 O O . PRO C 1 85 ? 21.070 -22.883 38.894 1.00 40.17 85 PRO C O 1
ATOM 2920 N N . THR C 1 86 ? 22.308 -21.182 39.733 1.00 43.24 86 THR C N 1
ATOM 2921 C CA . THR C 1 86 ? 22.026 -21.478 41.147 1.00 45.27 86 THR C CA 1
ATOM 2922 C C . THR C 1 86 ? 20.791 -20.739 41.683 1.00 47.61 86 THR C C 1
ATOM 2923 O O . THR C 1 86 ? 20.261 -21.087 42.734 1.00 47.99 86 THR C O 1
ATOM 2927 N N . GLU C 1 87 ? 20.398 -19.665 41.007 1.00 49.77 87 GLU C N 1
ATOM 2928 C CA . GLU C 1 87 ? 19.120 -19.002 41.254 1.00 51.46 87 GLU C CA 1
ATOM 2929 C C . GLU C 1 87 ? 18.346 -19.249 39.965 1.00 52.14 87 GLU C C 1
ATOM 2930 O O . GLU C 1 87 ? 18.760 -18.783 38.904 1.00 53.64 87 GLU C O 1
ATOM 2936 N N . PRO C 1 88 ? 17.252 -20.020 40.025 1.00 52.05 88 PRO C N 1
ATOM 2937 C CA . PRO C 1 88 ? 16.607 -20.566 41.206 1.00 51.24 88 PRO C CA 1
ATOM 2938 C C . PRO C 1 88 ? 17.348 -21.800 41.742 1.00 50.43 88 PRO C C 1
ATOM 2939 O O . PRO C 1 88 ? 17.732 -22.679 40.972 1.00 49.49 88 PRO C O 1
ATOM 2943 N N . ASN C 1 89 ? 17.601 -21.786 43.046 1.00 49.07 89 ASN C N 1
ATOM 2944 C CA . ASN C 1 89 ? 17.870 -22.970 43.881 1.00 48.42 89 ASN C CA 1
ATOM 2945 C C . ASN C 1 89 ? 17.618 -24.362 43.295 1.00 46.99 89 ASN C C 1
ATOM 2946 O O . ASN C 1 89 ? 18.518 -25.205 43.225 1.00 46.88 89 ASN C O 1
ATOM 2951 N N . SER C 1 90 ? 16.371 -24.594 42.906 1.00 45.25 90 SER C N 1
ATOM 2952 C CA . SER C 1 90 ? 15.917 -25.901 42.470 1.00 44.09 90 SER C CA 1
ATOM 2953 C C . SER C 1 90 ? 15.178 -25.740 41.144 1.00 43.49 90 SER C C 1
ATOM 2954 O O . SER C 1 90 ? 14.272 -24.895 41.051 1.00 43.66 90 SER C O 1
ATOM 2957 N N . SER C 1 91 ? 15.545 -26.562 40.146 1.00 40.48 91 SER C N 1
ATOM 2958 C CA . SER C 1 91 ? 14.879 -26.568 38.838 1.00 39.18 91 SER C CA 1
ATOM 2959 C C . SER C 1 91 ? 14.800 -27.999 38.254 1.00 37.21 91 SER C C 1
ATOM 2960 O O . SER C 1 91 ? 15.292 -28.967 38.860 1.00 37.21 91 SER C O 1
ATOM 2963 N N . SER C 1 92 ? 14.144 -28.137 37.101 1.00 34.95 92 SER C N 1
ATOM 2964 C CA . SER C 1 92 ? 13.936 -29.425 36.437 1.00 34.20 92 SER C CA 1
ATOM 2965 C C . SER C 1 92 ? 14.352 -29.247 34.975 1.00 32.88 92 SER C C 1
ATOM 2966 O O . SER C 1 92 ? 13.998 -28.248 34.336 1.00 33.44 92 SER C O 1
ATOM 2969 N N . ARG C 1 93 ? 15.219 -30.127 34.481 1.00 29.87 93 ARG C N 1
ATOM 2970 C CA . ARG C 1 93 ? 15.838 -29.947 33.142 1.00 28.27 93 ARG C CA 1
ATOM 2971 C C . ARG C 1 93 ? 15.800 -31.256 32.342 1.00 28.27 93 ARG C C 1
ATOM 2972 O O . ARG C 1 93 ? 16.023 -32.317 32.922 1.00 28.10 93 ARG C O 1
ATOM 2980 N N . ALA C 1 94 ? 15.556 -31.162 31.032 1.00 26.32 94 ALA C N 1
ATOM 2981 C CA . ALA C 1 94 ? 15.376 -32.351 30.174 1.00 25.72 94 ALA C CA 1
ATOM 2982 C C . ALA C 1 94 ? 16.720 -32.811 29.635 1.00 25.81 94 ALA C C 1
ATOM 2983 O O . ALA C 1 94 ? 17.574 -31.994 29.286 1.00 25.61 94 ALA C O 1
ATOM 2985 N N . ILE C 1 95 ? 16.863 -34.130 29.473 1.00 25.96 95 ILE C N 1
ATOM 2986 C CA . ILE C 1 95 ? 17.966 -34.695 28.739 1.00 26.19 95 ILE C CA 1
ATOM 2987 C C . ILE C 1 95 ? 17.438 -35.744 27.754 1.00 26.81 95 ILE C C 1
ATOM 2988 O O . ILE C 1 95 ? 16.604 -36.585 28.146 1.00 28.09 95 ILE C O 1
ATOM 2993 N N . HIS C 1 96 ? 17.927 -35.697 26.512 1.00 27.12 96 HIS C N 1
ATOM 2994 C CA . HIS C 1 96 ? 17.499 -36.609 25.453 1.00 27.62 96 HIS C CA 1
ATOM 2995 C C . HIS C 1 96 ? 18.682 -37.118 24.632 1.00 27.74 96 HIS C C 1
ATOM 2996 O O . HIS C 1 96 ? 19.712 -36.490 24.590 1.00 27.48 96 HIS C O 1
ATOM 3003 N N . VAL C 1 97 ? 18.475 -38.190 23.904 1.00 26.18 97 VAL C N 1
ATOM 3004 C CA . VAL C 1 97 ? 19.375 -38.595 22.861 1.00 26.93 97 VAL C CA 1
ATOM 3005 C C . VAL C 1 97 ? 18.882 -38.029 21.559 1.00 26.64 97 VAL C C 1
ATOM 3006 O O . VAL C 1 97 ? 17.690 -38.237 21.183 1.00 27.72 97 VAL C O 1
ATOM 3010 N N . HIS C 1 98 ? 19.773 -37.352 20.844 1.00 26.12 98 HIS C N 1
ATOM 3011 C CA . HIS C 1 98 ? 19.452 -36.847 19.526 1.00 26.03 98 HIS C CA 1
ATOM 3012 C C . HIS C 1 98 ? 20.155 -37.689 18.471 1.00 26.45 98 HIS C C 1
ATOM 3013 O O . HIS C 1 98 ? 21.138 -38.389 18.752 1.00 26.54 98 HIS C O 1
ATOM 3020 N N . GLN C 1 99 ? 19.672 -37.568 17.251 1.00 26.16 99 GLN C N 1
ATOM 3021 C CA . GLN C 1 99 ? 19.996 -38.558 16.183 1.00 26.47 99 GLN C CA 1
ATOM 3022 C C . GLN C 1 99 ? 21.456 -38.608 15.840 1.00 26.01 99 GLN C C 1
ATOM 3023 O O . GLN C 1 99 ? 22.006 -39.705 15.610 1.00 27.64 99 GLN C O 1
ATOM 3029 N N . PHE C 1 100 ? 22.073 -37.443 15.729 1.00 24.80 100 PHE C N 1
ATOM 3030 C CA . PHE C 1 100 ? 23.480 -37.360 15.207 1.00 25.56 100 PHE C CA 1
ATOM 3031 C C . PHE C 1 100 ? 24.507 -36.895 16.203 1.00 26.30 100 PHE C C 1
ATOM 3032 O O . PHE C 1 100 ? 24.270 -35.894 16.904 1.00 26.52 100 PHE C O 1
ATOM 3040 N N . GLY C 1 101 ? 25.646 -37.602 16.265 1.00 27.44 101 GLY C N 1
ATOM 3041 C CA . GLY C 1 101 ? 26.791 -37.211 17.076 1.00 27.80 101 GLY C CA 1
ATOM 3042 C C . GLY C 1 101 ? 27.595 -36.225 16.269 1.00 27.62 101 GLY C C 1
ATOM 3043 O O . GLY C 1 101 ? 28.785 -36.429 15.975 1.00 27.04 101 GLY C O 1
ATOM 3044 N N . ASP C 1 102 ? 26.933 -35.104 15.956 1.00 28.66 102 ASP C N 1
ATOM 3045 C CA . ASP C 1 102 ? 27.482 -34.102 15.038 1.00 27.96 102 ASP C CA 1
ATOM 3046 C C . ASP C 1 102 ? 27.523 -32.765 15.813 1.00 28.18 102 ASP C C 1
ATOM 3047 O O . ASP C 1 102 ? 26.490 -32.101 15.975 1.00 26.86 102 ASP C O 1
ATOM 3052 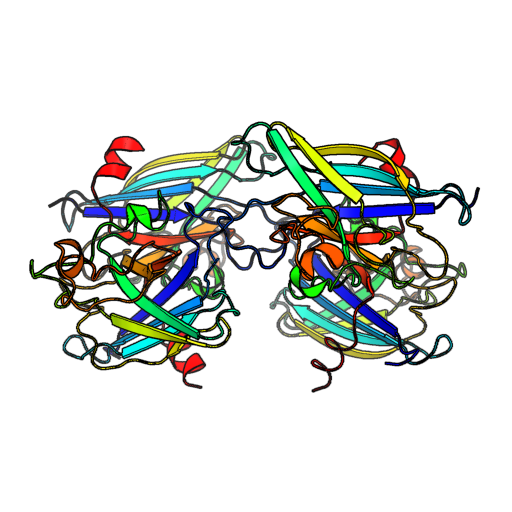N N . LEU C 1 103 ? 28.724 -32.429 16.274 1.00 28.10 103 LEU C N 1
ATOM 3053 C CA . LEU C 1 103 ? 28.946 -31.197 17.060 1.00 27.89 103 LEU C CA 1
ATOM 3054 C C . LEU C 1 103 ? 29.529 -30.035 16.246 1.00 27.21 103 LEU C C 1
ATOM 3055 O O . LEU C 1 103 ? 30.039 -29.060 16.830 1.00 27.97 103 LEU C O 1
ATOM 3060 N N . SER C 1 104 ? 29.408 -30.089 14.921 1.00 25.96 104 SER C N 1
ATOM 3061 C CA . SER C 1 104 ? 29.912 -29.082 14.014 1.00 27.41 104 SER C CA 1
ATOM 3062 C C . SER C 1 104 ? 29.324 -27.702 14.314 1.00 27.30 104 SER C C 1
ATOM 3063 O O . SER C 1 104 ? 30.014 -26.689 14.130 1.00 28.95 104 SER C O 1
ATOM 3066 N N . GLN C 1 105 ? 28.042 -27.683 14.701 1.00 28.65 105 GLN C N 1
ATOM 3067 C CA . GLN C 1 105 ? 27.345 -26.430 15.098 1.00 28.98 105 GLN C CA 1
ATOM 3068 C C . GLN C 1 105 ? 26.918 -26.612 16.532 1.00 28.82 105 GLN C C 1
ATOM 3069 O O . GLN C 1 105 ? 25.780 -26.329 16.924 1.00 29.13 105 GLN C O 1
ATOM 3075 N N . GLY C 1 106 ? 27.837 -27.075 17.366 1.00 28.72 106 GLY C N 1
ATOM 3076 C CA . GLY C 1 106 ? 27.498 -27.420 18.730 1.00 28.81 106 GLY C CA 1
ATOM 3077 C C . GLY C 1 106 ? 26.310 -28.368 18.797 1.00 29.23 106 GLY C C 1
ATOM 3078 O O . GLY C 1 106 ? 26.174 -29.314 17.987 1.00 27.95 106 GLY C O 1
ATOM 3079 N N . CYS C 1 107 ? 25.438 -28.153 19.780 1.00 28.78 107 CYS C N 1
ATOM 3080 C CA . CYS C 1 107 ? 24.292 -29.001 19.997 1.00 30.27 107 CYS C CA 1
ATOM 3081 C C . CYS C 1 107 ? 23.290 -28.856 18.876 1.00 27.77 107 CYS C C 1
ATOM 3082 O O . CYS C 1 107 ? 22.415 -29.706 18.714 1.00 26.41 107 CYS C O 1
ATOM 3085 N N . GLU C 1 108 ? 23.382 -27.764 18.099 1.00 26.68 108 GLU C N 1
ATOM 3086 C CA . GLU C 1 108 ? 22.373 -27.487 17.096 1.00 27.17 108 GLU C CA 1
ATOM 3087 C C . GLU C 1 108 ? 22.383 -28.492 15.947 1.00 27.22 108 GLU C C 1
ATOM 3088 O O . GLU C 1 108 ? 21.311 -28.772 15.375 1.00 30.03 108 GLU C O 1
ATOM 3094 N N . SER C 1 109 ? 23.542 -29.078 15.647 1.00 26.59 109 SER C N 1
ATOM 3095 C CA . SER C 1 109 ? 23.734 -29.972 14.527 1.00 26.19 109 SER C CA 1
ATOM 3096 C C . SER C 1 109 ? 23.421 -31.459 14.865 1.00 26.14 109 SER C C 1
ATOM 3097 O O . SER C 1 109 ? 23.578 -32.342 14.006 1.00 26.83 109 SER C O 1
ATOM 3100 N N . THR C 1 110 ? 22.934 -31.718 16.081 1.00 27.60 110 THR C N 1
ATOM 3101 C CA . THR C 1 110 ? 22.707 -33.088 16.538 1.00 28.03 110 THR C CA 1
ATOM 3102 C C . THR C 1 110 ? 21.377 -33.620 16.047 1.00 27.52 110 THR C C 1
ATOM 3103 O O . THR C 1 110 ? 21.081 -34.796 16.246 1.00 28.13 110 THR C O 1
ATOM 3107 N N . GLY C 1 111 ? 20.589 -32.788 15.389 1.00 26.09 111 GLY C N 1
ATOM 3108 C CA . GLY C 1 111 ? 19.381 -33.273 14.746 1.00 26.34 111 GLY C CA 1
ATOM 3109 C C . GLY C 1 111 ? 18.228 -33.405 15.704 1.00 25.98 111 GLY C C 1
ATOM 3110 O O . GLY C 1 111 ? 18.264 -32.829 16.816 1.00 27.32 111 GLY C O 1
ATOM 3111 N N . PRO C 1 112 ? 17.187 -34.105 15.248 1.00 28.18 112 PRO C N 1
ATOM 3112 C CA . PRO C 1 112 ? 16.021 -34.308 16.127 1.00 28.59 112 PRO C CA 1
ATOM 3113 C C . PRO C 1 112 ? 16.250 -35.459 17.095 1.00 28.36 112 PRO C C 1
ATOM 3114 O O . PRO C 1 112 ? 17.359 -36.004 17.152 1.00 28.48 112 PRO C O 1
ATOM 3118 N N . HIS C 1 113 ? 15.223 -35.833 17.871 1.00 27.91 113 HIS C N 1
ATOM 3119 C CA . HIS C 1 113 ? 15.353 -36.974 18.778 1.00 26.83 113 HIS C CA 1
ATOM 3120 C C . HIS C 1 113 ? 15.599 -38.202 17.952 1.00 26.43 113 HIS C C 1
ATOM 3121 O O . HIS C 1 113 ? 14.981 -38.377 16.922 1.00 27.05 113 HIS C O 1
ATOM 3128 N N . TYR C 1 114 ? 16.466 -39.059 18.453 1.00 26.75 114 TYR C N 1
ATOM 3129 C CA . TYR C 1 114 ? 16.677 -40.372 17.844 1.00 27.64 114 TYR C CA 1
ATOM 3130 C C . TYR C 1 114 ? 15.382 -41.221 17.945 1.00 27.21 114 TYR C C 1
ATOM 3131 O O . TYR C 1 114 ? 14.895 -41.476 19.030 1.00 28.11 114 TYR C O 1
ATOM 3140 N N . ASN C 1 115 ? 14.874 -41.657 16.811 1.00 27.98 115 ASN C N 1
ATOM 3141 C CA . ASN C 1 115 ? 13.543 -42.255 16.744 1.00 28.68 115 ASN C CA 1
ATOM 3142 C C . ASN C 1 115 ? 13.536 -43.386 15.691 1.00 30.80 115 ASN C C 1
ATOM 3143 O O . ASN C 1 115 ? 12.871 -43.296 14.651 1.00 31.40 115 ASN C O 1
ATOM 3148 N N . PRO C 1 116 ? 14.284 -44.467 15.975 1.00 30.77 116 PRO C N 1
ATOM 3149 C CA . PRO C 1 116 ? 14.420 -45.576 15.033 1.00 31.61 116 PRO C CA 1
ATOM 3150 C C . PRO C 1 116 ? 13.154 -46.379 14.819 1.00 32.10 116 PRO C C 1
ATOM 3151 O O . PRO C 1 116 ? 13.019 -46.983 13.759 1.00 33.16 116 PRO C O 1
ATOM 3155 N N . LEU C 1 117 ? 12.252 -46.379 15.802 1.00 32.47 117 LEU C N 1
ATOM 3156 C CA . LEU C 1 117 ? 11.009 -47.169 15.734 1.00 34.36 117 LEU C CA 1
ATOM 3157 C C . LEU C 1 117 ? 9.828 -46.304 15.289 1.00 33.79 117 LEU C C 1
ATOM 3158 O O . LEU C 1 117 ? 8.712 -46.817 15.164 1.00 34.76 117 LEU C O 1
ATOM 3163 N N . ALA C 1 118 ? 10.080 -45.022 14.992 1.00 33.17 118 ALA C N 1
ATOM 3164 C CA . ALA C 1 118 ? 9.048 -44.151 14.425 1.00 33.16 118 ALA C CA 1
ATOM 3165 C C . ALA C 1 118 ? 7.841 -44.055 15.379 1.00 32.61 118 ALA C C 1
ATOM 3166 O O . ALA C 1 118 ? 6.684 -44.376 15.010 1.00 34.06 118 ALA C O 1
ATOM 3168 N N . VAL C 1 119 ? 8.097 -43.603 16.597 1.00 31.31 119 VAL C N 1
ATOM 3169 C CA . VAL C 1 119 ? 7.052 -43.425 17.590 1.00 29.29 119 VAL C CA 1
ATOM 3170 C C . VAL C 1 119 ? 7.108 -41.972 18.097 1.00 29.58 119 VAL C C 1
ATOM 3171 O O . VAL C 1 119 ? 8.113 -41.284 17.969 1.00 28.20 119 VAL C O 1
ATOM 3175 N N . PRO C 1 120 ? 5.995 -41.480 18.644 1.00 29.53 120 PRO C N 1
ATOM 3176 C CA . PRO C 1 120 ? 5.977 -40.112 19.108 1.00 28.93 120 PRO C CA 1
ATOM 3177 C C . PRO C 1 120 ? 6.788 -39.900 20.362 1.00 27.69 120 PRO C C 1
ATOM 3178 O O . PRO C 1 120 ? 6.975 -40.832 21.142 1.00 28.15 120 PRO C O 1
ATOM 3182 N N . HIS C 1 121 ? 7.185 -38.655 20.573 1.00 26.83 121 HIS C N 1
ATOM 3183 C CA . HIS C 1 121 ? 7.714 -38.207 21.852 1.00 26.52 121 HIS C CA 1
ATOM 3184 C C . HIS C 1 121 ? 6.563 -38.280 22.883 1.00 25.93 121 HIS C C 1
ATOM 3185 O O . HIS C 1 121 ? 5.444 -37.880 22.565 1.00 26.43 121 HIS C O 1
ATOM 3192 N N . PRO C 1 122 ? 6.840 -38.743 24.118 1.00 27.06 122 PRO C N 1
ATOM 3193 C CA . PRO C 1 122 ? 8.133 -39.141 24.701 1.00 26.08 122 PRO C CA 1
ATOM 3194 C C . PRO C 1 122 ? 8.428 -40.654 24.713 1.00 27.28 122 PRO C C 1
ATOM 3195 O O . PRO C 1 122 ? 8.928 -41.139 25.719 1.00 29.39 122 PRO C O 1
ATOM 3199 N N . GLN C 1 123 ? 8.161 -41.360 23.629 1.00 27.63 123 GLN C N 1
ATOM 3200 C CA . GLN C 1 123 ? 8.384 -42.828 23.568 1.00 27.57 123 GLN C CA 1
ATOM 3201 C C . GLN C 1 123 ? 9.683 -43.143 22.838 1.00 27.86 123 GLN C C 1
ATOM 3202 O O . GLN C 1 123 ? 10.009 -44.313 22.597 1.00 27.48 123 GLN C O 1
ATOM 3208 N N . HIS C 1 124 ? 10.453 -42.105 22.504 1.00 25.92 124 HIS C N 1
ATOM 3209 C CA . HIS C 1 124 ? 11.786 -42.307 21.855 1.00 26.47 124 HIS C CA 1
ATOM 3210 C C . HIS C 1 124 ? 12.743 -43.010 22.827 1.00 27.22 124 HIS C C 1
ATOM 3211 O O . HIS C 1 124 ? 12.614 -42.841 24.041 1.00 27.10 124 HIS C O 1
ATOM 3218 N N . PRO C 1 125 ? 13.667 -43.857 22.310 1.00 30.02 125 PRO C N 1
ATOM 3219 C CA . PRO C 1 125 ? 14.473 -44.646 23.253 1.00 31.23 125 PRO C CA 1
ATOM 3220 C C . PRO C 1 125 ? 15.293 -43.839 24.235 1.00 30.75 125 PRO C C 1
ATOM 3221 O O . PRO C 1 125 ? 15.459 -44.240 25.378 1.00 32.32 125 PRO C O 1
ATOM 3225 N N . GLY C 1 126 ? 15.772 -42.691 23.790 1.00 30.20 126 GLY C N 1
ATOM 3226 C CA . GLY C 1 126 ? 16.570 -41.829 24.609 1.00 30.41 126 GLY C CA 1
ATOM 3227 C C . GLY C 1 126 ? 15.862 -40.640 25.203 1.00 29.60 126 GLY C C 1
ATOM 3228 O O . GLY C 1 126 ? 16.514 -39.663 25.535 1.00 30.81 126 GLY C O 1
ATOM 3229 N N . ASP C 1 127 ? 14.535 -40.722 25.354 1.00 28.20 127 ASP C N 1
ATOM 3230 C CA . ASP C 1 127 ? 13.764 -39.746 26.076 1.00 28.89 127 ASP C CA 1
ATOM 3231 C C . ASP C 1 127 ? 13.953 -39.982 27.570 1.00 29.30 127 ASP C C 1
ATOM 3232 O O . ASP C 1 127 ? 13.166 -40.687 28.192 1.00 28.85 127 ASP C O 1
ATOM 3237 N N . PHE C 1 128 ? 14.994 -39.384 28.145 1.00 29.05 128 PHE C N 1
ATOM 3238 C CA . PHE C 1 128 ? 15.325 -39.644 29.558 1.00 29.44 128 PHE C CA 1
ATOM 3239 C C . PHE C 1 128 ? 14.484 -38.811 30.540 1.00 31.18 128 PHE C C 1
ATOM 3240 O O . PHE C 1 128 ? 14.464 -39.090 31.714 1.00 31.06 128 PHE C O 1
ATOM 3248 N N . GLY C 1 129 ? 13.791 -37.790 30.053 1.00 30.44 129 GLY C N 1
ATOM 3249 C CA . GLY C 1 129 ? 12.825 -37.091 30.849 1.00 30.28 129 GLY C CA 1
ATOM 3250 C C . GLY C 1 129 ? 13.498 -35.978 31.624 1.00 30.07 129 GLY C C 1
ATOM 3251 O O . GLY C 1 129 ? 14.531 -35.508 31.203 1.00 28.27 129 GLY C O 1
ATOM 3252 N N . ASN C 1 130 ? 12.849 -35.528 32.699 1.00 28.79 130 ASN C N 1
ATOM 3253 C CA . ASN C 1 130 ? 13.352 -34.368 33.469 1.00 28.53 130 ASN C CA 1
ATOM 3254 C C . ASN C 1 130 ? 14.170 -34.796 34.681 1.00 29.05 130 ASN C C 1
ATOM 3255 O O . ASN C 1 130 ? 13.905 -35.803 35.325 1.00 28.33 130 ASN C O 1
ATOM 3260 N N . PHE C 1 131 ? 15.150 -33.968 35.007 1.00 28.17 131 PHE C N 1
ATOM 3261 C CA . PHE C 1 131 ? 16.056 -34.229 36.130 1.00 28.78 131 PHE C CA 1
ATOM 3262 C C . PHE C 1 131 ? 16.059 -33.060 37.101 1.00 28.31 131 PHE C C 1
ATOM 3263 O O . PHE C 1 131 ? 16.038 -31.914 36.670 1.00 29.52 131 PHE C O 1
ATOM 3271 N N . ALA C 1 132 ? 16.156 -33.381 38.389 1.00 28.84 132 ALA C N 1
ATOM 3272 C CA . ALA C 1 132 ? 16.231 -32.415 39.474 1.00 28.71 132 ALA C CA 1
ATOM 3273 C C . ALA C 1 132 ? 17.618 -31.770 39.452 1.00 29.47 132 ALA C C 1
ATOM 3274 O O . ALA C 1 132 ? 18.662 -32.458 39.351 1.00 31.05 132 ALA C O 1
ATOM 3276 N N . VAL C 1 133 ? 17.628 -30.460 39.457 1.00 29.66 133 VAL C N 1
ATOM 3277 C CA . VAL C 1 133 ? 18.848 -29.706 39.599 1.00 29.67 133 VAL C CA 1
ATOM 3278 C C . VAL C 1 133 ? 18.776 -28.988 40.966 1.00 30.18 133 VAL C C 1
ATOM 3279 O O . VAL C 1 133 ? 17.749 -28.377 41.318 1.00 29.94 133 VAL C O 1
ATOM 3283 N N . ARG C 1 134 ? 19.847 -29.095 41.771 1.00 29.70 134 ARG C N 1
ATOM 3284 C CA . ARG C 1 134 ? 19.901 -28.494 43.096 1.00 30.39 134 ARG C CA 1
ATOM 3285 C C . ARG C 1 134 ? 21.207 -27.699 43.187 1.00 30.01 134 ARG C C 1
ATOM 3286 O O . ARG C 1 134 ? 22.269 -28.271 42.999 1.00 29.92 134 ARG C O 1
ATOM 3294 N N . ASP C 1 135 ? 21.109 -26.413 43.495 1.00 30.10 135 ASP C N 1
ATOM 3295 C CA . ASP C 1 135 ? 22.294 -25.563 43.670 1.00 30.82 135 ASP C CA 1
ATOM 3296 C C . ASP C 1 135 ? 23.247 -25.703 42.486 1.00 29.05 135 ASP C C 1
ATOM 3297 O O . ASP C 1 135 ? 24.475 -25.750 42.679 1.00 30.08 135 ASP C O 1
ATOM 3302 N N . GLY C 1 136 ? 22.684 -25.798 41.292 1.00 28.82 136 GLY C N 1
ATOM 3303 C CA . GLY C 1 136 ? 23.424 -25.802 40.033 1.00 28.24 136 GLY C CA 1
ATOM 3304 C C . GLY C 1 136 ? 23.895 -27.147 39.540 1.00 26.92 136 GLY C C 1
ATOM 3305 O O . GLY C 1 136 ? 24.507 -27.223 38.462 1.00 27.13 136 GLY C O 1
ATOM 3306 N N . SER C 1 137 ? 23.614 -28.221 40.291 1.00 26.10 137 SER C N 1
ATOM 3307 C CA A SER C 1 137 ? 24.128 -29.538 39.979 0.70 26.93 137 SER C CA 1
ATOM 3308 C CA B SER C 1 137 ? 24.101 -29.536 39.886 0.30 26.78 137 SER C CA 1
ATOM 3309 C C . SER C 1 137 ? 23.006 -30.560 39.806 1.00 27.05 137 SER C C 1
ATOM 3310 O O . SER C 1 137 ? 21.966 -30.440 40.436 1.00 27.30 137 SER C O 1
ATOM 3315 N N . LEU C 1 138 ? 23.301 -31.579 39.044 1.00 27.75 138 LEU C N 1
ATOM 3316 C CA . LEU C 1 138 ? 22.379 -32.672 38.733 1.00 28.64 138 LEU C CA 1
ATOM 3317 C C . LEU C 1 138 ? 23.155 -33.966 38.973 1.00 28.99 138 LEU C C 1
ATOM 3318 O O . LEU C 1 138 ? 24.237 -34.127 38.439 1.00 30.23 138 LEU C O 1
ATOM 3323 N N . TRP C 1 139 ? 22.615 -34.888 39.756 1.00 27.41 139 TRP C N 1
ATOM 3324 C CA . TRP C 1 139 ? 23.324 -36.118 40.085 1.00 28.39 139 TRP C CA 1
ATOM 3325 C C . TRP C 1 139 ? 22.250 -37.183 40.222 1.00 27.11 139 TRP C C 1
ATOM 3326 O O . TRP C 1 139 ? 21.419 -37.128 41.120 1.00 26.64 139 TRP C O 1
ATOM 3337 N N . ARG C 1 140 ? 22.253 -38.131 39.303 1.00 26.60 140 ARG C N 1
ATOM 3338 C CA . ARG C 1 140 ? 21.168 -39.099 39.244 1.00 26.98 140 ARG C CA 1
ATOM 3339 C C . ARG C 1 140 ? 21.577 -40.371 38.548 1.00 26.89 140 ARG C C 1
ATOM 3340 O O . ARG C 1 140 ? 22.175 -40.349 37.499 1.00 27.02 140 ARG C O 1
ATOM 3348 N N . TYR C 1 141 ? 21.166 -41.472 39.166 1.00 28.86 141 TYR C N 1
ATOM 3349 C CA . TYR C 1 141 ? 21.206 -42.784 38.576 1.00 30.54 141 TYR C CA 1
ATOM 3350 C C . TYR C 1 141 ? 19.827 -43.127 37.988 1.00 31.18 141 TYR C C 1
ATOM 3351 O O . TYR C 1 141 ? 18.799 -42.848 38.611 1.00 31.69 141 TYR C O 1
ATOM 3360 N N . ARG C 1 142 ? 19.831 -43.741 36.800 1.00 31.86 142 ARG C N 1
ATOM 3361 C CA . ARG C 1 142 ? 18.626 -44.226 36.148 1.00 32.97 142 ARG C CA 1
ATOM 3362 C C . ARG C 1 142 ? 18.799 -45.670 35.701 1.00 33.16 142 ARG C C 1
ATOM 3363 O O . ARG C 1 142 ? 19.711 -46.001 34.958 1.00 32.59 142 ARG C O 1
ATOM 3371 N N . ALA C 1 143 ? 17.959 -46.559 36.211 1.00 32.49 143 ALA C N 1
ATOM 3372 C CA . ALA C 1 143 ? 18.032 -47.948 35.793 1.00 33.39 143 ALA C CA 1
ATOM 3373 C C . ALA C 1 143 ? 16.878 -48.282 34.852 1.00 33.72 143 ALA C C 1
ATOM 3374 O O . ALA C 1 143 ? 15.844 -47.609 34.859 1.00 33.86 143 ALA C O 1
ATOM 3376 N N . GLY C 1 144 ? 17.085 -49.325 34.036 1.00 33.94 144 GLY C N 1
ATOM 3377 C CA . GLY C 1 144 ? 16.019 -49.932 33.251 1.00 34.24 144 GLY C CA 1
ATOM 3378 C C . GLY C 1 144 ? 15.524 -49.107 32.076 1.00 34.43 144 GLY C C 1
ATOM 3379 O O . GLY C 1 144 ? 14.329 -49.123 31.782 1.00 34.42 144 GLY C O 1
ATOM 3380 N N . LEU C 1 145 ? 16.446 -48.448 31.378 1.00 34.74 145 LEU C N 1
ATOM 3381 C CA . LEU C 1 145 ? 16.086 -47.539 30.265 1.00 35.45 145 LEU C CA 1
ATOM 3382 C C . LEU C 1 145 ? 15.831 -48.341 28.989 1.00 35.61 145 LEU C C 1
ATOM 3383 O O . LEU C 1 145 ? 16.356 -49.432 28.830 1.00 32.92 145 LEU C O 1
ATOM 3388 N N . ALA C 1 146 ? 15.049 -47.773 28.068 1.00 36.57 146 ALA C N 1
ATOM 3389 C CA . ALA C 1 146 ? 14.657 -48.503 26.849 1.00 37.32 146 ALA C CA 1
ATOM 3390 C C . ALA C 1 146 ? 15.767 -48.428 25.758 1.00 36.30 146 ALA C C 1
ATOM 3391 O O . ALA C 1 146 ? 15.817 -49.274 24.835 1.00 37.84 146 ALA C O 1
ATOM 3393 N N . ALA C 1 147 ? 16.680 -47.497 25.914 1.00 35.93 147 ALA C N 1
ATOM 3394 C CA . ALA C 1 147 ? 17.789 -47.355 24.969 1.00 33.85 147 ALA C CA 1
ATOM 3395 C C . ALA C 1 147 ? 18.762 -48.555 25.043 1.00 32.84 147 ALA C C 1
ATOM 3396 O O . ALA C 1 147 ? 18.723 -49.356 25.990 1.00 32.38 147 ALA C O 1
ATOM 3398 N N . SER C 1 148 ? 19.620 -48.682 24.018 1.00 31.15 148 SER C N 1
ATOM 3399 C CA . SER C 1 148 ? 20.585 -49.764 23.926 1.00 30.31 148 SER C CA 1
ATOM 3400 C C . SER C 1 148 ? 21.917 -49.266 23.387 1.00 28.68 148 SER C C 1
ATOM 3401 O O . SER C 1 148 ? 21.951 -48.319 22.648 1.00 27.43 148 SER C O 1
ATOM 3404 N N . LEU C 1 149 ? 23.001 -49.914 23.808 1.00 27.20 149 LEU C N 1
ATOM 3405 C CA . LEU C 1 149 ? 24.347 -49.679 23.265 1.00 28.10 149 LEU C CA 1
ATOM 3406 C C . LEU C 1 149 ? 24.696 -50.698 22.161 1.00 29.71 149 LEU C C 1
ATOM 3407 O O . LEU C 1 149 ? 25.754 -50.627 21.553 1.00 32.34 149 LEU C O 1
ATOM 3412 N N . ALA C 1 150 ? 23.831 -51.680 21.983 1.00 30.99 150 ALA C N 1
ATOM 3413 C CA . ALA C 1 150 ? 24.024 -52.740 21.008 1.00 31.33 150 ALA C CA 1
ATOM 3414 C C . ALA C 1 150 ? 22.927 -52.729 19.953 1.00 32.28 150 ALA C C 1
ATOM 3415 O O . ALA C 1 150 ? 21.826 -52.196 20.142 1.00 32.44 150 ALA C O 1
ATOM 3417 N N . GLY C 1 151 ? 23.235 -53.352 18.828 1.00 32.25 151 GLY C N 1
ATOM 3418 C CA . GLY C 1 151 ? 22.223 -53.677 17.844 1.00 33.24 151 GLY C CA 1
ATOM 3419 C C . GLY C 1 151 ? 21.914 -52.538 16.910 1.00 33.08 151 GLY C C 1
ATOM 3420 O O . GLY C 1 151 ? 22.579 -51.486 16.954 1.00 35.09 151 GLY C O 1
ATOM 3421 N N . PRO C 1 152 ? 20.876 -52.722 16.083 1.00 33.04 152 PRO C N 1
ATOM 3422 C CA . PRO C 1 152 ? 20.663 -51.738 15.034 1.00 32.83 152 PRO C CA 1
ATOM 3423 C C . PRO C 1 152 ? 20.206 -50.409 15.583 1.00 31.41 152 PRO C C 1
ATOM 3424 O O . PRO C 1 152 ? 20.423 -49.387 14.935 1.00 32.87 152 PRO C O 1
ATOM 3428 N N . HIS C 1 153 ? 19.627 -50.376 16.782 1.00 29.90 153 HIS C N 1
ATOM 3429 C CA . HIS C 1 153 ? 19.166 -49.098 17.337 1.00 29.79 153 HIS C CA 1
ATOM 3430 C C . HIS C 1 153 ? 20.080 -48.526 18.402 1.00 28.02 153 HIS C C 1
ATOM 3431 O O . HIS C 1 153 ? 19.638 -47.754 19.276 1.00 28.07 153 HIS C O 1
ATOM 3438 N N . SER C 1 154 ? 21.368 -48.849 18.301 1.00 27.81 154 SER C N 1
ATOM 3439 C CA . SER C 1 154 ? 22.346 -48.397 19.290 1.00 26.66 154 SER C CA 1
ATOM 3440 C C . SER C 1 154 ? 22.422 -46.871 19.345 1.00 26.70 154 SER C C 1
ATOM 3441 O O . SER C 1 154 ? 22.372 -46.193 18.281 1.00 28.00 154 SER C O 1
ATOM 3444 N N . ILE C 1 155 ? 22.587 -46.334 20.557 1.00 25.55 155 ILE C N 1
ATOM 3445 C CA . ILE C 1 155 ? 22.835 -44.877 20.745 1.00 26.16 155 ILE C CA 1
ATOM 3446 C C . ILE C 1 155 ? 24.345 -44.539 20.706 1.00 26.11 155 ILE C C 1
ATOM 3447 O O . ILE C 1 155 ? 24.715 -43.379 20.824 1.00 27.25 155 ILE C O 1
ATOM 3452 N N . VAL C 1 156 ? 25.185 -45.537 20.547 1.00 26.22 156 VAL C N 1
ATOM 3453 C CA . VAL C 1 156 ? 26.626 -45.267 20.394 1.00 26.96 156 VAL C CA 1
ATOM 3454 C C . VAL C 1 156 ? 26.843 -44.387 19.128 1.00 25.95 156 VAL C C 1
ATOM 3455 O O . VAL C 1 156 ? 26.306 -44.631 18.026 1.00 27.00 156 VAL C O 1
ATOM 3459 N N . GLY C 1 157 ? 27.597 -43.320 19.300 1.00 26.67 157 GLY C N 1
ATOM 3460 C CA . GLY C 1 157 ? 27.885 -42.428 18.167 1.00 27.14 157 GLY C CA 1
ATOM 3461 C C . GLY C 1 157 ? 26.831 -41.357 18.014 1.00 26.15 157 GLY C C 1
ATOM 3462 O O . GLY C 1 157 ? 26.916 -40.520 17.114 1.00 26.85 157 GLY C O 1
ATOM 3463 N N . ARG C 1 158 ? 25.766 -41.424 18.815 1.00 25.43 158 ARG C N 1
ATOM 3464 C CA . ARG C 1 158 ? 24.725 -40.405 18.826 1.00 26.51 158 ARG C CA 1
ATOM 3465 C C . ARG C 1 158 ? 24.964 -39.362 19.904 1.00 28.45 158 ARG C C 1
ATOM 3466 O O . ARG C 1 158 ? 26.006 -39.352 20.567 1.00 27.61 158 ARG C O 1
ATOM 3474 N N . ALA C 1 159 ? 24.054 -38.423 20.078 1.00 27.65 159 ALA C N 1
ATOM 3475 C CA . ALA C 1 159 ? 24.302 -37.300 20.988 1.00 27.06 159 ALA C CA 1
ATOM 3476 C C . ALA C 1 159 ? 23.422 -37.309 22.205 1.00 27.89 159 ALA C C 1
ATOM 3477 O O . ALA C 1 159 ? 22.239 -37.546 22.064 1.00 29.76 159 ALA C O 1
ATOM 3479 N N . VAL C 1 160 ? 23.938 -37.003 23.377 1.00 26.56 160 VAL C N 1
ATOM 3480 C CA . VAL C 1 160 ? 23.111 -36.689 24.525 1.00 25.89 160 VAL C CA 1
ATOM 3481 C C . VAL C 1 160 ? 23.114 -35.149 24.567 1.00 27.08 160 VAL C C 1
ATOM 3482 O O . VAL C 1 160 ? 24.153 -34.499 24.418 1.00 27.54 160 VAL C O 1
ATOM 3486 N N . VAL C 1 161 ? 21.898 -34.617 24.671 1.00 26.06 161 VAL C N 1
ATOM 3487 C CA . VAL C 1 161 ? 21.638 -33.175 24.714 1.00 26.37 161 VAL C CA 1
ATOM 3488 C C . VAL C 1 161 ? 20.906 -32.820 26.001 1.00 26.48 161 VAL C C 1
ATOM 3489 O O . VAL C 1 161 ? 19.873 -33.399 26.312 1.00 26.94 161 VAL C O 1
ATOM 3493 N N . VAL C 1 162 ? 21.439 -31.812 26.717 1.00 25.57 162 VAL C N 1
ATOM 3494 C CA . VAL C 1 162 ? 20.923 -31.275 27.938 1.00 25.84 162 VAL C CA 1
ATOM 3495 C C . VAL C 1 162 ? 20.317 -29.934 27.596 1.00 26.43 162 VAL C C 1
ATOM 3496 O O . VAL C 1 162 ? 20.937 -29.088 26.914 1.00 25.62 162 VAL C O 1
ATOM 3500 N N . HIS C 1 163 ? 19.076 -29.755 28.071 1.00 26.98 163 HIS C N 1
ATOM 3501 C CA . HIS C 1 163 ? 18.280 -28.592 27.707 1.00 25.96 163 HIS C CA 1
ATOM 3502 C C . HIS C 1 163 ? 18.142 -27.572 28.868 1.00 26.41 163 HIS C C 1
ATOM 3503 O O . HIS C 1 163 ? 18.328 -27.896 30.041 1.00 28.19 163 HIS C O 1
ATOM 3510 N N . ALA C 1 164 ? 17.723 -26.336 28.539 1.00 26.03 164 ALA C N 1
ATOM 3511 C CA . ALA C 1 164 ? 17.535 -25.274 29.490 1.00 26.06 164 ALA C CA 1
ATOM 3512 C C . ALA C 1 164 ? 16.203 -25.397 30.194 1.00 26.21 164 ALA C C 1
ATOM 3513 O O . ALA C 1 164 ? 15.981 -24.797 31.246 1.00 27.49 164 ALA C O 1
ATOM 3515 N N . GLY C 1 165 ? 15.259 -26.062 29.545 1.00 26.93 165 GLY C N 1
ATOM 3516 C CA . GLY C 1 165 ? 13.942 -26.166 30.147 1.00 27.77 165 GLY C CA 1
ATOM 3517 C C . GLY C 1 165 ? 13.498 -27.581 30.459 1.00 27.25 165 GLY C C 1
ATOM 3518 O O . GLY C 1 165 ? 14.302 -28.559 30.428 1.00 29.48 165 GLY C O 1
ATOM 3519 N N . GLU C 1 166 ? 12.194 -27.645 30.767 1.00 28.08 166 GLU C N 1
ATOM 3520 C CA . GLU C 1 166 ? 11.535 -28.860 31.170 1.00 28.15 166 GLU C CA 1
ATOM 3521 C C . GLU C 1 166 ? 10.818 -29.451 29.943 1.00 27.72 166 GLU C C 1
ATOM 3522 O O . GLU C 1 166 ? 10.177 -28.749 29.179 1.00 27.92 166 GLU C O 1
ATOM 3528 N N . ASP C 1 167 ? 10.829 -30.765 29.877 1.00 26.07 167 ASP C N 1
ATOM 3529 C CA . ASP C 1 167 ? 10.164 -31.546 28.832 1.00 25.61 167 ASP C CA 1
ATOM 3530 C C . ASP C 1 167 ? 8.690 -31.652 29.180 1.00 25.95 167 ASP C C 1
ATOM 3531 O O . ASP C 1 167 ? 8.349 -32.032 30.322 1.00 26.34 167 ASP C O 1
ATOM 3536 N N . ASP C 1 168 ? 7.805 -31.307 28.223 1.00 25.79 168 ASP C N 1
ATOM 3537 C CA . ASP C 1 168 ? 6.368 -31.377 28.454 1.00 25.16 168 ASP C CA 1
ATOM 3538 C C . ASP C 1 168 ? 5.762 -32.775 28.302 1.00 24.42 168 ASP C C 1
ATOM 3539 O O . ASP C 1 168 ? 4.557 -32.977 28.512 1.00 23.63 168 ASP C O 1
ATOM 3544 N N . LEU C 1 169 ? 6.616 -33.711 27.928 1.00 23.86 169 LEU C N 1
ATOM 3545 C CA . LEU C 1 169 ? 6.286 -35.137 27.852 1.00 25.61 169 LEU C CA 1
ATOM 3546 C C . LEU C 1 169 ? 5.103 -35.373 26.901 1.00 25.19 169 LEU C C 1
ATOM 3547 O O . LEU C 1 169 ? 4.332 -36.333 27.073 1.00 26.47 169 LEU C O 1
ATOM 3552 N N . GLY C 1 170 ? 5.046 -34.558 25.837 1.00 24.71 170 GLY C N 1
ATOM 3553 C CA . GLY C 1 170 ? 3.980 -34.713 24.823 1.00 25.07 170 GLY C CA 1
ATOM 3554 C C . GLY C 1 170 ? 2.631 -34.181 25.180 1.00 25.21 170 GLY C C 1
ATOM 3555 O O . GLY C 1 170 ? 1.660 -34.391 24.441 1.00 24.40 170 GLY C O 1
ATOM 3556 N N . ARG C 1 171 ? 2.574 -33.474 26.299 1.00 25.36 171 ARG C N 1
ATOM 3557 C CA . ARG C 1 171 ? 1.340 -32.922 26.836 1.00 26.80 171 ARG C CA 1
ATOM 3558 C C . ARG C 1 171 ? 1.252 -31.399 26.707 1.00 26.39 171 ARG C C 1
ATOM 3559 O O . ARG C 1 171 ? 0.499 -30.773 27.445 1.00 28.14 171 ARG C O 1
ATOM 3567 N N . GLY C 1 172 ? 1.971 -30.833 25.734 1.00 26.65 172 GLY C N 1
ATOM 3568 C CA . GLY C 1 172 ? 2.031 -29.375 25.549 1.00 27.15 172 GLY C CA 1
ATOM 3569 C C . GLY C 1 172 ? 0.974 -28.813 24.627 1.00 27.36 172 GLY C C 1
ATOM 3570 O O . GLY C 1 172 ? 0.767 -27.598 24.585 1.00 26.53 172 GLY C O 1
ATOM 3571 N N . GLY C 1 173 ? 0.260 -29.684 23.900 1.00 26.65 173 GLY C N 1
ATOM 3572 C CA . GLY C 1 173 ? -0.846 -29.197 23.098 1.00 27.55 173 GLY C CA 1
ATOM 3573 C C . GLY C 1 173 ? -0.480 -28.646 21.723 1.00 28.33 173 GLY C C 1
ATOM 3574 O O . GLY C 1 173 ? -1.337 -28.037 21.079 1.00 30.20 173 GLY C O 1
ATOM 3575 N N . ASN C 1 174 ? 0.740 -28.892 21.248 1.00 28.82 174 ASN C N 1
ATOM 3576 C CA . ASN C 1 174 ? 1.147 -28.538 19.888 1.00 29.56 174 ASN C CA 1
ATOM 3577 C C . ASN C 1 174 ? 1.965 -29.643 19.220 1.00 30.27 174 ASN C C 1
ATOM 3578 O O . ASN C 1 174 ? 2.321 -30.615 19.879 1.00 30.12 174 ASN C O 1
ATOM 3583 N N . GLN C 1 175 ? 2.261 -29.498 17.924 1.00 31.69 175 GLN C N 1
ATOM 3584 C CA . GLN C 1 175 ? 3.029 -30.541 17.188 1.00 32.86 175 GLN C CA 1
ATOM 3585 C C . GLN C 1 175 ? 4.429 -30.767 17.777 1.00 33.16 175 GLN C C 1
ATOM 3586 O O . GLN C 1 175 ? 4.881 -31.914 17.908 1.00 33.45 175 GLN C O 1
ATOM 3592 N N . ALA C 1 176 ? 5.118 -29.693 18.152 1.00 31.90 176 ALA C N 1
ATOM 3593 C CA . ALA C 1 176 ? 6.442 -29.798 18.759 1.00 31.74 176 ALA C CA 1
ATOM 3594 C C . ALA C 1 176 ? 6.424 -30.698 19.992 1.00 30.63 176 ALA C C 1
ATOM 3595 O O . ALA C 1 176 ? 7.356 -31.463 20.247 1.00 29.11 176 ALA C O 1
ATOM 3597 N N . SER C 1 177 ? 5.355 -30.613 20.760 1.00 28.77 177 SER C N 1
ATOM 3598 C CA . SER C 1 177 ? 5.264 -31.373 21.986 1.00 28.50 177 SER C CA 1
ATOM 3599 C C . SER C 1 177 ? 5.460 -32.861 21.741 1.00 27.51 177 SER C C 1
ATOM 3600 O O . SER C 1 177 ? 6.155 -33.486 22.514 1.00 28.30 177 SER C O 1
ATOM 3603 N N . VAL C 1 178 ? 4.890 -33.418 20.673 1.00 27.99 178 VAL C N 1
ATOM 3604 C CA . VAL C 1 178 ? 4.957 -34.863 20.398 1.00 28.98 178 VAL C CA 1
ATOM 3605 C C . VAL C 1 178 ? 6.117 -35.235 19.464 1.00 30.15 178 VAL C C 1
ATOM 3606 O O . VAL C 1 178 ? 6.264 -36.406 19.031 1.00 30.03 178 VAL C O 1
ATOM 3610 N N . GLU C 1 179 ? 6.917 -34.221 19.157 1.00 30.59 179 GLU C N 1
ATOM 3611 C CA . GLU C 1 179 ? 8.208 -34.411 18.483 1.00 31.03 179 GLU C CA 1
ATOM 3612 C C . GLU C 1 179 ? 9.367 -34.300 19.429 1.00 31.47 179 GLU C C 1
ATOM 3613 O O . GLU C 1 179 ? 10.298 -35.101 19.331 1.00 31.18 179 GLU C O 1
ATOM 3619 N N . ASN C 1 180 ? 9.346 -33.298 20.323 1.00 30.21 180 ASN C N 1
ATOM 3620 C CA . ASN C 1 180 ? 10.452 -33.101 21.227 1.00 31.32 180 ASN C CA 1
ATOM 3621 C C . ASN C 1 180 ? 10.241 -32.567 22.601 1.00 30.62 180 ASN C C 1
ATOM 3622 O O . ASN C 1 180 ? 11.210 -32.350 23.302 1.00 29.52 180 ASN C O 1
ATOM 3627 N N . GLY C 1 181 ? 9.001 -32.292 22.978 1.00 27.69 181 GLY C N 1
ATOM 3628 C CA . GLY C 1 181 ? 8.670 -31.956 24.335 1.00 27.39 181 GLY C CA 1
ATOM 3629 C C . GLY C 1 181 ? 8.829 -30.506 24.719 1.00 26.83 181 GLY C C 1
ATOM 3630 O O . GLY C 1 181 ? 8.637 -30.186 25.859 1.00 25.97 181 GLY C O 1
ATOM 3631 N N . ASN C 1 182 ? 9.148 -29.630 23.756 1.00 27.06 182 ASN C N 1
ATOM 3632 C CA . ASN C 1 182 ? 9.262 -28.193 24.053 1.00 28.08 182 ASN C CA 1
ATOM 3633 C C . ASN C 1 182 ? 10.175 -27.925 25.258 1.00 28.03 182 ASN C C 1
ATOM 3634 O O . ASN C 1 182 ? 9.828 -27.130 26.165 1.00 27.82 182 ASN C O 1
ATOM 3639 N N . ALA C 1 183 ? 11.339 -28.589 25.262 1.00 28.29 183 ALA C N 1
ATOM 3640 C CA . ALA C 1 183 ? 12.252 -28.492 26.417 1.00 28.39 183 ALA C CA 1
ATOM 3641 C C . ALA C 1 183 ? 13.228 -27.297 26.313 1.00 28.67 183 ALA C C 1
ATOM 3642 O O . ALA C 1 183 ? 14.148 -27.164 27.114 1.00 27.81 183 ALA C O 1
ATOM 3644 N N . GLY C 1 184 ? 13.003 -26.431 25.347 1.00 28.25 184 GLY C N 1
ATOM 3645 C CA . GLY C 1 184 ? 13.808 -25.219 25.263 1.00 27.80 184 GLY C CA 1
ATOM 3646 C C . GLY C 1 184 ? 15.157 -25.443 24.628 1.00 27.23 184 GLY C C 1
ATOM 3647 O O . GLY C 1 184 ? 15.440 -26.432 23.912 1.00 27.44 184 GLY C O 1
ATOM 3648 N N . ARG C 1 185 ? 16.018 -24.482 24.885 1.00 26.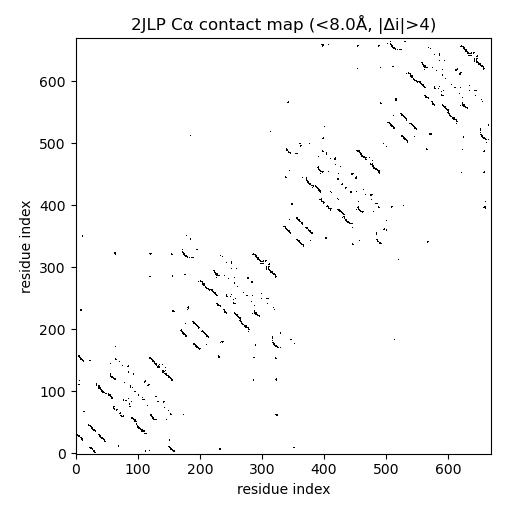95 185 ARG C N 1
ATOM 3649 C CA A ARG C 1 185 ? 17.331 -24.427 24.244 0.50 26.56 185 ARG C CA 1
ATOM 3650 C CA B ARG C 1 185 ? 17.313 -24.435 24.212 0.50 26.91 185 ARG C CA 1
ATOM 3651 C C . ARG C 1 185 ? 18.245 -25.572 24.623 1.00 27.21 185 ARG C C 1
ATOM 3652 O O . ARG C 1 185 ? 18.206 -26.089 25.746 1.00 27.33 185 ARG C O 1
ATOM 3667 N N . ARG C 1 186 ? 19.095 -25.922 23.682 1.00 26.57 186 ARG C N 1
ATOM 3668 C CA . ARG C 1 186 ? 20.075 -26.996 23.826 1.00 26.82 186 ARG C CA 1
ATOM 3669 C C . ARG C 1 186 ? 21.334 -26.363 24.430 1.00 27.35 186 ARG C C 1
ATOM 3670 O O . ARG C 1 186 ? 22.005 -25.552 23.760 1.00 30.75 186 ARG C O 1
ATOM 3678 N N . LEU C 1 187 ? 21.618 -26.657 25.676 1.00 26.16 187 LEU C N 1
ATOM 3679 C CA . LEU C 1 187 ? 22.766 -26.058 26.413 1.00 25.17 187 LEU C CA 1
ATOM 3680 C C . LEU C 1 187 ? 24.092 -26.783 26.285 1.00 25.93 187 LEU C C 1
ATOM 3681 O O . LEU C 1 187 ? 25.132 -26.157 26.215 1.00 25.29 187 LEU C O 1
ATOM 3686 N N . ALA C 1 188 ? 24.058 -28.129 26.293 1.00 25.35 188 ALA C N 1
ATOM 3687 C CA . ALA C 1 188 ? 25.300 -28.905 26.404 1.00 24.72 188 ALA C CA 1
ATOM 3688 C C . ALA C 1 188 ? 25.035 -30.270 25.823 1.00 27.30 188 ALA C C 1
ATOM 3689 O O . ALA C 1 188 ? 23.870 -30.726 25.754 1.00 25.80 188 ALA C O 1
ATOM 3691 N N . CYS C 1 189 ? 26.084 -30.863 25.263 1.00 27.14 189 CYS C N 1
ATOM 3692 C CA . CYS C 1 189 ? 25.920 -32.142 24.561 1.00 27.93 189 CYS C CA 1
ATOM 3693 C C . CYS C 1 189 ? 27.301 -32.829 24.459 1.00 28.07 189 CYS C C 1
ATOM 3694 O O . CYS C 1 189 ? 28.349 -32.293 24.820 1.00 26.83 189 CYS C O 1
ATOM 3697 N N . CYS C 1 190 ? 27.244 -34.032 23.940 1.00 27.92 190 CYS C N 1
ATOM 3698 C CA . CYS C 1 190 ? 28.427 -34.880 23.763 1.00 27.97 190 CYS C CA 1
ATOM 3699 C C . CYS C 1 190 ? 28.027 -36.022 22.860 1.00 27.09 190 CYS C C 1
ATOM 3700 O O . CYS C 1 190 ? 26.846 -36.294 22.718 1.00 27.58 190 CYS C O 1
ATOM 3703 N N . VAL C 1 191 ? 29.032 -36.684 22.287 1.00 25.64 191 VAL C N 1
ATOM 3704 C CA . VAL C 1 191 ? 28.820 -37.873 21.457 1.00 25.86 191 VAL C CA 1
ATOM 3705 C C . VAL C 1 191 ? 29.041 -39.103 22.380 1.00 26.25 191 VAL C C 1
ATOM 3706 O O . VAL C 1 191 ? 30.023 -39.178 23.131 1.00 26.35 191 VAL C O 1
ATOM 3710 N N . VAL C 1 192 ? 28.161 -40.075 22.284 1.00 25.69 192 VAL C N 1
ATOM 3711 C CA . VAL C 1 192 ? 28.252 -41.264 23.110 1.00 25.00 192 VAL C CA 1
ATOM 3712 C C . VAL C 1 192 ? 29.373 -42.135 22.528 1.00 25.61 192 VAL C C 1
ATOM 3713 O O . VAL C 1 192 ? 29.306 -42.561 21.378 1.00 24.71 192 VAL C O 1
ATOM 3717 N N . GLY C 1 193 ? 30.363 -42.420 23.380 1.00 24.97 193 GLY C N 1
ATOM 3718 C CA . GLY C 1 193 ? 31.570 -43.195 23.035 1.00 24.51 193 GLY C CA 1
ATOM 3719 C C . GLY C 1 193 ? 31.627 -44.524 23.730 1.00 24.42 193 GLY C C 1
ATOM 3720 O O . GLY C 1 193 ? 31.174 -44.646 24.873 1.00 24.83 193 GLY C O 1
ATOM 3721 N N . VAL C 1 194 ? 32.188 -45.497 23.040 1.00 24.48 194 VAL C N 1
ATOM 3722 C CA . VAL C 1 194 ? 32.523 -46.805 23.641 1.00 25.11 194 VAL C CA 1
ATOM 3723 C C . VAL C 1 194 ? 33.566 -46.583 24.732 1.00 25.39 194 VAL C C 1
ATOM 3724 O O . VAL C 1 194 ? 34.562 -45.928 24.486 1.00 25.30 194 VAL C O 1
ATOM 3728 N N . CYS C 1 195 ? 33.355 -47.116 25.918 1.00 26.00 195 CYS C N 1
ATOM 3729 C CA . CYS C 1 195 ? 34.446 -47.069 26.930 1.00 26.47 195 CYS C CA 1
ATOM 3730 C C . CYS C 1 195 ? 34.622 -48.375 27.689 1.00 27.67 195 CYS C C 1
ATOM 3731 O O . CYS C 1 195 ? 33.872 -49.341 27.480 1.00 27.62 195 CYS C O 1
ATOM 3734 N N . GLY C 1 196 ? 35.709 -48.465 28.459 1.00 29.31 196 GLY C N 1
ATOM 3735 C CA . GLY C 1 196 ? 35.941 -49.623 29.326 1.00 30.40 196 GLY C CA 1
ATOM 3736 C C . GLY C 1 196 ? 35.132 -49.550 30.630 1.00 31.69 196 GLY C C 1
ATOM 3737 O O . GLY C 1 196 ? 34.462 -48.563 30.919 1.00 32.76 196 GLY C O 1
ATOM 3738 N N . PRO C 1 197 ? 35.191 -50.604 31.434 1.00 33.84 197 PRO C N 1
ATOM 3739 C CA . PRO C 1 197 ? 34.464 -50.648 32.726 1.00 34.92 197 PRO C CA 1
ATOM 3740 C C . PRO C 1 197 ? 34.866 -49.630 33.803 1.00 36.01 197 PRO C C 1
ATOM 3741 O O . PRO C 1 197 ? 34.087 -49.396 34.750 1.00 37.63 197 PRO C O 1
ATOM 3745 N N . GLY C 1 198 ? 36.042 -49.020 33.659 1.00 36.97 198 GLY C N 1
ATOM 3746 C CA . GLY C 1 198 ? 36.609 -48.114 34.685 1.00 37.59 198 GLY C CA 1
ATOM 3747 C C . GLY C 1 198 ? 35.769 -46.950 35.219 1.00 38.39 198 GLY C C 1
ATOM 3748 O O . GLY C 1 198 ? 35.664 -46.765 36.443 1.00 37.51 198 GLY C O 1
ATOM 3749 N N . LEU C 1 199 ? 35.181 -46.152 34.320 1.00 38.59 199 LEU C N 1
ATOM 3750 C CA . LEU C 1 199 ? 34.456 -44.940 34.722 1.00 39.51 199 LEU C CA 1
ATOM 3751 C C . LEU C 1 199 ? 33.218 -45.256 35.553 1.00 39.81 199 LEU C C 1
ATOM 3752 O O . LEU C 1 199 ? 32.845 -44.520 36.465 1.00 39.89 199 LEU C O 1
ATOM 3757 N N . TRP C 1 200 ? 32.560 -46.345 35.213 1.00 40.54 200 TRP C N 1
ATOM 3758 C CA . TRP C 1 200 ? 31.285 -46.655 35.822 1.00 41.79 200 TRP C CA 1
ATOM 3759 C C . TRP C 1 200 ? 31.522 -47.004 37.292 1.00 43.52 200 TRP C C 1
ATOM 3760 O O . TRP C 1 200 ? 30.668 -46.728 38.145 1.00 43.99 200 TRP C O 1
ATOM 3771 N N . GLU C 1 201 ? 32.685 -47.594 37.577 1.00 46.39 201 GLU C N 1
ATOM 3772 C CA . GLU C 1 201 ? 33.019 -48.034 38.957 1.00 47.33 201 GLU C CA 1
ATOM 3773 C C . GLU C 1 201 ? 33.403 -46.862 39.848 1.00 47.87 201 GLU C C 1
ATOM 3774 O O . GLU C 1 201 ? 32.879 -46.742 40.964 1.00 49.27 201 GLU C O 1
ATOM 3780 N N . ARG C 1 202 ? 34.319 -46.015 39.385 0.50 48.01 202 ARG C N 1
ATOM 3781 C CA . ARG C 1 202 ? 34.706 -44.841 40.157 0.50 48.34 202 ARG C CA 1
ATOM 3782 C C . ARG C 1 202 ? 33.449 -43.982 40.261 0.50 48.44 202 ARG C C 1
ATOM 3783 O O . ARG C 1 202 ? 33.149 -43.410 41.311 0.50 48.49 202 ARG C O 1
ATOM 3791 N N . GLN C 1 203 ? 32.711 -43.952 39.152 0.50 48.41 203 GLN C N 1
ATOM 3792 C CA . GLN C 1 203 ? 31.379 -43.344 39.036 0.50 48.39 203 GLN C CA 1
ATOM 3793 C C . GLN C 1 203 ? 31.465 -41.929 38.487 0.50 48.37 203 GLN C C 1
ATOM 3794 O O . GLN C 1 203 ? 30.856 -41.002 39.012 0.50 49.06 203 GLN C O 1
ATOM 3800 N N . ALA C 1 204 ? 32.235 -41.771 37.423 0.50 48.55 204 ALA C N 1
ATOM 3801 C CA . ALA C 1 204 ? 32.198 -40.543 36.625 0.50 48.34 204 ALA C CA 1
ATOM 3802 C C . ALA C 1 204 ? 33.576 -40.177 36.107 0.50 48.52 204 ALA C C 1
ATOM 3803 O O . ALA C 1 204 ? 33.913 -38.998 36.007 0.50 48.39 204 ALA C O 1
ATOM 3805 N N . ASP D 1 37 ? 22.883 -40.223 1.218 0.50 43.48 37 ASP D N 1
ATOM 3806 C CA . ASP D 1 37 ? 22.941 -41.705 1.256 0.50 44.78 37 ASP D CA 1
ATOM 3807 C C . ASP D 1 37 ? 21.681 -42.486 0.789 0.50 45.23 37 ASP D C 1
ATOM 3808 O O . ASP D 1 37 ? 20.671 -41.889 0.420 0.50 45.84 37 ASP D O 1
ATOM 3813 N N . ASP D 1 38 ? 21.770 -43.823 0.749 1.00 45.58 38 ASP D N 1
ATOM 3814 C CA . ASP D 1 38 ? 20.621 -44.671 1.236 1.00 46.65 38 ASP D CA 1
ATOM 3815 C C . ASP D 1 38 ? 21.067 -45.617 2.382 1.00 44.92 38 ASP D C 1
ATOM 3816 O O . ASP D 1 38 ? 20.677 -45.406 3.536 1.00 45.52 38 ASP D O 1
ATOM 3821 N N . GLY D 1 39 ? 21.830 -46.665 2.046 1.00 42.25 39 GLY D N 1
ATOM 3822 C CA . GLY D 1 39 ? 22.609 -47.445 3.025 1.00 40.32 39 GLY D CA 1
ATOM 3823 C C . GLY D 1 39 ? 24.018 -46.848 3.145 1.00 37.43 39 GLY D C 1
ATOM 3824 O O . GLY D 1 39 ? 24.976 -47.513 3.563 1.00 39.49 39 GLY D O 1
ATOM 3825 N N . THR D 1 40 ? 24.158 -45.624 2.666 1.00 33.22 40 THR D N 1
ATOM 3826 C CA . THR D 1 40 ? 25.433 -44.911 2.734 1.00 29.43 40 THR D CA 1
ATOM 3827 C C . THR D 1 40 ? 25.493 -44.460 4.171 1.00 28.89 40 THR D C 1
ATOM 3828 O O . THR D 1 40 ? 24.476 -44.019 4.734 1.00 27.66 40 THR D O 1
ATOM 3832 N N . LEU D 1 41 ? 26.677 -44.562 4.749 1.00 25.75 41 LEU D N 1
ATOM 3833 C CA . LEU D 1 41 ? 26.912 -44.129 6.111 1.00 27.77 41 LEU D CA 1
ATOM 3834 C C . LEU D 1 41 ? 27.856 -42.941 6.108 1.00 26.12 41 LEU D C 1
ATOM 3835 O O . LEU D 1 41 ? 28.784 -42.874 5.286 1.00 25.11 41 LEU D O 1
ATOM 3840 N N . HIS D 1 42 ? 27.579 -42.017 7.013 1.00 26.09 42 HIS D N 1
ATOM 3841 C CA . HIS D 1 42 ? 28.417 -40.839 7.268 1.00 26.31 42 HIS D CA 1
ATOM 3842 C C . HIS D 1 42 ? 28.763 -40.754 8.764 1.00 26.65 42 HIS D C 1
ATOM 3843 O O . HIS D 1 42 ? 27.924 -41.074 9.630 1.00 25.03 42 HIS D O 1
ATOM 3850 N N . ALA D 1 43 ? 29.957 -40.243 9.075 1.00 25.92 43 ALA D N 1
ATOM 3851 C CA . ALA D 1 43 ? 30.300 -39.961 10.462 1.00 25.10 43 ALA D CA 1
ATOM 3852 C C . ALA D 1 43 ? 31.165 -38.693 10.481 1.00 24.76 43 ALA D C 1
ATOM 3853 O O . ALA D 1 43 ? 31.706 -38.266 9.445 1.00 25.43 43 ALA D O 1
ATOM 3855 N N . ALA D 1 44 ? 31.254 -38.137 11.657 1.00 25.66 44 ALA D N 1
ATOM 3856 C CA . ALA D 1 44 ? 31.968 -36.872 11.860 1.00 26.19 44 ALA D CA 1
ATOM 3857 C C . ALA D 1 44 ? 32.679 -36.897 13.202 1.00 27.33 44 ALA D C 1
ATOM 3858 O O . ALA D 1 44 ? 32.232 -37.554 14.148 1.00 27.26 44 ALA D O 1
ATOM 3860 N N . CYS D 1 45 ? 33.766 -36.112 13.305 1.00 26.79 45 CYS D N 1
ATOM 3861 C CA . CYS D 1 45 ? 34.568 -36.141 14.512 1.00 27.03 45 CYS D CA 1
ATOM 3862 C C . CYS D 1 45 ? 35.119 -34.708 14.718 1.00 26.13 45 CYS D C 1
ATOM 3863 O O . CYS D 1 45 ? 35.820 -34.209 13.852 1.00 26.84 45 CYS D O 1
ATOM 3866 N N . GLN D 1 46 ? 34.663 -34.031 15.775 1.00 25.61 46 GLN D N 1
ATOM 3867 C CA . GLN D 1 46 ? 35.016 -32.618 16.045 1.00 26.59 46 GLN D CA 1
ATOM 3868 C C . GLN D 1 46 ? 36.272 -32.562 16.897 1.00 25.33 46 GLN D C 1
ATOM 3869 O O . GLN D 1 46 ? 36.245 -32.642 18.119 1.00 25.90 46 GLN D O 1
ATOM 3875 N N . VAL D 1 47 ? 37.389 -32.494 16.190 1.00 24.49 47 VAL D N 1
ATOM 3876 C CA . VAL D 1 47 ? 38.734 -32.527 16.833 1.00 24.41 47 VAL D CA 1
ATOM 3877 C C . VAL D 1 47 ? 38.923 -31.319 17.749 1.00 25.56 47 VAL D C 1
ATOM 3878 O O . VAL D 1 47 ? 38.774 -30.159 17.317 1.00 27.45 47 VAL D O 1
ATOM 3882 N N . GLN D 1 48 ? 39.199 -31.616 19.019 1.00 25.27 48 GLN D N 1
ATOM 3883 C CA . GLN D 1 48 ? 39.437 -30.588 20.025 1.00 26.55 48 GLN D CA 1
ATOM 3884 C C . GLN D 1 48 ? 40.706 -30.881 20.837 1.00 25.49 48 GLN D C 1
ATOM 3885 O O . GLN D 1 48 ? 41.037 -32.051 21.082 1.00 24.99 48 GLN D O 1
ATOM 3891 N N . PRO D 1 49 ? 41.374 -29.823 21.283 1.00 24.41 49 PRO D N 1
ATOM 3892 C CA . PRO D 1 49 ? 42.610 -30.048 22.082 1.00 26.27 49 PRO D CA 1
ATOM 3893 C C . PRO D 1 49 ? 42.393 -30.898 23.316 1.00 25.62 49 PRO D C 1
ATOM 3894 O O . PRO D 1 49 ? 41.324 -30.804 23.997 1.00 25.73 49 PRO D O 1
ATOM 3898 N N . SER D 1 50 ? 43.362 -31.742 23.639 1.00 25.12 50 SER D N 1
ATOM 3899 C CA . SER D 1 50 ? 43.237 -32.568 24.808 1.00 26.69 50 SER D CA 1
ATOM 3900 C C . SER D 1 50 ? 43.141 -31.709 26.101 1.00 27.03 50 SER D C 1
ATOM 3901 O O . SER D 1 50 ? 43.900 -30.731 26.283 1.00 26.75 50 SER D O 1
ATOM 3904 N N . ALA D 1 51 ? 42.253 -32.096 27.011 1.00 28.00 51 ALA D N 1
ATOM 3905 C CA . ALA D 1 51 ? 42.211 -31.483 28.355 1.00 30.00 51 ALA D CA 1
ATOM 3906 C C . ALA D 1 51 ? 43.547 -31.507 29.156 1.00 30.42 51 ALA D C 1
ATOM 3907 O O . ALA D 1 51 ? 43.755 -30.735 30.104 1.00 33.40 51 ALA D O 1
ATOM 3909 N N . THR D 1 52 ? 44.456 -32.402 28.796 1.00 30.55 52 THR D N 1
ATOM 3910 C CA . THR D 1 52 ? 45.701 -32.589 29.529 1.00 30.16 52 THR D CA 1
ATOM 3911 C C . THR D 1 52 ? 46.906 -31.805 28.967 1.00 29.83 52 THR D C 1
ATOM 3912 O O . THR D 1 52 ? 48.012 -31.878 29.516 1.00 31.16 52 THR D O 1
ATOM 3916 N N . LEU D 1 53 ? 46.716 -31.004 27.929 1.00 29.32 53 LEU D N 1
ATOM 3917 C CA . LEU D 1 53 ? 47.849 -30.282 27.383 1.00 28.38 53 LEU D CA 1
ATOM 3918 C C . LEU D 1 53 ? 48.438 -29.256 28.338 1.00 28.72 53 LEU D C 1
ATOM 3919 O O . LEU D 1 53 ? 47.686 -28.637 29.118 1.00 28.41 53 LEU D O 1
ATOM 3924 N N . ASP D 1 54 ? 49.755 -29.035 28.222 1.00 28.31 54 ASP D N 1
ATOM 3925 C CA A ASP D 1 54 ? 50.495 -27.945 28.828 0.60 29.18 54 ASP D CA 1
ATOM 3926 C CA B ASP D 1 54 ? 50.351 -27.891 28.903 0.40 27.80 54 ASP D CA 1
ATOM 3927 C C . ASP D 1 54 ? 50.404 -26.712 27.938 1.00 27.33 54 ASP D C 1
ATOM 3928 O O . ASP D 1 54 ? 50.165 -26.845 26.731 1.00 25.58 54 ASP D O 1
ATOM 3937 N N . ALA D 1 55 ? 50.652 -25.555 28.526 1.00 27.77 55 ALA D N 1
ATOM 3938 C CA . ALA D 1 55 ? 50.642 -24.307 27.778 1.00 27.48 55 ALA D CA 1
ATOM 3939 C C . ALA D 1 55 ? 51.541 -24.306 26.537 1.00 26.98 55 ALA D C 1
ATOM 3940 O O . ALA D 1 55 ? 51.186 -23.732 25.500 1.00 28.12 55 ALA D O 1
ATOM 3942 N N . ALA D 1 56 ? 52.685 -24.981 26.598 1.00 26.11 56 ALA D N 1
ATOM 3943 C CA . ALA D 1 56 ? 53.637 -24.986 25.468 1.00 26.50 56 ALA D CA 1
ATOM 3944 C C . ALA D 1 56 ? 53.188 -25.767 24.237 1.00 25.89 56 ALA D C 1
ATOM 3945 O O . ALA D 1 56 ? 53.789 -25.644 23.158 1.00 27.09 56 ALA D O 1
ATOM 3947 N N . GLN D 1 57 ? 52.195 -26.610 24.384 1.00 25.87 57 GLN D N 1
ATOM 3948 C CA . GLN D 1 57 ? 51.764 -27.473 23.260 1.00 24.49 57 GLN D CA 1
ATOM 3949 C C . GLN D 1 57 ? 50.766 -26.778 22.331 1.00 25.30 57 GLN D C 1
ATOM 3950 O O . GLN D 1 57 ? 49.956 -25.946 22.805 1.00 24.69 57 GLN D O 1
ATOM 3956 N N . PRO D 1 58 ? 50.784 -27.106 21.038 1.00 25.55 58 PRO D N 1
ATOM 3957 C CA . PRO D 1 58 ? 49.796 -26.491 20.171 1.00 25.27 58 PRO D CA 1
ATOM 3958 C C . PRO D 1 58 ? 48.386 -26.947 20.500 1.00 24.68 58 PRO D C 1
ATOM 3959 O O . PRO D 1 58 ? 48.185 -28.096 20.960 1.00 26.23 58 PRO D O 1
ATOM 3963 N N . ARG D 1 59 ? 47.431 -26.090 20.141 1.00 24.05 59 ARG D N 1
ATOM 3964 C CA . ARG D 1 59 ? 46.009 -26.401 20.337 1.00 24.28 59 ARG D CA 1
ATOM 3965 C C . ARG D 1 59 ? 45.325 -26.581 18.981 1.00 24.37 59 ARG D C 1
ATOM 3966 O O . ARG D 1 59 ? 45.079 -25.623 18.254 1.00 25.45 59 ARG D O 1
ATOM 3974 N N . VAL D 1 60 ? 45.126 -27.820 18.621 1.00 24.22 60 VAL D N 1
ATOM 3975 C CA . VAL D 1 60 ? 44.684 -28.206 17.298 1.00 24.89 60 VAL D CA 1
ATOM 3976 C C . VAL D 1 60 ? 43.153 -28.451 17.309 1.00 25.48 60 VAL D C 1
ATOM 3977 O O . VAL D 1 60 ? 42.642 -29.121 18.187 1.00 25.85 60 VAL D O 1
ATOM 3981 N N . THR D 1 61 ? 42.508 -27.863 16.311 1.00 25.95 61 THR D N 1
ATOM 3982 C CA . THR D 1 61 ? 41.055 -27.954 16.194 1.00 26.61 61 THR D CA 1
ATOM 3983 C C . THR D 1 61 ? 40.696 -28.327 14.775 1.00 25.76 61 THR D C 1
ATOM 3984 O O . THR D 1 61 ? 41.485 -28.185 13.865 1.00 26.65 61 THR D O 1
ATOM 3988 N N . GLY D 1 62 ? 39.503 -28.868 14.570 1.00 26.06 62 GLY D N 1
ATOM 3989 C CA . GLY D 1 62 ? 39.089 -29.173 13.239 1.00 26.59 62 GLY D CA 1
ATOM 3990 C C . GLY D 1 62 ? 38.021 -30.223 13.160 1.00 27.28 62 GLY D C 1
ATOM 3991 O O . GLY D 1 62 ? 37.332 -30.522 14.138 1.00 26.92 62 GLY D O 1
ATOM 3992 N N . VAL D 1 63 ? 37.934 -30.801 11.979 1.00 27.89 63 VAL D N 1
ATOM 3993 C CA . VAL D 1 63 ? 36.937 -31.839 11.713 1.00 28.58 63 VAL D CA 1
ATOM 3994 C C . VAL D 1 63 ? 37.561 -32.952 10.922 1.00 28.03 63 VAL D C 1
ATOM 3995 O O . VAL D 1 63 ? 38.427 -32.740 10.026 1.00 28.19 63 VAL D O 1
ATOM 3999 N N . VAL D 1 64 ? 37.113 -34.153 11.231 1.00 27.26 64 VAL D N 1
ATOM 4000 C CA . VAL D 1 64 ? 37.383 -35.311 10.400 1.00 26.02 64 VAL D CA 1
ATOM 4001 C C . VAL D 1 64 ? 35.999 -35.863 9.996 1.00 26.27 64 VAL D C 1
ATOM 4002 O O . VAL D 1 64 ? 35.149 -36.065 10.903 1.00 26.77 64 VAL D O 1
ATOM 4006 N N . LEU D 1 65 ? 35.789 -35.995 8.699 1.00 25.82 65 LEU D N 1
ATOM 4007 C CA . LEU D 1 65 ? 34.528 -36.555 8.149 1.00 24.74 65 LEU D CA 1
ATOM 4008 C C . LEU D 1 65 ? 34.831 -37.925 7.558 1.00 25.73 65 LEU D C 1
ATOM 4009 O O . LEU D 1 65 ? 35.877 -38.130 6.913 1.00 26.04 65 LEU D O 1
ATOM 4014 N N . PHE D 1 66 ? 33.831 -38.808 7.639 1.00 25.07 66 PHE D N 1
ATOM 4015 C CA . PHE D 1 66 ? 33.934 -40.165 7.060 1.00 25.10 66 PHE D CA 1
ATOM 4016 C C . PHE D 1 66 ? 32.678 -40.437 6.217 1.00 25.36 66 PHE D C 1
ATOM 4017 O O . PHE D 1 66 ? 31.580 -40.029 6.601 1.00 25.72 66 PHE D O 1
ATOM 4025 N N . ARG D 1 67 ? 32.856 -41.204 5.141 1.00 25.26 67 ARG D N 1
ATOM 4026 C CA . ARG D 1 67 ? 31.741 -41.585 4.282 1.00 25.32 67 ARG D CA 1
ATOM 4027 C C . ARG D 1 67 ? 32.025 -42.984 3.762 1.00 24.85 67 ARG D C 1
ATOM 4028 O O . ARG D 1 67 ? 33.128 -43.267 3.313 1.00 26.60 67 ARG D O 1
ATOM 4036 N N . GLN D 1 68 ? 31.013 -43.850 3.801 1.00 24.72 68 GLN D N 1
ATOM 4037 C CA . GLN D 1 68 ? 31.186 -45.232 3.374 1.00 24.43 68 GLN D CA 1
ATOM 4038 C C . GLN D 1 68 ? 29.922 -45.635 2.622 1.00 24.87 68 GLN D C 1
ATOM 4039 O O . GLN D 1 68 ? 28.800 -45.579 3.181 1.00 24.91 68 GLN D O 1
ATOM 4045 N N . LEU D 1 69 ? 30.110 -46.054 1.389 1.00 24.41 69 LEU D N 1
ATOM 4046 C CA . LEU D 1 69 ? 28.974 -46.330 0.462 1.00 23.38 69 LEU D CA 1
ATOM 4047 C C . LEU D 1 69 ? 28.242 -47.650 0.767 1.00 24.73 69 LEU D C 1
ATOM 4048 O O . LEU D 1 69 ? 27.053 -47.822 0.408 1.00 25.53 69 LEU D O 1
ATOM 4053 N N . ALA D 1 70 ? 28.936 -48.609 1.362 1.00 24.34 70 ALA D N 1
ATOM 4054 C CA . ALA D 1 70 ? 28.373 -49.925 1.687 1.00 24.40 70 ALA D CA 1
ATOM 4055 C C . ALA D 1 70 ? 29.244 -50.556 2.816 1.00 25.39 70 ALA D C 1
ATOM 4056 O O . ALA D 1 70 ? 30.436 -50.256 2.946 1.00 23.87 70 ALA D O 1
ATOM 4058 N N . PRO D 1 71 ? 28.661 -51.456 3.621 1.00 28.38 71 PRO D N 1
ATOM 4059 C CA . PRO D 1 71 ? 29.499 -52.070 4.717 1.00 28.85 71 PRO D CA 1
ATOM 4060 C C . PRO D 1 71 ? 30.833 -52.661 4.277 1.00 28.77 71 PRO D C 1
ATOM 4061 O O . PRO D 1 71 ? 31.822 -52.586 5.046 1.00 30.38 71 PRO D O 1
ATOM 4065 N N . ARG D 1 72 ? 30.867 -53.226 3.084 1.00 28.70 72 ARG D N 1
ATOM 4066 C CA . ARG D 1 72 ? 32.090 -53.856 2.560 1.00 28.20 72 ARG D CA 1
ATOM 4067 C C . ARG D 1 72 ? 33.007 -52.859 1.832 1.00 27.60 72 ARG D C 1
ATOM 4068 O O . ARG D 1 72 ? 34.149 -53.202 1.468 1.00 29.14 72 ARG D O 1
ATOM 4076 N N . ALA D 1 73 ? 32.550 -51.623 1.635 1.00 25.66 73 ALA D N 1
ATOM 4077 C CA . ALA D 1 73 ? 33.334 -50.610 0.930 1.00 26.01 73 ALA D CA 1
ATOM 4078 C C . ALA D 1 73 ? 34.429 -50.082 1.823 1.00 25.64 73 ALA D C 1
ATOM 4079 O O . ALA D 1 73 ? 34.234 -49.946 3.015 1.00 24.47 73 ALA D O 1
ATOM 4081 N N . LYS D 1 74 ? 35.552 -49.741 1.221 1.00 25.92 74 LYS D N 1
ATOM 4082 C CA A LYS D 1 74 ? 36.587 -48.972 1.919 0.70 25.92 74 LYS D CA 1
ATOM 4083 C CA B LYS D 1 74 ? 36.570 -48.989 1.938 0.30 26.30 74 LYS D CA 1
ATOM 4084 C C . LYS D 1 74 ? 36.030 -47.588 2.252 1.00 26.75 74 LYS D C 1
ATOM 4085 O O . LYS D 1 74 ? 35.128 -47.067 1.557 1.00 26.76 74 LYS D O 1
ATOM 4096 N N . LEU D 1 75 ? 36.565 -47.009 3.293 1.00 27.60 75 LEU D N 1
ATOM 4097 C CA . LEU D 1 75 ? 36.088 -45.773 3.859 1.00 28.98 75 LEU D CA 1
ATOM 4098 C C . LEU D 1 75 ? 36.771 -44.583 3.182 1.00 28.50 75 LEU D C 1
ATOM 4099 O O . LEU D 1 75 ? 37.967 -44.618 2.912 1.00 29.32 75 LEU D O 1
ATOM 4104 N N . ASP D 1 76 ? 36.022 -43.525 2.915 1.00 27.79 76 ASP D N 1
ATOM 4105 C CA . ASP D 1 76 ? 36.586 -42.266 2.471 1.00 27.54 76 ASP D CA 1
ATOM 4106 C C . ASP D 1 76 ? 36.589 -41.287 3.636 1.00 27.02 76 ASP D C 1
ATOM 4107 O O . ASP D 1 76 ? 35.703 -41.312 4.484 1.00 26.65 76 ASP D O 1
ATOM 4112 N N . ALA D 1 77 ? 37.632 -40.455 3.717 1.00 27.72 77 ALA D N 1
ATOM 4113 C CA . ALA D 1 77 ? 37.726 -39.476 4.792 1.00 26.88 77 ALA D CA 1
ATOM 4114 C C . ALA D 1 77 ? 38.216 -38.131 4.314 1.00 27.09 77 ALA D C 1
ATOM 4115 O O . ALA D 1 77 ? 38.914 -37.986 3.270 1.00 27.95 77 ALA D O 1
ATOM 4117 N N . PHE D 1 78 ? 37.860 -37.121 5.097 1.00 26.58 78 PHE D N 1
ATOM 4118 C CA . PHE D 1 78 ? 38.305 -35.770 4.872 1.00 26.65 78 PHE D CA 1
ATOM 4119 C C . PHE D 1 78 ? 38.811 -35.234 6.196 1.00 26.74 78 PHE D C 1
ATOM 4120 O O . PHE D 1 78 ? 38.149 -35.418 7.211 1.00 26.43 78 PHE D O 1
ATOM 4128 N N . PHE D 1 79 ? 39.968 -34.569 6.168 1.00 27.19 79 PHE D N 1
ATOM 4129 C CA . PHE D 1 79 ? 40.628 -34.064 7.376 1.00 28.24 79 PHE D CA 1
ATOM 4130 C C . PHE D 1 79 ? 40.864 -32.600 7.198 1.00 28.61 79 PHE D C 1
ATOM 4131 O O . PHE D 1 79 ? 41.542 -32.211 6.230 1.00 29.12 79 PHE D O 1
ATOM 4139 N N . ALA D 1 80 ? 40.343 -31.782 8.091 1.00 28.19 80 ALA D N 1
ATOM 4140 C CA . ALA D 1 80 ? 40.642 -30.350 8.026 1.00 28.55 80 ALA D CA 1
ATOM 4141 C C . ALA D 1 80 ? 40.968 -29.805 9.440 1.00 27.97 80 ALA D C 1
ATOM 4142 O O . ALA D 1 80 ? 40.068 -29.602 10.271 1.00 28.19 80 ALA D O 1
ATOM 4144 N N . LEU D 1 81 ? 42.257 -29.627 9.704 1.00 26.89 81 LEU D N 1
ATOM 4145 C CA . LEU D 1 81 ? 42.721 -29.162 11.002 1.00 27.99 81 LEU D CA 1
ATOM 4146 C C . LEU D 1 81 ? 43.501 -27.843 10.920 1.00 27.81 81 LEU D C 1
ATOM 4147 O O . LEU D 1 81 ? 44.122 -27.496 9.877 1.00 27.95 81 LEU D O 1
ATOM 4152 N N . GLU D 1 82 ? 43.443 -27.105 12.018 1.00 27.11 82 GLU D N 1
ATOM 4153 C CA . GLU D 1 82 ? 44.234 -25.890 12.204 1.00 28.03 82 GLU D CA 1
ATOM 4154 C C . GLU D 1 82 ? 44.835 -25.824 13.595 1.00 28.16 82 GLU D C 1
ATOM 4155 O O . GLU D 1 82 ? 44.516 -26.636 14.477 1.00 27.87 82 GLU D O 1
ATOM 4161 N N . GLY D 1 83 ? 45.769 -24.898 13.782 1.00 28.15 83 GLY D N 1
ATOM 4162 C CA . GLY D 1 83 ? 46.345 -24.666 15.105 1.00 29.37 83 GLY D CA 1
ATOM 4163 C C . GLY D 1 83 ? 47.700 -25.296 15.385 1.00 30.10 83 GLY D C 1
ATOM 4164 O O . GLY D 1 83 ? 48.213 -25.202 16.502 1.00 30.14 83 GLY D O 1
ATOM 4165 N N . PHE D 1 84 ? 48.315 -25.891 14.375 1.00 30.44 84 PHE D N 1
ATOM 4166 C CA . PHE D 1 84 ? 49.729 -26.277 14.475 1.00 30.93 84 PHE D CA 1
ATOM 4167 C C . PHE D 1 84 ? 50.633 -25.041 14.378 1.00 32.93 84 PHE D C 1
ATOM 4168 O O . PHE D 1 84 ? 50.218 -23.975 13.879 1.00 31.61 84 PHE D O 1
ATOM 4176 N N . PRO D 1 85 ? 51.871 -25.160 14.883 1.00 33.85 85 PRO D N 1
ATOM 4177 C CA . PRO D 1 85 ? 52.790 -24.028 14.814 1.00 36.56 85 PRO D CA 1
ATOM 4178 C C . PRO D 1 85 ? 53.053 -23.685 13.366 1.00 38.03 85 PRO D C 1
ATOM 4179 O O . PRO D 1 85 ? 53.064 -24.581 12.532 1.00 36.06 85 PRO D O 1
ATOM 4183 N N . THR D 1 86 ? 53.211 -22.400 13.071 1.00 41.13 86 THR D N 1
ATOM 4184 C CA . THR D 1 86 ? 53.513 -21.943 11.726 1.00 43.86 86 THR D CA 1
ATOM 4185 C C . THR D 1 86 ? 55.031 -21.859 11.512 1.00 45.74 86 THR D C 1
ATOM 4186 O O . THR D 1 86 ? 55.510 -21.732 10.367 1.00 46.46 86 THR D O 1
ATOM 4190 N N . GLU D 1 87 ? 55.770 -21.905 12.623 1.00 47.63 87 GLU D N 1
ATOM 4191 C CA . GLU D 1 87 ? 57.233 -22.063 12.636 1.00 49.03 87 GLU D CA 1
ATOM 4192 C C . GLU D 1 87 ? 57.531 -23.295 13.495 1.00 50.03 87 GLU D C 1
ATOM 4193 O O . GLU D 1 87 ? 57.297 -23.260 14.712 1.00 51.40 87 GLU D O 1
ATOM 4199 N N . PRO D 1 88 ? 58.015 -24.393 12.882 1.00 50.78 88 PRO D N 1
ATOM 4200 C CA . PRO D 1 88 ? 58.442 -24.529 11.477 1.00 50.99 88 PRO D CA 1
ATOM 4201 C C . PRO D 1 88 ? 57.284 -24.427 10.477 1.00 50.83 88 PRO D C 1
ATOM 4202 O O . PRO D 1 88 ? 56.129 -24.596 10.857 1.00 50.92 88 PRO D O 1
ATOM 4206 N N . ASN D 1 89 ? 57.607 -24.119 9.221 1.00 50.20 89 ASN D N 1
ATOM 4207 C CA . ASN D 1 89 ? 56.600 -24.021 8.167 1.00 49.74 89 ASN D CA 1
ATOM 4208 C C . ASN D 1 89 ? 55.929 -25.364 7.942 1.00 48.87 89 ASN D C 1
ATOM 4209 O O . ASN D 1 89 ? 54.701 -25.450 7.945 1.00 49.68 89 ASN D O 1
ATOM 4214 N N . SER D 1 90 ? 56.739 -26.408 7.778 1.00 47.63 90 SER D N 1
ATOM 4215 C CA . SER D 1 90 ? 56.233 -27.753 7.483 1.00 46.81 90 SER D CA 1
ATOM 4216 C C . SER D 1 90 ? 56.293 -28.672 8.701 1.00 45.52 90 SER D C 1
ATOM 4217 O O . SER D 1 90 ? 57.034 -28.412 9.660 1.00 46.35 90 SER D O 1
ATOM 4220 N N . SER D 1 91 ? 55.501 -29.744 8.643 1.00 43.03 91 SER D N 1
ATOM 4221 C CA . SER D 1 91 ? 55.578 -30.843 9.596 1.00 40.63 91 SER D CA 1
ATOM 4222 C C . SER D 1 91 ? 54.744 -31.999 9.030 1.00 38.47 91 SER D C 1
ATOM 4223 O O . SER D 1 91 ? 53.933 -31.789 8.114 1.00 37.96 91 SER D O 1
ATOM 4226 N N . SER D 1 92 ? 55.020 -33.214 9.508 1.00 35.62 92 SER D N 1
ATOM 4227 C CA . SER D 1 92 ? 54.240 -34.411 9.176 1.00 34.24 92 SER D CA 1
ATOM 4228 C C . SER D 1 92 ? 53.663 -34.931 10.496 1.00 32.31 92 SER D C 1
ATOM 4229 O O . SER D 1 92 ? 54.399 -35.129 11.453 1.00 31.02 92 SER D O 1
ATOM 4232 N N . ARG D 1 93 ? 52.342 -35.116 10.554 1.00 29.88 93 ARG D N 1
ATOM 4233 C CA . ARG D 1 93 ? 51.676 -35.491 11.806 1.00 29.09 93 ARG D CA 1
ATOM 4234 C C . ARG D 1 93 ? 50.778 -36.705 11.562 1.00 27.48 93 ARG D C 1
ATOM 4235 O O . ARG D 1 93 ? 50.070 -36.767 10.549 1.00 27.34 93 ARG D O 1
ATOM 4243 N N . ALA D 1 94 ? 50.809 -37.621 12.519 1.00 26.23 94 ALA D N 1
ATOM 4244 C CA . ALA D 1 94 ? 50.046 -38.853 12.446 1.00 25.49 94 ALA D CA 1
ATOM 4245 C C . ALA D 1 94 ? 48.637 -38.659 12.989 1.00 26.06 94 ALA D C 1
ATOM 4246 O O . ALA D 1 94 ? 48.413 -37.904 13.931 1.00 25.48 94 ALA D O 1
ATOM 4248 N N . ILE D 1 95 ? 47.692 -39.393 12.393 1.00 25.61 95 ILE D N 1
ATOM 4249 C CA . ILE D 1 95 ? 46.328 -39.451 12.897 1.00 26.01 95 ILE D CA 1
ATOM 4250 C C . ILE D 1 95 ? 45.882 -40.894 12.898 1.00 26.01 95 ILE D C 1
ATOM 4251 O O . ILE D 1 95 ? 46.070 -41.601 11.899 1.00 27.06 95 ILE D O 1
ATOM 4256 N N . HIS D 1 96 ? 45.311 -41.347 14.018 1.00 26.10 96 HIS D N 1
ATOM 4257 C CA . HIS D 1 96 ? 44.865 -42.740 14.085 1.00 27.93 96 HIS D CA 1
ATOM 4258 C C . HIS D 1 96 ? 43.520 -42.861 14.821 1.00 27.96 96 HIS D C 1
ATOM 4259 O O . HIS D 1 96 ? 43.127 -41.956 15.475 1.00 28.23 96 HIS D O 1
ATOM 4266 N N . VAL D 1 97 ? 42.875 -44.034 14.717 1.00 27.47 97 VAL D N 1
ATOM 4267 C CA . VAL D 1 97 ? 41.745 -44.400 15.588 1.00 27.88 97 VAL D CA 1
ATOM 4268 C C . VAL D 1 97 ? 42.227 -45.157 16.830 1.00 27.03 97 VAL D C 1
ATOM 4269 O O . VAL D 1 97 ? 42.974 -46.135 16.713 1.00 28.34 97 VAL D O 1
ATOM 4273 N N . HIS D 1 98 ? 41.784 -44.704 17.996 1.00 26.47 98 HIS D N 1
ATOM 4274 C CA . HIS D 1 98 ? 42.066 -45.319 19.273 1.00 26.77 98 HIS D CA 1
ATOM 4275 C C . HIS D 1 98 ? 40.815 -45.986 19.776 1.00 27.06 98 HIS D C 1
ATOM 4276 O O . HIS D 1 98 ? 39.689 -45.710 19.349 1.00 25.75 98 HIS D O 1
ATOM 4283 N N . GLN D 1 99 ? 41.042 -46.976 20.630 1.00 26.78 99 GLN D N 1
ATOM 4284 C CA . GLN D 1 99 ? 39.994 -47.901 20.980 1.00 26.97 99 GLN D CA 1
ATOM 4285 C C . GLN D 1 99 ? 38.719 -47.309 21.577 1.00 27.52 99 GLN D C 1
ATOM 4286 O O . GLN D 1 99 ? 37.630 -47.754 21.198 1.00 26.84 99 GLN D O 1
ATOM 4292 N N . PHE D 1 100 ? 38.831 -46.345 22.493 1.00 27.51 100 PHE D N 1
ATOM 4293 C CA . PHE D 1 100 ? 37.679 -45.920 23.293 1.00 25.93 100 PHE D CA 1
ATOM 4294 C C . PHE D 1 100 ? 37.359 -44.442 23.029 1.00 27.33 100 PHE D C 1
ATOM 4295 O O . PHE D 1 100 ? 38.264 -43.590 23.015 1.00 26.32 100 PHE D O 1
ATOM 4303 N N . GLY D 1 101 ? 36.077 -44.151 22.803 1.00 27.82 101 GLY D N 1
ATOM 4304 C CA . GLY D 1 101 ? 35.646 -42.733 22.728 1.00 28.04 101 GLY D CA 1
ATOM 4305 C C . GLY D 1 101 ? 35.428 -42.183 24.101 1.00 28.32 101 GLY D C 1
ATOM 4306 O O . GLY D 1 101 ? 34.291 -41.812 24.483 1.00 28.58 101 GLY D O 1
ATOM 4307 N N . ASP D 1 102 ? 36.507 -42.159 24.899 1.00 28.13 102 ASP D N 1
ATOM 4308 C CA . ASP D 1 102 ? 36.459 -41.818 26.308 1.00 28.92 102 ASP D CA 1
ATOM 4309 C C . ASP D 1 102 ? 37.373 -40.617 26.488 1.00 28.65 102 ASP D C 1
ATOM 4310 O O . ASP D 1 102 ? 38.590 -40.770 26.517 1.00 27.60 102 ASP D O 1
ATOM 4315 N N . LEU D 1 103 ? 36.759 -39.438 26.539 1.00 29.11 103 LEU D N 1
ATOM 4316 C CA . LEU D 1 103 ? 37.466 -38.179 26.689 1.00 29.34 103 LEU D CA 1
ATOM 4317 C C . LEU D 1 103 ? 37.526 -37.678 28.124 1.00 29.90 103 LEU D C 1
ATOM 4318 O O . LEU D 1 103 ? 37.770 -36.482 28.320 1.00 30.91 103 LEU D O 1
ATOM 4323 N N . SER D 1 104 ? 37.410 -38.574 29.123 1.00 29.73 104 SER D N 1
ATOM 4324 C CA . SER D 1 104 ? 37.404 -38.212 30.572 1.00 30.05 104 SER D CA 1
ATOM 4325 C C . SER D 1 104 ? 38.740 -37.609 31.031 1.00 30.51 104 SER D C 1
ATOM 4326 O O . SER D 1 104 ? 38.787 -36.749 31.942 1.00 32.16 104 SER D O 1
ATOM 4329 N N . GLN D 1 105 ? 39.829 -38.058 30.404 1.00 29.78 105 GLN D N 1
ATOM 4330 C CA A GLN D 1 105 ? 41.155 -37.502 30.656 0.50 30.43 105 GLN D CA 1
ATOM 4331 C CA B GLN D 1 105 ? 41.180 -37.539 30.639 0.50 30.19 105 GLN D CA 1
ATOM 4332 C C . GLN D 1 105 ? 41.747 -37.021 29.327 1.00 30.09 105 GLN D C 1
ATOM 4333 O O . GLN D 1 105 ? 42.838 -37.410 28.911 1.00 29.83 105 GLN D O 1
ATOM 4344 N N . GLY D 1 106 ? 41.005 -36.165 28.676 1.00 30.79 106 GLY D N 1
ATOM 4345 C CA . GLY D 1 106 ? 41.358 -35.704 27.325 1.00 30.59 106 GLY D CA 1
ATOM 4346 C C . GLY D 1 106 ? 41.653 -36.879 26.432 1.00 30.42 106 GLY D C 1
ATOM 4347 O O . GLY D 1 106 ? 40.961 -37.889 26.480 1.00 31.86 106 GLY D O 1
ATOM 4348 N N . CYS D 1 107 ? 42.739 -36.810 25.658 1.00 30.12 107 CYS D N 1
ATOM 4349 C CA . CYS D 1 107 ? 43.032 -37.824 24.655 1.00 29.73 107 CYS D CA 1
ATOM 4350 C C . CYS D 1 107 ? 43.687 -39.048 25.320 1.00 28.82 107 CYS D C 1
ATOM 4351 O O . CYS D 1 107 ? 43.855 -40.084 24.689 1.00 28.73 107 CYS D O 1
ATOM 4354 N N . GLU D 1 108 ? 44.116 -38.888 26.563 1.00 27.72 108 GLU D N 1
ATOM 4355 C CA . GLU D 1 108 ? 44.914 -39.924 27.239 1.00 28.11 108 GLU D CA 1
ATOM 4356 C C . GLU D 1 108 ? 44.092 -41.140 27.567 1.00 27.51 108 GLU D C 1
ATOM 4357 O O . GLU D 1 108 ? 44.635 -42.278 27.719 1.00 27.37 108 GLU D O 1
ATOM 4363 N N . SER D 1 109 ? 42.794 -40.917 27.747 1.00 26.42 109 SER D N 1
ATOM 4364 C CA . SER D 1 109 ? 41.858 -41.992 28.138 1.00 27.00 109 SER D CA 1
ATOM 4365 C C . SER D 1 109 ? 41.257 -42.809 26.960 1.00 27.18 109 SER D C 1
ATOM 4366 O O . SER D 1 109 ? 40.471 -43.734 27.183 1.00 28.24 109 SER D O 1
ATOM 4369 N N . THR D 1 110 ? 41.701 -42.548 25.743 1.00 26.61 110 THR D N 1
ATOM 4370 C CA . THR D 1 110 ? 41.199 -43.214 24.571 1.00 26.10 110 THR D CA 1
ATOM 4371 C C . THR D 1 110 ? 41.842 -44.564 24.280 1.00 25.67 110 THR D C 1
ATOM 4372 O O . THR D 1 110 ? 41.441 -45.247 23.342 1.00 27.32 110 THR D O 1
ATOM 4376 N N . GLY D 1 111 ? 42.829 -44.970 25.092 1.00 25.81 111 GLY D N 1
ATOM 4377 C CA . GLY D 1 111 ? 43.341 -46.323 24.910 1.00 25.90 111 GLY D CA 1
ATOM 4378 C C . GLY D 1 111 ? 44.365 -46.388 23.798 1.00 26.83 111 GLY D C 1
ATOM 4379 O O . GLY D 1 111 ? 44.828 -45.362 23.280 1.00 27.80 111 GLY D O 1
ATOM 4380 N N . PRO D 1 112 ? 44.748 -47.618 23.445 1.00 27.67 112 PRO D N 1
ATOM 4381 C CA . PRO D 1 112 ? 45.672 -47.906 22.369 1.00 28.03 112 PRO D CA 1
ATOM 4382 C C . PRO D 1 112 ? 45.002 -47.801 21.032 1.00 27.71 112 PRO D C 1
ATOM 4383 O O . PRO D 1 112 ? 43.808 -47.538 20.970 1.00 27.80 112 PRO D O 1
ATOM 4387 N N . HIS D 1 113 ? 45.753 -48.023 19.956 1.00 28.20 113 HIS D N 1
ATOM 4388 C CA . HIS D 1 113 ? 45.175 -48.065 18.620 1.00 27.90 113 HIS D CA 1
ATOM 4389 C C . HIS D 1 113 ? 44.079 -49.131 18.572 1.00 26.88 113 HIS D C 1
ATOM 4390 O O . HIS D 1 113 ? 44.254 -50.219 19.155 1.00 27.32 113 HIS D O 1
ATOM 4397 N N . TYR D 1 114 ? 42.945 -48.826 17.925 1.00 27.68 114 TYR D N 1
ATOM 4398 C CA . TYR D 1 114 ? 41.886 -49.789 17.813 1.00 26.85 114 TYR D CA 1
ATOM 4399 C C . TYR D 1 114 ? 42.392 -50.988 16.984 1.00 26.48 114 TYR D C 1
ATOM 4400 O O . TYR D 1 114 ? 42.882 -50.837 15.866 1.00 26.13 114 TYR D O 1
ATOM 4409 N N . ASN D 1 115 ? 42.255 -52.169 17.538 1.00 27.29 115 ASN D N 1
ATOM 4410 C CA . ASN D 1 115 ? 42.983 -53.330 16.998 1.00 27.69 115 ASN D CA 1
ATOM 4411 C C . ASN D 1 115 ? 42.192 -54.607 17.186 1.00 29.59 115 ASN D C 1
ATOM 4412 O O . ASN D 1 115 ? 42.687 -55.549 17.814 1.00 30.63 115 ASN D O 1
ATOM 4417 N N . PRO D 1 116 ? 41.016 -54.684 16.551 1.00 31.26 116 PRO D N 1
ATOM 4418 C CA . PRO D 1 116 ? 40.094 -55.825 16.709 1.00 31.91 116 PRO D CA 1
ATOM 4419 C C . PRO D 1 116 ? 40.634 -57.133 16.179 1.00 32.82 116 PRO D C 1
ATOM 4420 O O . PRO D 1 116 ? 40.191 -58.199 16.641 1.00 32.07 116 PRO D O 1
ATOM 4424 N N . LEU D 1 117 ? 41.551 -57.066 15.209 1.00 32.66 117 LEU D N 1
ATOM 4425 C CA . LEU D 1 117 ? 42.183 -58.274 14.679 1.00 32.56 117 LEU D CA 1
ATOM 4426 C C . LEU D 1 117 ? 43.577 -58.591 15.268 1.00 32.60 117 LEU D C 1
ATOM 4427 O O . LEU D 1 117 ? 44.210 -59.568 14.841 1.00 31.14 117 LEU D O 1
ATOM 4432 N N . ALA D 1 118 ? 44.046 -57.828 16.243 1.00 32.08 118 ALA D N 1
ATOM 4433 C CA . ALA D 1 118 ? 45.253 -58.177 17.017 1.00 31.99 118 ALA D CA 1
ATOM 4434 C C . ALA D 1 118 ? 46.471 -58.365 16.119 1.00 32.31 118 ALA D C 1
ATOM 4435 O O . ALA D 1 118 ? 47.117 -59.435 16.086 1.00 30.92 118 ALA D O 1
ATOM 4437 N N . VAL D 1 119 ? 46.772 -57.308 15.379 1.00 31.61 119 VAL D N 1
ATOM 4438 C CA . VAL D 1 119 ? 47.898 -57.257 14.454 1.00 31.09 119 VAL D CA 1
ATOM 4439 C C . VAL D 1 119 ? 48.745 -56.055 14.831 1.00 31.36 119 VAL D C 1
ATOM 4440 O O . VAL D 1 119 ? 48.210 -55.123 15.435 1.00 28.89 119 VAL D O 1
ATOM 4444 N N . PRO D 1 120 ? 50.025 -56.054 14.424 1.00 31.37 120 PRO D N 1
ATOM 4445 C CA . PRO D 1 120 ? 50.916 -54.919 14.689 1.00 30.73 120 PRO D CA 1
ATOM 4446 C C . PRO D 1 120 ? 50.575 -53.667 13.888 1.00 30.97 120 PRO D C 1
ATOM 4447 O O . PRO D 1 120 ? 50.040 -53.757 12.790 1.00 29.88 120 PRO D O 1
ATOM 4451 N N . HIS D 1 121 ? 50.914 -52.516 14.456 1.00 29.65 121 HIS D N 1
ATOM 4452 C CA . HIS D 1 121 ? 51.008 -51.277 13.720 1.00 29.77 121 HIS D CA 1
ATOM 4453 C C . HIS D 1 121 ? 52.009 -51.509 12.591 1.00 30.95 121 HIS D C 1
ATOM 4454 O O . HIS D 1 121 ? 53.084 -52.126 12.821 1.00 29.53 121 HIS D O 1
ATOM 4461 N N . PRO D 1 122 ? 51.707 -51.012 11.376 1.00 31.33 122 PRO D N 1
ATOM 4462 C CA . PRO D 1 122 ? 50.631 -50.160 10.961 1.00 31.10 122 PRO D CA 1
ATOM 4463 C C . PRO D 1 122 ? 49.476 -50.881 10.237 1.00 31.39 122 PRO D C 1
ATOM 4464 O O . PRO D 1 122 ? 48.907 -50.328 9.283 1.00 31.21 122 PRO D O 1
ATOM 4468 N N . GLN D 1 123 ? 49.096 -52.056 10.736 1.00 31.19 123 GLN D N 1
ATOM 4469 C CA . GLN D 1 123 ? 48.057 -52.863 10.109 1.00 31.00 123 GLN D CA 1
ATOM 4470 C C . GLN D 1 123 ? 46.677 -52.634 10.778 1.00 30.91 123 GLN D C 1
ATOM 4471 O O . GLN D 1 123 ? 45.701 -53.322 10.473 1.00 29.16 123 GLN D O 1
ATOM 4477 N N . HIS D 1 124 ? 46.597 -51.668 11.686 1.00 29.55 124 HIS D N 1
ATOM 4478 C CA . HIS D 1 124 ? 45.333 -51.410 12.410 1.00 29.32 124 HIS D CA 1
ATOM 4479 C C . HIS D 1 124 ? 44.367 -50.721 11.453 1.00 28.70 124 HIS D C 1
ATOM 4480 O O . HIS D 1 124 ? 44.766 -49.902 10.621 1.00 28.70 124 HIS D O 1
ATOM 4487 N N . PRO D 1 125 ? 43.075 -50.988 11.588 1.00 28.75 125 PRO D N 1
ATOM 4488 C CA . PRO D 1 125 ? 42.168 -50.470 10.553 1.00 28.91 125 PRO D CA 1
ATOM 4489 C C . PRO D 1 125 ? 42.129 -48.935 10.482 1.00 28.14 125 PRO D C 1
ATOM 4490 O O . PRO D 1 125 ? 41.935 -48.369 9.407 1.00 31.12 125 PRO D O 1
ATOM 4494 N N . GLY D 1 126 ? 42.303 -48.288 11.618 1.00 28.90 126 GLY D N 1
ATOM 4495 C CA . GLY D 1 126 ? 42.347 -46.835 11.688 1.00 28.65 126 GLY D CA 1
ATOM 4496 C C . GLY D 1 126 ? 43.737 -46.192 11.653 1.00 28.14 126 GLY D C 1
ATOM 4497 O O . GLY D 1 126 ? 43.896 -45.003 12.086 1.00 28.87 126 GLY D O 1
ATOM 4498 N N . ASP D 1 127 ? 44.735 -46.918 11.168 1.00 28.27 127 ASP D N 1
ATOM 4499 C CA . ASP D 1 127 ? 46.073 -46.368 10.955 1.00 28.44 127 ASP D CA 1
ATOM 4500 C C . ASP D 1 127 ? 46.057 -45.508 9.709 1.00 29.77 127 ASP D C 1
ATOM 4501 O O . ASP D 1 127 ? 46.426 -45.971 8.622 1.00 30.74 127 ASP D O 1
ATOM 4506 N N . PHE D 1 128 ? 45.670 -44.249 9.861 1.00 29.78 128 PHE D N 1
ATOM 4507 C CA . PHE D 1 128 ? 45.455 -43.348 8.701 1.00 30.81 128 PHE D CA 1
ATOM 4508 C C . PHE D 1 128 ? 46.744 -42.794 8.136 1.00 31.70 128 PHE D C 1
ATOM 4509 O O . PHE D 1 128 ? 46.743 -42.296 6.992 1.00 32.83 128 PHE D O 1
ATOM 4517 N N . GLY D 1 129 ? 47.826 -42.922 8.896 1.00 30.97 129 GLY D N 1
ATOM 4518 C CA . GLY D 1 129 ? 49.160 -42.490 8.459 1.00 30.46 129 GLY D CA 1
ATOM 4519 C C . GLY D 1 129 ? 49.473 -41.026 8.745 1.00 30.13 129 GLY D C 1
ATOM 4520 O O . GLY D 1 129 ? 48.926 -40.396 9.672 1.00 29.60 129 GLY D O 1
ATOM 4521 N N . ASN D 1 130 ? 50.374 -40.477 7.934 1.00 29.09 130 ASN D N 1
ATOM 4522 C CA . ASN D 1 130 ? 50.876 -39.133 8.173 1.00 28.97 130 ASN D CA 1
ATOM 4523 C C . ASN D 1 130 ? 50.230 -38.107 7.253 1.00 29.09 130 ASN D C 1
ATOM 4524 O O . ASN D 1 130 ? 49.948 -38.418 6.084 1.00 30.01 130 ASN D O 1
ATOM 4529 N N . PHE D 1 131 ? 50.116 -36.879 7.755 1.00 29.07 131 PHE D N 1
ATOM 4530 C CA . PHE D 1 131 ? 49.516 -35.765 7.052 1.00 29.82 131 PHE D CA 1
ATOM 4531 C C . PHE D 1 131 ? 50.461 -34.566 7.053 1.00 29.88 131 PHE D C 1
ATOM 4532 O O . PHE D 1 131 ? 51.003 -34.176 8.083 1.00 29.39 131 PHE D O 1
ATOM 4540 N N . ALA D 1 132 ? 50.612 -33.957 5.883 1.00 30.80 132 ALA D N 1
ATOM 4541 C CA . ALA D 1 132 ? 51.469 -32.800 5.723 1.00 31.83 132 ALA D CA 1
ATOM 4542 C C . ALA D 1 132 ? 50.775 -31.553 6.260 1.00 32.72 132 ALA D C 1
ATOM 4543 O O . ALA D 1 132 ? 49.711 -31.156 5.768 1.00 34.58 132 ALA D O 1
ATOM 4545 N N . VAL D 1 133 ? 51.359 -30.950 7.285 1.00 32.00 133 VAL D N 1
ATOM 4546 C CA . VAL D 1 133 ? 50.878 -29.675 7.770 1.00 31.60 133 VAL D CA 1
ATOM 4547 C C . VAL D 1 133 ? 51.724 -28.585 7.138 1.00 31.62 133 VAL D C 1
ATOM 4548 O O . VAL D 1 133 ? 52.954 -28.725 7.027 1.00 30.13 133 VAL D O 1
ATOM 4552 N N . ARG D 1 134 ? 51.068 -27.544 6.640 1.00 31.21 134 ARG D N 1
ATOM 4553 C CA . ARG D 1 134 ? 51.794 -26.374 6.145 1.00 31.77 134 ARG D CA 1
ATOM 4554 C C . ARG D 1 134 ? 51.088 -25.083 6.574 1.00 31.51 134 ARG D C 1
ATOM 4555 O O . ARG D 1 134 ? 49.850 -24.982 6.544 1.00 31.39 134 ARG D O 1
ATOM 4563 N N . ASP D 1 135 ? 51.884 -24.135 7.041 1.00 31.35 135 ASP D N 1
ATOM 4564 C CA . ASP D 1 135 ? 51.418 -22.869 7.588 1.00 31.44 135 ASP D CA 1
ATOM 4565 C C . ASP D 1 135 ? 50.361 -23.106 8.676 1.00 30.92 135 ASP D C 1
ATOM 4566 O O . ASP D 1 135 ? 49.446 -22.289 8.844 1.00 31.37 135 ASP D O 1
ATOM 4571 N N . GLY D 1 136 ? 50.525 -24.205 9.403 1.00 30.72 136 GLY D N 1
ATOM 4572 C CA . GLY D 1 136 ? 49.725 -24.501 10.580 1.00 30.76 136 GLY D CA 1
ATOM 4573 C C . GLY D 1 136 ? 48.420 -25.226 10.359 1.00 30.71 136 GLY D C 1
ATOM 4574 O O . GLY D 1 136 ? 47.692 -25.477 11.321 1.00 30.43 136 GLY D O 1
ATOM 4575 N N . SER D 1 137 ? 48.140 -25.588 9.116 1.00 30.26 137 SER D N 1
ATOM 4576 C CA . SER D 1 137 ? 46.869 -26.206 8.764 1.00 31.21 137 SER D CA 1
ATOM 4577 C C . SER D 1 137 ? 47.112 -27.477 8.024 1.00 31.71 137 SER D C 1
ATOM 4578 O O . SER D 1 137 ? 48.175 -27.682 7.408 1.00 31.08 137 SER D O 1
ATOM 4581 N N . LEU D 1 138 ? 46.062 -28.264 8.022 1.00 32.48 138 LEU D N 1
ATOM 4582 C CA . LEU D 1 138 ? 46.017 -29.574 7.390 1.00 34.38 138 LEU D CA 1
ATOM 4583 C C . LEU D 1 138 ? 44.673 -29.605 6.638 1.00 33.66 138 LEU D C 1
ATOM 4584 O O . LEU D 1 138 ? 43.630 -29.269 7.199 1.00 33.25 138 LEU D O 1
ATOM 4589 N N . TRP D 1 139 ? 44.698 -29.975 5.368 1.00 33.81 139 TRP D N 1
ATOM 4590 C CA . TRP D 1 139 ? 43.493 -30.092 4.564 1.00 34.72 139 TRP D CA 1
ATOM 4591 C C . TRP D 1 139 ? 43.696 -31.208 3.553 1.00 34.74 139 TRP D C 1
ATOM 4592 O O . TRP D 1 139 ? 44.440 -31.034 2.562 1.00 34.98 139 TRP D O 1
ATOM 4603 N N . ARG D 1 140 ? 43.070 -32.353 3.784 1.00 32.66 140 ARG D N 1
ATOM 4604 C CA . ARG D 1 140 ? 43.348 -33.535 2.976 1.00 32.60 140 ARG D CA 1
ATOM 4605 C C . ARG D 1 140 ? 42.147 -34.480 2.847 1.00 30.93 140 ARG D C 1
ATOM 4606 O O . ARG D 1 140 ? 41.528 -34.785 3.857 1.00 29.41 140 ARG D O 1
ATOM 4614 N N . TYR D 1 141 ? 41.861 -34.951 1.619 1.00 31.06 141 TYR D N 1
ATOM 4615 C CA . TYR D 1 141 ? 40.997 -36.124 1.390 1.00 30.71 141 TYR D CA 1
ATOM 4616 C C . TYR D 1 141 ? 41.856 -37.363 1.387 1.00 29.38 141 TYR D C 1
ATOM 4617 O O . TYR D 1 141 ? 42.930 -37.357 0.773 1.00 30.32 141 TYR D O 1
ATOM 4626 N N . ARG D 1 142 ? 41.363 -38.444 1.983 1.00 29.27 142 ARG D N 1
ATOM 4627 C CA . ARG D 1 142 ? 41.956 -39.787 1.863 1.00 30.61 142 ARG D CA 1
ATOM 4628 C C . ARG D 1 142 ? 40.889 -40.769 1.470 1.00 31.03 142 ARG D C 1
ATOM 4629 O O . ARG D 1 142 ? 39.915 -40.955 2.193 1.00 33.70 142 ARG D O 1
ATOM 4637 N N . ALA D 1 143 ? 41.099 -41.453 0.375 1.00 29.34 143 ALA D N 1
ATOM 4638 C CA . ALA D 1 143 ? 40.139 -42.464 -0.054 1.00 30.47 143 ALA D CA 1
ATOM 4639 C C . ALA D 1 143 ? 40.723 -43.804 0.256 1.00 30.90 143 ALA D C 1
ATOM 4640 O O . ALA D 1 143 ? 41.933 -43.949 0.365 1.00 31.18 143 ALA D O 1
ATOM 4642 N N . GLY D 1 144 ? 39.867 -44.801 0.352 1.00 30.88 144 GLY D N 1
ATOM 4643 C CA . GLY D 1 144 ? 40.308 -46.172 0.285 1.00 30.82 144 GLY D CA 1
ATOM 4644 C C . GLY D 1 144 ? 40.895 -46.689 1.584 1.00 31.02 144 GLY D C 1
ATOM 4645 O O . GLY D 1 144 ? 41.738 -47.552 1.572 1.00 30.82 144 GLY D O 1
ATOM 4646 N N . LEU D 1 145 ? 40.391 -46.197 2.699 1.00 30.33 145 LEU D N 1
ATOM 4647 C CA . LEU D 1 145 ? 40.828 -46.624 4.030 1.00 31.57 145 LEU D CA 1
ATOM 4648 C C . LEU D 1 145 ? 40.169 -47.937 4.507 1.00 31.66 145 LEU D C 1
ATOM 4649 O O . LEU D 1 145 ? 39.006 -48.234 4.212 1.00 32.22 145 LEU D O 1
ATOM 4654 N N . ALA D 1 146 ? 40.900 -48.672 5.336 1.00 32.52 146 ALA D N 1
ATOM 4655 C CA . ALA D 1 146 ? 40.495 -50.009 5.768 1.00 32.59 146 ALA D CA 1
ATOM 4656 C C . ALA D 1 146 ? 39.514 -49.948 6.939 1.00 31.99 146 ALA D C 1
ATOM 4657 O O . ALA D 1 146 ? 38.936 -50.970 7.263 1.00 33.17 146 ALA D O 1
ATOM 4659 N N . ALA D 1 147 ? 39.249 -48.771 7.508 1.00 30.94 147 ALA D N 1
ATOM 4660 C CA . ALA D 1 147 ? 38.317 -48.663 8.637 1.00 29.52 147 ALA D CA 1
ATOM 4661 C C . ALA D 1 147 ? 36.871 -48.807 8.105 1.00 28.32 147 ALA D C 1
ATOM 4662 O O . ALA D 1 147 ? 36.650 -48.773 6.898 1.00 29.76 147 ALA D O 1
ATOM 4664 N N . SER D 1 148 ? 35.921 -49.004 9.013 1.00 28.37 148 SER D N 1
ATOM 4665 C CA . SER D 1 148 ? 34.510 -49.161 8.659 1.00 26.99 148 SER D CA 1
ATOM 4666 C C . SER D 1 148 ? 33.655 -48.395 9.644 1.00 27.03 148 SER D C 1
ATOM 4667 O O . SER D 1 148 ? 33.999 -48.327 10.821 1.00 27.93 148 SER D O 1
ATOM 4670 N N . LEU D 1 149 ? 32.507 -47.882 9.186 1.00 26.04 149 LEU D N 1
ATOM 4671 C CA . LEU D 1 149 ? 31.467 -47.333 10.071 1.00 27.13 149 LEU D CA 1
ATOM 4672 C C . LEU D 1 149 ? 30.349 -48.355 10.367 1.00 28.23 149 LEU D C 1
ATOM 4673 O O . LEU D 1 149 ? 29.364 -48.048 11.001 1.00 30.77 149 LEU D O 1
ATOM 4678 N N . ALA D 1 150 ? 30.530 -49.584 9.938 1.00 30.13 150 ALA D N 1
ATOM 4679 C CA . ALA D 1 150 ? 29.490 -50.605 10.026 1.00 30.12 150 ALA D CA 1
ATOM 4680 C C . ALA D 1 150 ? 30.148 -51.818 10.607 1.00 30.29 150 ALA D C 1
ATOM 4681 O O . ALA D 1 150 ? 31.353 -51.982 10.519 1.00 30.32 150 ALA D O 1
ATOM 4683 N N . GLY D 1 151 ? 29.353 -52.688 11.178 1.00 30.46 151 GLY D N 1
ATOM 4684 C CA . GLY D 1 151 ? 29.817 -54.043 11.451 1.00 31.46 151 GLY D CA 1
ATOM 4685 C C . GLY D 1 151 ? 30.495 -54.143 12.779 1.00 32.20 151 GLY D C 1
ATOM 4686 O O . GLY D 1 151 ? 30.593 -53.150 13.517 1.00 32.48 151 GLY D O 1
ATOM 4687 N N . PRO D 1 152 ? 30.979 -55.343 13.121 1.00 32.49 152 PRO D N 1
ATOM 4688 C CA . PRO D 1 152 ? 31.604 -55.508 14.440 1.00 32.78 152 PRO D CA 1
ATOM 4689 C C . PRO D 1 152 ? 32.862 -54.681 14.661 1.00 32.04 152 PRO D C 1
ATOM 4690 O O . PRO D 1 152 ? 33.245 -54.427 15.813 1.00 32.76 152 PRO D O 1
ATOM 4694 N N . HIS D 1 153 ? 33.505 -54.255 13.579 1.00 30.94 153 HIS D N 1
ATOM 4695 C CA . HIS D 1 153 ? 34.700 -53.470 13.705 1.00 30.64 153 HIS D CA 1
ATOM 4696 C C . HIS D 1 153 ? 34.482 -51.988 13.424 1.00 29.09 153 HIS D C 1
ATOM 4697 O O . HIS D 1 153 ? 35.442 -51.263 13.168 1.00 29.75 153 HIS D O 1
ATOM 4704 N N . SER D 1 154 ? 33.262 -51.535 13.614 1.00 27.35 154 SER D N 1
ATOM 4705 C CA . SER D 1 154 ? 32.932 -50.152 13.389 1.00 26.32 154 SER D CA 1
ATOM 4706 C C . SER D 1 154 ? 33.754 -49.233 14.295 1.00 24.85 154 SER D C 1
ATOM 4707 O O . SER D 1 154 ? 33.968 -49.542 15.459 1.00 26.31 154 SER D O 1
ATOM 4710 N N . ILE D 1 155 ? 34.185 -48.103 13.749 1.00 24.88 155 ILE D N 1
ATOM 4711 C CA . ILE D 1 155 ? 34.907 -47.080 14.484 1.00 25.48 155 ILE D CA 1
ATOM 4712 C C . ILE D 1 155 ? 33.940 -46.039 15.051 1.00 24.40 155 ILE D C 1
ATOM 4713 O O . ILE D 1 155 ? 34.355 -45.104 15.771 1.00 25.77 155 ILE D O 1
ATOM 4718 N N . VAL D 1 156 ? 32.637 -46.206 14.784 1.00 25.23 156 VAL D N 1
ATOM 4719 C CA . VAL D 1 156 ? 31.672 -45.291 15.412 1.00 25.56 156 VAL D CA 1
ATOM 4720 C C . VAL D 1 156 ? 31.692 -45.438 16.960 1.00 25.53 156 VAL D C 1
ATOM 4721 O O . VAL D 1 156 ? 31.668 -46.574 17.533 1.00 24.77 156 VAL D O 1
ATOM 4725 N N . GLY D 1 157 ? 31.765 -44.305 17.655 1.00 25.21 157 GLY D N 1
ATOM 4726 C CA . GLY D 1 157 ? 31.892 -44.325 19.087 1.00 25.28 157 GLY D CA 1
ATOM 4727 C C . GLY D 1 157 ? 33.311 -44.481 19.606 1.00 25.32 157 GLY D C 1
ATOM 4728 O O . GLY D 1 157 ? 33.511 -44.484 20.818 1.00 25.43 157 GLY D O 1
ATOM 4729 N N . ARG D 1 158 ? 34.282 -44.621 18.690 1.00 25.41 158 ARG D N 1
ATOM 4730 C CA . ARG D 1 158 ? 35.682 -44.695 19.084 1.00 25.62 158 ARG D CA 1
ATOM 4731 C C . ARG D 1 158 ? 36.324 -43.315 18.906 1.00 26.87 158 ARG D C 1
ATOM 4732 O O . ARG D 1 158 ? 35.631 -42.333 18.652 1.00 27.38 158 ARG D O 1
ATOM 4740 N N . ALA D 1 159 ? 37.641 -43.201 19.075 1.00 26.65 159 ALA D N 1
ATOM 4741 C CA . ALA D 1 159 ? 38.313 -41.872 19.110 1.00 28.48 159 ALA D CA 1
ATOM 4742 C C . ALA D 1 159 ? 39.196 -41.702 17.892 1.00 27.94 159 ALA D C 1
ATOM 4743 O O . ALA D 1 159 ? 39.873 -42.671 17.494 1.00 29.19 159 ALA D O 1
ATOM 4745 N N . VAL D 1 160 ? 39.221 -40.507 17.311 1.00 26.54 160 VAL D N 1
ATOM 4746 C CA . VAL D 1 160 ? 40.295 -40.107 16.376 1.00 26.11 160 VAL D CA 1
ATOM 4747 C C . VAL D 1 160 ? 41.273 -39.296 17.197 1.00 26.10 160 VAL D C 1
ATOM 4748 O O . VAL D 1 160 ? 40.856 -38.426 17.952 1.00 25.28 160 VAL D O 1
ATOM 4752 N N . VAL D 1 161 ? 42.568 -39.587 17.048 1.00 26.29 161 VAL D N 1
ATOM 4753 C CA . VAL D 1 161 ? 43.620 -38.929 17.810 1.00 25.75 161 VAL D CA 1
ATOM 4754 C C . VAL D 1 161 ? 44.679 -38.376 16.861 1.00 25.33 161 VAL D C 1
ATOM 4755 O O . VAL D 1 161 ? 45.175 -39.071 15.981 1.00 27.87 161 VAL D O 1
ATOM 4759 N N . VAL D 1 162 ? 44.944 -37.086 17.024 1.00 25.64 162 VAL D N 1
ATOM 4760 C CA . VAL D 1 162 ? 45.962 -36.402 16.273 1.00 25.33 162 VAL D CA 1
ATOM 4761 C C . VAL D 1 162 ? 47.210 -36.272 17.143 1.00 26.00 162 VAL D C 1
ATOM 4762 O O . VAL D 1 162 ? 47.129 -35.810 18.288 1.00 24.91 162 VAL D O 1
ATOM 4766 N N . HIS D 1 163 ? 48.371 -36.680 16.597 1.00 25.31 163 HIS D N 1
ATOM 4767 C CA . HIS D 1 163 ? 49.641 -36.678 17.312 1.00 24.94 163 HIS D CA 1
ATOM 4768 C C . HIS D 1 163 ? 50.535 -35.546 16.960 1.00 24.75 163 HIS D C 1
ATOM 4769 O O . HIS D 1 163 ? 50.419 -34.946 15.878 1.00 25.40 163 HIS D O 1
ATOM 4776 N N . ALA D 1 164 ? 51.485 -35.297 17.856 1.00 24.76 164 ALA D N 1
ATOM 4777 C CA . ALA D 1 164 ? 52.525 -34.300 17.684 1.00 25.04 164 ALA D CA 1
ATOM 4778 C C . ALA D 1 164 ? 53.590 -34.741 16.696 1.00 26.26 164 ALA D C 1
ATOM 4779 O O . ALA D 1 164 ? 54.287 -33.909 16.145 1.00 28.04 164 ALA D O 1
ATOM 4781 N N . GLY D 1 165 ? 53.773 -36.058 16.551 1.00 26.27 165 GLY D N 1
ATOM 4782 C CA . GLY D 1 165 ? 54.807 -36.572 15.694 1.00 26.87 165 GLY D CA 1
ATOM 4783 C C . GLY D 1 165 ? 54.386 -37.316 14.464 1.00 26.67 165 GLY D C 1
ATOM 4784 O O . GLY D 1 165 ? 53.196 -37.557 14.204 1.00 25.47 165 GLY D O 1
ATOM 4785 N N . GLU D 1 166 ? 55.428 -37.728 13.738 1.00 27.22 166 GLU D N 1
ATOM 4786 C CA . GLU D 1 166 ? 55.290 -38.481 12.549 1.00 28.20 166 GLU D CA 1
ATOM 4787 C C . GLU D 1 166 ? 55.246 -39.960 12.930 1.00 27.12 166 GLU D C 1
ATOM 4788 O O . GLU D 1 166 ? 56.025 -40.420 13.766 1.00 28.06 166 GLU D O 1
ATOM 4794 N N . ASP D 1 167 ? 54.393 -40.709 12.243 1.00 27.86 167 ASP D N 1
ATOM 4795 C CA . ASP D 1 167 ? 54.283 -42.153 12.339 1.00 27.96 167 ASP D CA 1
ATOM 4796 C C . ASP D 1 167 ? 55.411 -42.799 11.524 1.00 27.79 167 ASP D C 1
ATOM 4797 O O . ASP D 1 167 ? 55.519 -42.565 10.303 1.00 26.88 167 ASP D O 1
ATOM 4802 N N . ASP D 1 168 ? 56.248 -43.612 12.178 1.00 27.30 168 ASP D N 1
ATOM 4803 C CA . ASP D 1 168 ? 57.376 -44.271 11.491 1.00 27.48 168 ASP D CA 1
ATOM 4804 C C . ASP D 1 168 ? 56.932 -45.566 10.771 1.00 27.03 168 ASP D C 1
ATOM 4805 O O . ASP D 1 168 ? 57.746 -46.278 10.161 1.00 28.80 168 ASP D O 1
ATOM 4810 N N . LEU D 1 169 ? 55.638 -45.878 10.888 1.00 27.80 169 LEU D N 1
ATOM 4811 C CA . LEU D 1 169 ? 54.974 -46.909 10.091 1.00 29.14 169 LEU D CA 1
ATOM 4812 C C . LEU D 1 169 ? 55.541 -48.311 10.335 1.00 29.07 169 LEU D C 1
ATOM 4813 O O . LEU D 1 169 ? 55.625 -49.134 9.424 1.00 31.05 169 LEU D O 1
ATOM 4818 N N . GLY D 1 170 ? 55.951 -48.556 11.580 1.00 29.99 170 GLY D N 1
ATOM 4819 C CA . GLY D 1 170 ? 56.579 -49.826 11.988 1.00 30.69 170 GLY D CA 1
ATOM 4820 C C . GLY D 1 170 ? 58.040 -50.026 11.628 1.00 31.06 170 GLY D C 1
ATOM 4821 O O . GLY D 1 170 ? 58.532 -51.143 11.697 1.00 30.81 170 GLY D O 1
ATOM 4822 N N . ARG D 1 171 ? 58.741 -48.953 11.268 1.00 31.52 171 ARG D N 1
ATOM 4823 C CA . ARG D 1 171 ? 60.117 -49.060 10.765 1.00 33.07 171 ARG D CA 1
ATOM 4824 C C . ARG D 1 171 ? 61.167 -48.545 11.742 1.00 33.52 171 ARG D C 1
ATOM 4825 O O . ARG D 1 171 ? 62.363 -48.576 11.436 1.00 33.97 171 ARG D O 1
ATOM 4833 N N . GLY D 1 172 ? 60.727 -48.131 12.924 1.00 33.90 172 GLY D N 1
ATOM 4834 C CA . GLY D 1 172 ? 61.612 -47.630 13.980 1.00 34.43 172 GLY D CA 1
ATOM 4835 C C . GLY D 1 172 ? 62.216 -48.804 14.720 1.00 35.44 172 GLY D C 1
ATOM 4836 O O . GLY D 1 172 ? 61.755 -49.939 14.572 1.00 35.46 172 GLY D O 1
ATOM 4837 N N . GLY D 1 173 ? 63.261 -48.549 15.506 1.00 35.32 173 GLY D N 1
ATOM 4838 C CA . GLY D 1 173 ? 63.972 -49.628 16.161 1.00 35.77 173 GLY D CA 1
ATOM 4839 C C . GLY D 1 173 ? 63.504 -50.046 17.548 1.00 35.99 173 GLY D C 1
ATOM 4840 O O . GLY D 1 173 ? 64.224 -50.785 18.218 1.00 36.71 173 GLY D O 1
ATOM 4841 N N . ASN D 1 174 ? 62.314 -49.634 17.970 1.00 35.78 174 ASN D N 1
ATOM 4842 C CA . ASN D 1 174 ? 61.773 -49.996 19.277 1.00 35.73 174 ASN D CA 1
ATOM 4843 C C . ASN D 1 174 ? 60.410 -50.677 19.194 1.00 36.60 174 ASN D C 1
ATOM 4844 O O . ASN D 1 174 ? 59.843 -50.814 18.109 1.00 35.23 174 ASN D O 1
ATOM 4849 N N . GLN D 1 175 ? 59.899 -51.095 20.353 1.00 37.61 175 GLN D N 1
ATOM 4850 C CA . GLN D 1 175 ? 58.569 -51.739 20.425 1.00 38.69 175 GLN D CA 1
ATOM 4851 C C . GLN D 1 175 ? 57.457 -50.804 20.056 1.00 36.99 175 GLN D C 1
ATOM 4852 O O . GLN D 1 175 ? 56.524 -51.183 19.347 1.00 36.23 175 GLN D O 1
ATOM 4858 N N . ALA D 1 176 ? 57.550 -49.568 20.528 1.00 36.27 176 ALA D N 1
ATOM 4859 C CA . ALA D 1 176 ? 56.570 -48.562 20.193 1.00 34.18 176 ALA D CA 1
ATOM 4860 C C . ALA D 1 176 ? 56.324 -48.445 18.675 1.00 33.14 176 ALA D C 1
ATOM 4861 O O . ALA D 1 176 ? 55.197 -48.158 18.257 1.00 33.54 176 ALA D O 1
ATOM 4863 N N . SER D 1 177 ? 57.358 -48.648 17.852 1.00 31.80 177 SER D N 1
ATOM 4864 C CA . SER D 1 177 ? 57.233 -48.449 16.415 1.00 30.87 177 SER D CA 1
ATOM 4865 C C . SER D 1 177 ? 56.129 -49.357 15.863 1.00 30.73 177 SER D C 1
ATOM 4866 O O . SER D 1 177 ? 55.331 -48.935 15.026 1.00 29.57 177 SER D O 1
ATOM 4869 N N . VAL D 1 178 ? 56.104 -50.606 16.345 1.00 31.21 178 VAL D N 1
ATOM 4870 C CA . VAL D 1 178 ? 55.105 -51.574 15.895 1.00 31.29 178 VAL D CA 1
ATOM 4871 C C . VAL D 1 178 ? 53.847 -51.600 16.801 1.00 32.44 178 VAL D C 1
ATOM 4872 O O . VAL D 1 178 ? 53.003 -52.504 16.688 1.00 33.34 178 VAL D O 1
ATOM 4876 N N . GLU D 1 179 ? 53.683 -50.586 17.647 1.00 32.60 179 GLU D N 1
ATOM 4877 C CA . GLU D 1 179 ? 52.434 -50.359 18.405 1.00 33.83 179 GLU D CA 1
ATOM 4878 C C . GLU D 1 179 ? 51.766 -49.038 17.995 1.00 33.03 179 GLU D C 1
ATOM 4879 O O . GLU D 1 179 ? 50.546 -48.997 17.761 1.00 33.86 179 GLU D O 1
ATOM 4885 N N . ASN D 1 180 ? 52.547 -47.967 17.884 1.00 31.89 180 ASN D N 1
ATOM 4886 C CA . ASN D 1 180 ? 51.962 -46.678 17.550 1.00 31.59 180 ASN D CA 1
ATOM 4887 C C . ASN D 1 180 ? 52.789 -45.819 16.583 1.00 30.45 180 ASN D C 1
ATOM 4888 O O . ASN D 1 180 ? 52.506 -44.611 16.390 1.00 31.49 180 ASN D O 1
ATOM 4893 N N . GLY D 1 181 ? 53.852 -46.393 16.037 1.00 28.13 181 GLY D N 1
ATOM 4894 C CA . GLY D 1 181 ? 54.653 -45.696 15.090 1.00 26.94 181 GLY D CA 1
ATOM 4895 C C . GLY D 1 181 ? 55.469 -44.613 15.730 1.00 26.64 181 GLY D C 1
ATOM 4896 O O . GLY D 1 181 ? 56.004 -43.803 15.010 1.00 27.92 181 GLY D O 1
ATOM 4897 N N . ASN D 1 182 ? 55.632 -44.604 17.060 1.00 26.80 182 ASN D N 1
ATOM 4898 C CA . ASN D 1 182 ? 56.440 -43.533 17.713 1.00 25.31 182 ASN D CA 1
ATOM 4899 C C . ASN D 1 182 ? 55.885 -42.162 17.405 1.00 25.88 182 ASN D C 1
ATOM 4900 O O . ASN D 1 182 ? 56.618 -41.173 17.280 1.00 28.50 182 ASN D O 1
ATOM 4905 N N . ALA D 1 183 ? 54.563 -42.090 17.302 1.00 26.57 183 ALA D N 1
ATOM 4906 C CA . ALA D 1 183 ? 53.886 -40.897 16.851 1.00 26.15 183 ALA D CA 1
ATOM 4907 C C . ALA D 1 183 ? 53.853 -39.799 17.920 1.00 26.19 183 ALA D C 1
ATOM 4908 O O . ALA D 1 183 ? 53.483 -38.671 17.601 1.00 26.18 183 ALA D O 1
ATOM 4910 N N . GLY D 1 184 ? 54.283 -40.090 19.151 1.00 25.82 184 GLY D N 1
ATOM 4911 C CA . GLY D 1 184 ? 54.462 -39.027 20.143 1.00 26.44 184 GLY D CA 1
ATOM 4912 C C . GLY D 1 184 ? 53.181 -38.631 20.829 1.00 25.68 184 GLY D C 1
ATOM 4913 O O . GLY D 1 184 ? 52.197 -39.392 20.913 1.00 25.59 184 GLY D O 1
ATOM 4914 N N . ARG D 1 185 ? 53.178 -37.426 21.384 1.00 26.06 185 ARG D N 1
ATOM 4915 C CA . ARG D 1 185 ? 52.117 -37.067 22.271 1.00 24.63 185 ARG D CA 1
ATOM 4916 C C . ARG D 1 185 ? 50.814 -36.899 21.535 1.00 24.27 185 ARG D C 1
ATOM 4917 O O . ARG D 1 185 ? 50.763 -36.548 20.365 1.00 25.45 185 ARG D O 1
ATOM 4925 N N . ARG D 1 186 ? 49.733 -37.140 22.258 1.00 25.19 186 ARG D N 1
ATOM 4926 C CA . ARG D 1 186 ? 48.343 -36.994 21.772 1.00 24.92 186 ARG D CA 1
ATOM 4927 C C . ARG D 1 186 ? 47.883 -35.541 21.947 1.00 26.07 186 ARG D C 1
ATOM 4928 O O . ARG D 1 186 ? 47.778 -35.075 23.065 1.00 28.85 186 ARG D O 1
ATOM 4936 N N . LEU D 1 187 ? 47.744 -34.798 20.846 1.00 24.84 187 LEU D N 1
ATOM 4937 C CA . LEU D 1 187 ? 47.469 -33.376 20.894 1.00 22.63 187 LEU D CA 1
ATOM 4938 C C . LEU D 1 187 ? 45.950 -33.078 20.983 1.00 24.06 187 LEU D C 1
ATOM 4939 O O . LEU D 1 187 ? 45.526 -32.181 21.703 1.00 24.82 187 LEU D O 1
ATOM 4944 N N . ALA D 1 188 ? 45.183 -33.817 20.192 1.00 24.26 188 ALA D N 1
ATOM 4945 C CA . ALA D 1 188 ? 43.743 -33.507 20.003 1.00 24.77 188 ALA D CA 1
ATOM 4946 C C . ALA D 1 188 ? 42.975 -34.737 19.585 1.00 25.38 188 ALA D C 1
ATOM 4947 O O . ALA D 1 188 ? 43.549 -35.678 19.036 1.00 26.98 188 ALA D O 1
ATOM 4949 N N . CYS D 1 189 ? 41.688 -34.757 19.898 1.00 26.30 189 CYS D N 1
ATOM 4950 C CA . CYS D 1 189 ? 40.879 -35.924 19.649 1.00 25.70 189 CYS D CA 1
ATOM 4951 C C . CYS D 1 189 ? 39.404 -35.613 19.678 1.00 26.08 189 CYS D C 1
ATOM 4952 O O . CYS D 1 189 ? 38.976 -34.472 19.948 1.00 24.89 189 CYS D O 1
ATOM 4955 N N . CYS D 1 190 ? 38.655 -36.651 19.372 1.00 26.31 190 CYS D N 1
ATOM 4956 C CA . CYS D 1 190 ? 37.177 -36.563 19.323 1.00 26.40 190 CYS D CA 1
ATOM 4957 C C . CYS D 1 190 ? 36.594 -37.949 19.260 1.00 26.22 190 CYS D C 1
ATOM 4958 O O . CYS D 1 190 ? 37.317 -38.906 18.950 1.00 27.76 190 CYS D O 1
ATOM 4961 N N . VAL D 1 191 ? 35.296 -38.018 19.615 1.00 26.10 191 VAL D N 1
ATOM 4962 C CA . VAL D 1 191 ? 34.515 -39.250 19.466 1.00 26.08 191 VAL D CA 1
ATOM 4963 C C . VAL D 1 191 ? 33.826 -39.269 18.108 1.00 25.59 191 VAL D C 1
ATOM 4964 O O . VAL D 1 191 ? 33.227 -38.283 17.692 1.00 26.13 191 VAL D O 1
ATOM 4968 N N . VAL D 1 192 ? 33.931 -40.390 17.388 1.00 25.38 192 VAL D N 1
ATOM 4969 C CA . VAL D 1 192 ? 33.376 -40.551 16.050 1.00 24.84 192 VAL D CA 1
ATOM 4970 C C . VAL D 1 192 ? 31.861 -40.708 16.205 1.00 26.23 192 VAL D C 1
ATOM 4971 O O . VAL D 1 192 ? 31.391 -41.631 16.863 1.00 26.70 192 VAL D O 1
ATOM 4975 N N . GLY D 1 193 ? 31.135 -39.737 15.662 1.00 25.81 193 GLY D N 1
ATOM 4976 C CA . GLY D 1 193 ? 29.690 -39.759 15.668 1.00 25.51 193 GLY D CA 1
ATOM 4977 C C . GLY D 1 193 ? 28.980 -39.957 14.350 1.00 24.84 193 GLY D C 1
ATOM 4978 O O . GLY D 1 193 ? 29.468 -39.605 13.300 1.00 25.66 193 GLY D O 1
ATOM 4979 N N . VAL D 1 194 ? 27.814 -40.583 14.430 1.00 25.31 194 VAL D N 1
ATOM 4980 C CA . VAL D 1 194 ? 26.930 -40.730 13.304 1.00 26.28 194 VAL D CA 1
ATOM 4981 C C . VAL D 1 194 ? 26.462 -39.344 12.870 1.00 26.74 194 VAL D C 1
ATOM 4982 O O . VAL D 1 194 ? 26.109 -38.506 13.694 1.00 26.34 194 VAL D O 1
ATOM 4986 N N . CYS D 1 195 ? 26.534 -39.075 11.571 1.00 26.91 195 CYS D N 1
ATOM 4987 C CA . CYS D 1 195 ? 26.040 -37.805 11.080 1.00 27.43 195 CYS D CA 1
ATOM 4988 C C . CYS D 1 195 ? 25.235 -37.949 9.780 1.00 26.75 195 CYS D C 1
ATOM 4989 O O . CYS D 1 195 ? 25.125 -39.036 9.217 1.00 27.35 195 CYS D O 1
ATOM 4992 N N . GLY D 1 196 ? 24.611 -36.854 9.350 1.00 27.00 196 GLY D N 1
ATOM 4993 C CA . GLY D 1 196 ? 23.809 -36.881 8.132 1.00 27.07 196 GLY D CA 1
ATOM 4994 C C . GLY D 1 196 ? 24.741 -36.624 6.949 1.00 27.18 196 GLY D C 1
ATOM 4995 O O . GLY D 1 196 ? 25.913 -36.422 7.162 1.00 26.21 196 GLY D O 1
ATOM 4996 N N . PRO D 1 197 ? 24.203 -36.624 5.722 1.00 28.21 197 PRO D N 1
ATOM 4997 C CA . PRO D 1 197 ? 25.051 -36.397 4.531 1.00 27.77 197 PRO D CA 1
ATOM 4998 C C . PRO D 1 197 ? 25.574 -34.968 4.339 1.00 28.13 197 PRO D C 1
ATOM 4999 O O . PRO D 1 197 ? 26.437 -34.753 3.482 1.00 27.46 197 PRO D O 1
ATOM 5003 N N . GLY D 1 198 ? 25.048 -33.984 5.080 1.00 27.67 198 GLY D N 1
ATOM 5004 C CA . GLY D 1 198 ? 25.287 -32.611 4.683 1.00 29.39 198 GLY D CA 1
ATOM 5005 C C . GLY D 1 198 ? 26.695 -32.077 4.828 1.00 28.44 198 GLY D C 1
ATOM 5006 O O . GLY D 1 198 ? 27.157 -31.328 3.940 1.00 28.74 198 GLY D O 1
ATOM 5007 N N . LEU D 1 199 ? 27.393 -32.460 5.911 1.00 29.93 199 LEU D N 1
ATOM 5008 C CA . LEU D 1 199 ? 28.776 -32.029 6.124 1.00 29.35 199 LEU D CA 1
ATOM 5009 C C . LEU D 1 199 ? 29.623 -32.419 4.907 1.00 28.65 199 LEU D C 1
ATOM 5010 O O . LEU D 1 199 ? 30.376 -31.600 4.376 1.00 29.30 199 LEU D O 1
ATOM 5015 N N . TRP D 1 200 ? 29.540 -33.692 4.542 1.00 26.96 200 TRP D N 1
ATOM 5016 C CA . TRP D 1 200 ? 30.305 -34.234 3.407 1.00 28.40 200 TRP D CA 1
ATOM 5017 C C . TRP D 1 200 ? 29.939 -33.580 2.082 1.00 29.65 200 TRP D C 1
ATOM 5018 O O . TRP D 1 200 ? 30.847 -33.125 1.316 1.00 30.03 200 TRP D O 1
ATOM 5029 N N . GLU D 1 201 ? 28.618 -33.487 1.809 1.00 31.72 201 GLU D N 1
ATOM 5030 C CA A GLU D 1 201 ? 28.085 -32.864 0.591 0.70 32.84 201 GLU D CA 1
ATOM 5031 C CA B GLU D 1 201 ? 28.121 -32.879 0.579 0.30 32.31 201 GLU D CA 1
ATOM 5032 C C . GLU D 1 201 ? 28.611 -31.435 0.471 1.00 33.24 201 GLU D C 1
ATOM 5033 O O . GLU D 1 201 ? 29.089 -31.038 -0.585 1.00 33.22 201 GLU D O 1
ATOM 5044 N N . ARG D 1 202 ? 28.520 -30.676 1.567 1.00 33.84 202 ARG D N 1
ATOM 5045 C CA . ARG D 1 202 ? 28.945 -29.260 1.567 1.00 35.18 202 ARG D CA 1
ATOM 5046 C C . ARG D 1 202 ? 30.413 -29.169 1.304 1.00 34.87 202 ARG D C 1
ATOM 5047 O O . ARG D 1 202 ? 30.838 -28.325 0.506 1.00 35.91 202 ARG D O 1
ATOM 5055 N N . GLN D 1 203 ? 31.191 -30.050 1.922 0.50 34.27 203 GLN D N 1
ATOM 5056 C CA . GLN D 1 203 ? 32.628 -30.012 1.756 0.50 34.05 203 GLN D CA 1
ATOM 5057 C C . GLN D 1 203 ? 33.034 -30.398 0.350 0.50 34.93 203 GLN D C 1
ATOM 5058 O O . GLN D 1 203 ? 33.963 -29.830 -0.213 0.50 34.06 203 GLN D O 1
ATOM 5064 N N . ALA D 1 204 ? 32.330 -31.380 -0.212 1.00 36.55 204 ALA D N 1
ATOM 5065 C CA . ALA D 1 204 ? 32.519 -31.784 -1.609 1.00 37.30 204 ALA D CA 1
ATOM 5066 C C . ALA D 1 204 ? 32.202 -30.637 -2.602 1.00 38.27 204 ALA D C 1
ATOM 5067 O O . ALA D 1 204 ? 32.794 -30.588 -3.696 1.00 39.48 204 ALA D O 1
ATOM 5069 N N . ARG D 1 205 ? 31.310 -29.706 -2.251 0.50 37.87 205 ARG D N 1
ATOM 5070 C CA . ARG D 1 205 ? 31.065 -28.530 -3.127 0.50 38.07 205 ARG D CA 1
ATOM 5071 C C . ARG D 1 205 ? 32.260 -27.592 -3.150 0.50 37.64 205 ARG D C 1
ATOM 5072 O O . ARG D 1 205 ? 33.203 -27.774 -2.392 0.50 37.75 205 ARG D O 1
#

Organism: Homo sapiens (NCBI:txid9606)

Solvent-accessible surface area: 29161 Å² total; per-residue (Å²): 192,49,38,57,26,0,2,1,44,0,70,10,2,72,67,26,73,84,101,15,28,41,0,40,22,29,0,5,1,56,0,100,43,77,231,34,134,0,26,0,0,0,23,6,112,36,7,57,73,151,112,110,56,40,39,26,0,0,0,1,1,58,46,3,14,48,39,116,3,0,92,24,0,17,83,8,14,54,50,124,90,42,67,3,52,113,10,24,1,26,1,12,46,6,53,1,163,102,4,53,4,157,130,75,59,75,47,11,73,3,23,13,25,54,127,66,21,0,22,0,34,0,0,0,0,4,36,20,104,3,39,71,21,189,30,94,78,120,34,0,53,91,54,0,60,0,50,138,50,1,0,6,5,14,0,0,33,10,18,68,20,27,26,105,152,42,64,225,100,62,67,23,1,3,1,52,0,54,26,3,86,67,25,12,60,42,25,36,68,0,44,20,13,0,1,0,49,1,105,46,63,193,38,126,0,18,0,3,0,19,6,110,34,5,46,68,138,90,84,78,29,40,21,0,0,0,2,2,60,45,2,13,42,33,106,2,0,100,24,0,18,83,12,14,58,43,114,87,46,73,2,50,120,14,15,0,22,5,13,37,4,46,1,148,101,4,53,3,169,115,85,40,74,39,22,70,7,23,12,18,40,114,71,21,0,21,0,34,0,0,0,0,10,33,22,106,2,38,64,22,194,40,81,84,137,32,1,64,105,56,0,62,4,49,86,52,2,0,4,6,14,0,0,35,9,15,82,38,26,26,126,216,50,80,180,51,36,55,24,1,2,1,43,0,61,21,3,85,72,28,13,68,43,22,35,78,0,45,21,7,0,1,1,69,1,86,40,73,227,35,126,0,24,0,2,0,20,6,109,35,6,49,70,150,74,104,77,25,39,22,0,0,0,2,2,59,43,3,11,43,30,104,1,0,101,24,0,18,82,10,13,56,44,118,86,40,73,3,55,126,13,23,1,27,3,13,45,5,85,1,192,100,4,52,2,186,127,96,52,67,42,16,78,3,22,15,22,54,125,69,21,0,23,0,34,0,0,0,0,10,30,22,104,5,39,85,18,214,40,81,83,119,35,0,56,87,55,0,63,3,50,82,51,2,0,4,5,12,0,0,35,9,18,82,35,7,32,118,168,60,60,96,147,51,15,67,11,1,2,1,45,0,58,8,2,73,67,26,79,86,103,14,26,40,0,32,18,30,0,6,1,62,2,107,45,93,239,34,147,0,43,0,0,0,25,5,104,37,8,52,81,158,95,111,72,35,40,24,0,0,0,2,2,57,46,2,15,49,26,94,4,0,97,25,0,19,82,9,12,53,46,126,89,44,68,2,57,112,12,25,1,27,7,10,34,1,69,2,162,109,4,51,4,148,107,81,49,82,38,21,83,2,20,11,19,51,126,66,22,0,22,0,35,0,0,0,0,5,36,20,105,3,40,83,22,213,30,95,78,119,30,0,54,89,50,0,59,0,51,137,52,0,0,5,5,12,0,0,31,9,14,46,18,29,30,85,137,57,69,214

Secondary structure (DSSP, 8-state):
---EEEEEEEEE-TT--TTS---EEEEEEEESSTTSPEEEEEEEE-S-SSSSEEEEEEEEES----EEEEGGG-SB--TT---TT-STTEEEEEEEETTBEEEEEEEES-BSSSTTB-TTSEEEEESS---TT-SSSTTHHHHTT---EEEEEE-EE--SHHHHHHH-/--EEEEEEEEE-TT--TTS---EEEEEEEESSTTSPEEEEEEEE---SSSSEEEEEEEEES----EEEEGGG-SB--TT---TT-STTEEEEEEEETTEEEEEEEEES--SSSTT--TTSEEEEESS---TT-SSSTTHHHHTT---EEEEEE-EE--SHHHHHH-/---EEEEEEEEE-TT--TTS---EEEEEEEESSTTSPEEEEEEEE---SSSSEEEEEEEEES----EEEEGGG-SB--TT---TT-STTEEEEEEEETTEEEEEEEEES--SSSTT--TTSEEEEESS---TT-SSSTTHHHHTT---EEEEEE-EE--THHHHHT-/--S-EEEEEEEEE-TT--TTS---EEEEEEEESSTTSPEEEEEEEE-S-SSSSEEEEEEEEES----EEEEGGG-SB--TT---TT-STTEEEEEEEETTBEEEEEEEES--SSSTT--TTSEEEEESS---TT-SSSTTHHHHTT---EEEEEE-EE--SHHHHHHH-

Nearest PDB structures (foldseek):
  2jlp-assembly1_B  TM=1.000E+00  e=7.401E-34  Homo sapiens
  2gbt-assembly1_B  TM=9.055E-01  e=1.054E-14  Homo sapiens
  2gbv-assembly3_C  TM=9.006E-01  e=1.114E-14  Homo sapiens
  2nnx-assembly1_A  TM=8.999E-01  e=1.054E-14  Homo sapiens
  1xso-assembly1_B  TM=9.114E-01  e=3.408E-14  Xenopus laevis

Foldseek 3Di:
DQKFKKKWWKWFAPQDDPVAWTKTDMKIWIAHHQVFWIKIKDKMFTADCVVQKAKKWKFWACAQDRVRGPVPLHFGNAPPPFWPPVRQGRPFIFMHGRGMTTDMDTRGRAGCDDPRHSQRTKMWIAPAGACRLPDDDPVNRGTRPRHDTTIMGGMHTDDCVVVVVVVD/DKFKKKWWKWWAPQDDPVAWTKTDMKMWIAHDQPFFIKIKDKMFGAPCPVQKAKWWKFWACAQDRVRGPVPLHFGQAPPPFWPPVRQGRPFIFIHGRGITTDIDPRTNAGCDDPRHQQRHKMWIANAGFCRLVPPDDVNRGTRCRHDTTIMGGMGTDDCPCVVPVD/DPKFKKKWWKWWQPQDDPPDWIKTDMKMWIAGDQVGFIKIKDKMFGADCVVQKAKWWKFWACAQDRVRGPVPLHFGQAPPPFWPPVRQGRPFIFMDGRGITTDIDPRGSAGCDDPSHQQRIKMWIANAGFQRLVPPDPVNRRTRCRHDTTIMGGMHTDDPPCVVVPD/DVQKFKKKWWKFFAPPDDPPAWTKTWMKIWIAGHQVGFIKIKTKMFTADCVVFKAKKWKFWACAQDRVRGPVPQHFGQAPPPFWPPVGQGRPFIFMDGSGITTDIDTGGSAGCDDPRHSQRHKMWIAPHGQCRLPDDDPVNRGGSPRHDTTIMGGMHTDDCPVVVVVVD

CATH classification: 2.60.40.200

B-factor: mean 32.33, std 8.12, range [8.41, 96.46]

Sequence (670 aa):
DGTLHAACQVQPSATLDAAQPRVTGVVLFRQLAPRRAKLDAFFALEEGFPTEPNSSSRAIHVHQFGDLSQGCESTGPHYNPLAVPHPQHPGDFGNFAVRDGSSLWRYRRAGLAASLAGPHSIVGRAVVVHAGEDDLGRRGGNQASVENGNAGRRLACCVVGVCGPGLWERQARGTLHAACQVQQPSATLDAAQPRRVTTGVVLFRQLAPRRAKLDAFFALEGFPTEPNSSSRAIHVHQFGDLSQGCESTGPHYNPLAVPHPQHPGDFGNFAVRDGSLWRYRAGLAAASLAGPHSIVGRAVVVHAGEDDLGRGGNQASVENGNAGRRRLACCVVGVCGPGLWERQADGTLHAACQVQQPSATTLDAAQPRVTGVVLFRQLAPRAKLDAFFALEEGFPTEPNSSSRAIHVHQFGDLSQGCESTGPHYNPLAVPHPQHPGDFGNFAVRDGSSLWRYRAGLAASLAGPHSIVGRAVVVHAGEDDLGRGGNQASVENGNAGRRRLACCVVGVCGPGLWERQADDGTLHAACQVQPSATLDDAAQPRVTGVVLFRQLAPRAKKLDAFFALEGFPTEPNSSSRAIHVHQFGDLSQQGCESTGPHYNPLAVPHPQHPGDFGNFAVRDGSLWRYRAGLAASLAGPHSIVGRAVVVHAGEDDLGRGGNQASVENGNAGRRLACCVVGVCGPGLWEERQAR

Radius of gyration: 26.68 Å; Cα contacts (8 Å, |Δi|>4): 2020; chains: 4; bounding box: 66×79×48 Å